Protein AF-A0A7S2L8K6-F1 (afdb_monomer_lite)

Foldseek 3Di:
DVLVVLLVNDDDDAPVLVLLSLVLLLLDDLLVLLLVLLQSLCVVVVPPPSFKDFLVSLCVVLVVQCPQPPPLLHCVVPDSVPDPDRMDGSVNSSVVCVVRVSSRVVSVVVSVVSQVVRPHPVVVVVVVVPDDDDDDDDSNNSHPDPPCPVVNVVCVVVCVDPPPPPPPPDDDDPDDDDDDDDDDDDDDPDDDDDPPDVDDPPPPDPDDPDPDDPVVVVVVVVPPPPDPDDDPPCVVVVPDDLPDDDDAPPQKDWDQDPVGNSQTWIARNVPRDIGSDGDDPPPCDVVNVVVVVDVVVDDPPPPDDPPPVPVVVVVVVVVVVVVVVVVVVVVVVVVVVVVVVVPPDDPPDPPDPVDVVVVVVVVVVVVSVVVVVVVVVVVVVD

Radius of gyration: 32.35 Å; chains: 1; bounding box: 80×82×93 Å

pLDDT: mean 75.64, std 18.85, range [38.47, 98.25]

InterPro domains:
  IPR001202 WW domain [PF00397] (248-279)
  IPR001202 WW domain [PS50020] (246-281)
  IPR001202 WW domain [cd00201] (249-281)
  IPR036020 WW domain superfamily [SSF51045] (243-281)

Organism: NCBI:txid1333877

Secondary structure (DSSP, 8-state):
-HHHHHTT-SS---HHHHHHHHHHHHT--HHHHHHHHHHHHHHHTT-S-TT-EEHHHHHHHHHHHHT-SSGGG--TT--GGG-S-SEE-HHHHHHHHHH-GGGTHHHHHHHHHHHHHSS-HHHHHHHHTS--------TTTT-------HHHHHHHHTTSS-----TTSSPPPP---PPP--------------S--SSPPP--PPP--PPPPHHHHHHHHH---TTTTS-TTTHHHHTS-TTS---PPTTEEEEE-SS-TT-EEEEETTT--EESSPPP-----HHHHHHHHHHHT-STTTTS-TTSSHHHHHHHHHHHHHHHHHHHHHHHHHHHHHHHHHHSPPPS-----S-HHHHHHHHHHHHHHHHHHHHHHHHT--

Sequence (382 aa):
AYLLDMAGARDTITWDAFIYCMLQFCALSKMELCQFMFFMIGMEIRTWNVHILTATQLEEFFEEYRTCPVQSFGTRSIDFARLPLSRYGMRDFIELAYRYCQLINPVLHLQRELQRSLPGMSYWLDCDVCKVRNRKLGRDFFRHKKMIMLHEAVQLATGAIAPKEDEAAREPPPVAQARPKDKDGLRPRGFVPLPLGPERPPTWRPAREAPMPEWMQAHFERNVDPLRGTALGTGAEIARAPDIPPALPRGWKAVPDPEQPKRLYYWNTETDEVTWTAPPIGPQTMNEAKDMVRETMGERLSRVKPGALSEGLVTKLQARGDKEITSAMERSLELNFVREARKRPQPKQWEEPESVWRTTKAIFRESARRLTAKTDRRMAWA

Structure (mmCIF, N/CA/C/O backbone):
data_AF-A0A7S2L8K6-F1
#
_entry.id   AF-A0A7S2L8K6-F1
#
loop_
_atom_site.group_PDB
_atom_site.id
_atom_site.type_symbol
_atom_site.label_atom_id
_atom_site.label_alt_id
_atom_site.label_comp_id
_atom_site.label_asym_id
_atom_site.label_entity_id
_atom_site.label_seq_id
_atom_site.pdbx_PDB_ins_code
_atom_site.Cartn_x
_atom_site.Cartn_y
_atom_site.Cartn_z
_atom_site.occupancy
_atom_site.B_iso_or_equiv
_atom_site.auth_seq_id
_atom_site.auth_comp_id
_atom_site.auth_asym_id
_atom_site.auth_atom_id
_atom_site.pdbx_PDB_model_num
ATOM 1 N N . ALA A 1 1 ? 2.177 6.945 -13.706 1.00 86.44 1 ALA A N 1
ATOM 2 C CA . ALA A 1 1 ? 3.146 8.004 -13.364 1.00 86.44 1 ALA A CA 1
ATOM 3 C C . ALA A 1 1 ? 3.976 7.592 -12.154 1.00 86.44 1 ALA A C 1
ATOM 5 O O . ALA A 1 1 ? 5.044 7.049 -12.386 1.00 86.44 1 ALA A O 1
ATOM 6 N N . TYR A 1 2 ? 3.457 7.653 -10.917 1.00 91.75 2 TYR A N 1
ATOM 7 C CA . TYR A 1 2 ? 4.258 7.397 -9.700 1.00 91.75 2 TYR A CA 1
ATOM 8 C C . TYR A 1 2 ? 5.058 6.092 -9.688 1.00 91.75 2 TYR A C 1
ATOM 10 O O . TYR A 1 2 ? 6.191 6.071 -9.227 1.00 91.75 2 TYR A O 1
ATOM 18 N N . LEU A 1 3 ? 4.493 5.004 -10.221 1.00 93.56 3 LEU A N 1
ATOM 19 C CA . LEU A 1 3 ? 5.202 3.729 -10.350 1.00 93.56 3 LEU A CA 1
ATOM 20 C C . LEU A 1 3 ? 6.502 3.869 -11.175 1.00 93.56 3 LEU A C 1
ATOM 22 O O . LEU A 1 3 ? 7.544 3.359 -10.771 1.00 93.56 3 LEU A O 1
ATOM 26 N N . LEU A 1 4 ? 6.454 4.611 -12.285 1.00 93.25 4 LEU A N 1
ATOM 27 C CA . LEU A 1 4 ? 7.609 4.886 -13.147 1.00 93.25 4 LEU A CA 1
ATOM 28 C C . LEU A 1 4 ? 8.568 5.901 -12.507 1.00 93.25 4 LEU A C 1
ATOM 30 O O . LEU A 1 4 ? 9.783 5.718 -12.574 1.00 93.25 4 LEU A O 1
ATOM 34 N N . ASP A 1 5 ? 8.039 6.899 -11.795 1.00 92.44 5 ASP A N 1
ATOM 35 C CA . ASP A 1 5 ? 8.864 7.849 -11.039 1.00 92.44 5 ASP A CA 1
ATOM 36 C C . ASP A 1 5 ? 9.674 7.141 -9.943 1.00 92.44 5 ASP A C 1
ATOM 38 O O . ASP A 1 5 ? 10.857 7.430 -9.749 1.00 92.44 5 ASP A O 1
ATOM 42 N N . MET A 1 6 ? 9.075 6.162 -9.254 1.00 90.81 6 MET A N 1
ATOM 43 C CA . MET A 1 6 ? 9.783 5.316 -8.286 1.00 90.81 6 MET A CA 1
ATOM 44 C C . MET A 1 6 ? 10.803 4.389 -8.945 1.00 90.81 6 MET A C 1
ATOM 46 O O . MET A 1 6 ? 11.826 4.075 -8.337 1.00 90.81 6 MET A O 1
ATOM 50 N N . ALA A 1 7 ? 10.571 3.988 -10.196 1.00 92.19 7 ALA A N 1
ATOM 51 C CA . ALA A 1 7 ? 11.578 3.295 -10.993 1.00 92.19 7 ALA A CA 1
ATOM 52 C C . ALA A 1 7 ? 12.751 4.207 -11.401 1.00 92.19 7 ALA A C 1
ATOM 54 O O . ALA A 1 7 ? 13.770 3.715 -11.884 1.00 92.19 7 ALA A O 1
ATOM 55 N N . GLY A 1 8 ? 12.647 5.519 -11.159 1.00 91.06 8 GLY A N 1
ATOM 56 C CA . GLY A 1 8 ? 13.647 6.517 -11.527 1.00 91.06 8 GLY A CA 1
ATOM 57 C C . GLY A 1 8 ? 13.531 6.998 -12.973 1.00 91.06 8 GLY A C 1
ATOM 58 O O . GLY A 1 8 ? 14.430 7.692 -13.441 1.00 91.06 8 GLY A O 1
ATOM 59 N N . ALA A 1 9 ? 12.448 6.655 -13.670 1.00 91.50 9 ALA A N 1
ATOM 60 C CA . ALA A 1 9 ? 12.201 7.083 -15.038 1.00 91.50 9 ALA A CA 1
ATOM 61 C C . ALA A 1 9 ? 11.348 8.357 -15.042 1.00 91.50 9 ALA A C 1
ATOM 63 O O . ALA A 1 9 ? 10.130 8.281 -14.904 1.00 91.50 9 ALA A O 1
ATOM 64 N N . ARG A 1 10 ? 11.999 9.520 -15.174 1.00 86.56 10 ARG A N 1
ATOM 65 C CA . ARG A 1 10 ? 11.315 10.825 -15.226 1.00 86.56 10 ARG A CA 1
ATOM 66 C C . ARG A 1 10 ? 10.804 11.155 -16.627 1.00 86.56 10 ARG A C 1
ATOM 68 O O . ARG A 1 10 ? 9.626 11.436 -16.791 1.00 86.56 10 ARG A O 1
ATOM 75 N N . ASP A 1 11 ? 11.680 11.049 -17.626 1.00 90.94 11 ASP A N 1
ATOM 76 C CA . ASP A 1 11 ? 11.375 11.524 -18.984 1.00 90.94 11 ASP A CA 1
ATOM 77 C C . ASP A 1 11 ? 11.288 10.383 -20.003 1.00 90.94 11 ASP A C 1
ATOM 79 O O . ASP A 1 11 ? 10.418 10.367 -20.870 1.00 90.94 11 ASP A O 1
ATOM 83 N N . THR A 1 12 ? 12.184 9.398 -19.898 1.00 92.31 12 THR A N 1
ATOM 84 C CA . THR A 1 12 ? 12.231 8.240 -20.797 1.00 92.31 12 THR A CA 1
ATOM 85 C C . THR A 1 12 ? 12.469 6.960 -20.004 1.00 92.31 12 THR A C 1
ATOM 87 O O . THR A 1 12 ? 13.174 6.955 -18.993 1.00 92.31 12 THR A O 1
ATOM 90 N N . ILE A 1 13 ? 11.854 5.864 -20.450 1.00 93.56 13 ILE A N 1
ATOM 91 C CA . ILE A 1 13 ? 12.043 4.531 -19.879 1.00 93.56 13 ILE A CA 1
ATOM 92 C C . ILE A 1 13 ? 12.345 3.546 -21.003 1.00 93.56 13 ILE A C 1
ATOM 94 O O . ILE A 1 13 ? 11.709 3.581 -22.057 1.00 93.56 13 ILE A O 1
ATOM 98 N N . THR A 1 14 ? 13.328 2.670 -20.796 1.00 92.00 14 THR A N 1
ATOM 99 C CA . THR A 1 14 ? 13.563 1.560 -21.721 1.00 92.00 14 THR A CA 1
ATOM 100 C C . THR A 1 14 ? 12.423 0.552 -21.610 1.00 92.00 14 THR A C 1
ATOM 102 O O . THR A 1 14 ? 11.824 0.386 -20.545 1.00 92.00 14 THR A O 1
ATOM 105 N N . TRP A 1 15 ? 12.126 -0.146 -22.704 1.00 90.81 15 TRP A N 1
ATOM 106 C CA . TRP A 1 15 ? 11.056 -1.144 -22.722 1.00 90.81 15 TRP A CA 1
ATOM 107 C C . TRP A 1 15 ? 11.254 -2.233 -21.656 1.00 90.81 15 TRP A C 1
ATOM 109 O O . TRP A 1 15 ? 10.318 -2.579 -20.939 1.00 90.81 15 TRP A O 1
ATOM 119 N N . ASP A 1 16 ? 12.495 -2.680 -21.462 1.00 89.44 16 ASP A N 1
ATOM 120 C CA . ASP A 1 16 ? 12.836 -3.683 -20.451 1.00 89.44 16 ASP A CA 1
ATOM 121 C C . ASP A 1 16 ? 12.591 -3.180 -19.024 1.00 89.44 16 ASP A C 1
ATOM 123 O O . ASP A 1 16 ? 12.027 -3.897 -18.198 1.00 89.44 16 ASP A O 1
ATOM 127 N N . ALA A 1 17 ? 12.957 -1.926 -18.728 1.00 90.44 17 ALA A N 1
ATOM 128 C CA . ALA A 1 17 ? 12.713 -1.329 -17.418 1.00 90.44 17 ALA A CA 1
ATOM 129 C C . ALA A 1 17 ? 11.212 -1.133 -17.163 1.00 90.44 17 ALA A C 1
ATOM 131 O O . ALA A 1 17 ? 10.747 -1.347 -16.043 1.00 90.44 17 ALA A O 1
ATOM 132 N N . PHE A 1 18 ? 10.448 -0.773 -18.200 1.00 92.75 18 PHE A N 1
ATOM 133 C CA . PHE A 1 18 ? 8.994 -0.668 -18.125 1.00 92.75 18 PHE A CA 1
ATOM 134 C C . PHE A 1 18 ? 8.351 -2.021 -17.806 1.00 92.75 18 PHE A C 1
ATOM 136 O O . PHE A 1 18 ? 7.607 -2.122 -16.829 1.00 92.75 18 PHE A O 1
ATOM 143 N N . ILE A 1 19 ? 8.683 -3.067 -18.571 1.00 91.12 19 ILE A N 1
ATOM 144 C CA . ILE A 1 19 ? 8.179 -4.426 -18.332 1.00 91.12 19 ILE A CA 1
ATOM 145 C C . ILE A 1 19 ? 8.575 -4.902 -16.937 1.00 91.12 19 ILE A C 1
ATOM 147 O O . ILE A 1 19 ? 7.719 -5.369 -16.189 1.00 91.12 19 ILE A O 1
ATOM 151 N N . TYR A 1 20 ? 9.844 -4.743 -16.558 1.00 90.81 20 TYR A N 1
ATOM 152 C CA . TYR A 1 20 ? 10.334 -5.123 -15.236 1.00 90.81 20 TYR A CA 1
ATOM 153 C C . TYR A 1 20 ? 9.534 -4.442 -14.119 1.00 90.81 20 TYR A C 1
ATOM 155 O O . TYR A 1 20 ? 9.100 -5.099 -13.176 1.00 90.81 20 TYR A O 1
ATOM 163 N N . CYS A 1 21 ? 9.295 -3.135 -14.239 1.00 93.50 21 CYS A N 1
ATOM 164 C CA . CYS A 1 21 ? 8.543 -2.366 -13.255 1.00 93.50 21 CYS A CA 1
ATOM 165 C C . CYS A 1 21 ? 7.085 -2.843 -13.140 1.00 93.50 21 CYS A C 1
ATOM 167 O O . CYS A 1 21 ? 6.581 -3.024 -12.029 1.00 93.50 21 CYS A O 1
ATOM 169 N N . MET A 1 22 ? 6.426 -3.103 -14.274 1.00 93.56 22 MET A N 1
ATOM 170 C CA . MET A 1 22 ? 5.046 -3.598 -14.305 1.00 93.56 22 MET A CA 1
ATOM 171 C C . MET A 1 22 ? 4.930 -5.014 -13.739 1.00 93.56 22 MET A C 1
ATOM 173 O O . MET A 1 22 ? 4.039 -5.266 -12.928 1.00 93.56 22 MET A O 1
ATOM 177 N N . LEU A 1 23 ? 5.848 -5.915 -14.099 1.00 91.88 23 LEU A N 1
ATOM 178 C CA . LEU A 1 23 ? 5.899 -7.272 -13.552 1.00 91.88 23 LEU A CA 1
ATOM 179 C C . LEU A 1 23 ? 6.129 -7.250 -12.039 1.00 91.88 23 LEU A C 1
ATOM 181 O O . LEU A 1 23 ? 5.410 -7.921 -11.304 1.00 91.88 23 LEU A O 1
ATOM 185 N N . GLN A 1 24 ? 7.071 -6.431 -11.561 1.00 92.62 24 GLN A N 1
ATOM 186 C CA . GLN A 1 24 ? 7.320 -6.269 -10.127 1.00 92.62 24 GLN A CA 1
ATOM 187 C C . GLN A 1 24 ? 6.090 -5.738 -9.391 1.00 92.62 24 GLN A C 1
ATOM 189 O O . GLN A 1 24 ? 5.745 -6.254 -8.332 1.00 92.62 24 GLN A O 1
ATOM 194 N N . PHE A 1 25 ? 5.400 -4.741 -9.953 1.00 95.31 25 PHE A N 1
ATOM 195 C CA . PHE A 1 25 ? 4.168 -4.212 -9.370 1.00 95.31 25 PHE A CA 1
ATOM 196 C C . PHE A 1 25 ? 3.064 -5.276 -9.300 1.00 95.31 25 PHE A C 1
ATOM 198 O O . PHE A 1 25 ? 2.399 -5.429 -8.274 1.00 95.31 25 PHE A O 1
ATOM 205 N N . CYS A 1 26 ? 2.891 -6.047 -10.371 1.00 94.06 26 CYS A N 1
ATOM 206 C CA . CYS A 1 26 ? 1.899 -7.115 -10.438 1.00 94.06 26 CYS A CA 1
ATOM 207 C C . CYS A 1 26 ? 2.230 -8.301 -9.520 1.00 94.06 26 CYS A C 1
ATOM 209 O O . CYS A 1 26 ? 1.317 -8.994 -9.090 1.00 94.06 26 CYS A O 1
ATOM 211 N N . ALA A 1 27 ? 3.497 -8.495 -9.153 1.00 92.75 27 ALA A N 1
ATOM 212 C CA . ALA A 1 27 ? 3.926 -9.527 -8.211 1.00 92.75 27 ALA A CA 1
ATOM 213 C C . ALA A 1 27 ? 3.845 -9.101 -6.729 1.00 92.75 27 ALA A C 1
ATOM 215 O O . ALA A 1 27 ? 4.208 -9.881 -5.846 1.00 92.75 27 ALA A O 1
ATOM 216 N N . LEU A 1 28 ? 3.418 -7.867 -6.428 1.00 94.38 28 LEU A N 1
ATOM 217 C CA . LEU A 1 28 ? 3.319 -7.400 -5.045 1.00 94.38 28 LEU A CA 1
ATOM 218 C C . LEU A 1 28 ? 2.161 -8.067 -4.294 1.00 94.38 28 LEU A C 1
ATOM 220 O O . LEU A 1 28 ? 1.014 -8.075 -4.736 1.00 94.38 28 LEU A O 1
ATOM 224 N N . SER A 1 29 ? 2.442 -8.536 -3.085 1.00 95.00 29 SER A N 1
ATOM 225 C CA . SER A 1 29 ? 1.427 -8.949 -2.118 1.00 95.00 29 SER A CA 1
ATOM 226 C C . SER A 1 29 ? 0.590 -7.760 -1.631 1.00 95.00 29 SER A C 1
ATOM 228 O O . SER A 1 29 ? 1.018 -6.608 -1.684 1.00 95.00 29 SER A O 1
ATOM 230 N N . LYS A 1 30 ? -0.587 -8.024 -1.043 1.00 95.75 30 LYS A N 1
ATOM 231 C CA . LYS A 1 30 ? -1.439 -6.971 -0.449 1.00 95.75 30 LYS A CA 1
ATOM 232 C C . LYS A 1 30 ? -0.679 -6.093 0.555 1.00 95.75 30 LYS A C 1
ATOM 234 O O . LYS A 1 30 ? -0.869 -4.882 0.579 1.00 95.75 30 LYS A O 1
ATOM 239 N N . MET A 1 31 ? 0.192 -6.692 1.367 1.00 96.50 31 MET A N 1
ATOM 240 C CA . MET A 1 31 ? 0.984 -5.958 2.352 1.00 96.50 31 MET A CA 1
ATOM 241 C C . MET A 1 31 ? 2.042 -5.066 1.684 1.00 96.50 31 MET A C 1
ATOM 243 O O . MET A 1 31 ? 2.239 -3.927 2.101 1.00 96.50 31 MET A O 1
ATOM 247 N N . GLU A 1 32 ? 2.699 -5.557 0.632 1.00 96.81 32 GLU A N 1
ATOM 248 C CA . GLU A 1 32 ? 3.633 -4.765 -0.175 1.00 96.81 32 GLU A CA 1
ATOM 249 C C . GLU A 1 32 ? 2.905 -3.643 -0.934 1.00 96.81 32 GLU A C 1
ATOM 251 O O . GLU A 1 32 ? 3.422 -2.534 -1.016 1.00 96.81 32 GLU A O 1
ATOM 256 N N . LEU A 1 33 ? 1.672 -3.864 -1.399 1.00 97.31 33 LEU A N 1
ATOM 257 C CA . LEU A 1 33 ? 0.852 -2.804 -1.990 1.00 97.31 33 LEU A CA 1
ATOM 258 C C . LEU A 1 33 ? 0.501 -1.707 -0.984 1.00 97.31 33 LEU A C 1
ATOM 260 O O . LEU A 1 33 ? 0.477 -0.537 -1.356 1.00 97.31 33 LEU A O 1
ATOM 264 N N . CYS A 1 34 ? 0.268 -2.039 0.289 1.00 97.88 34 CYS A N 1
ATOM 265 C CA . CYS A 1 34 ? 0.105 -1.018 1.327 1.00 97.88 34 CYS A CA 1
ATOM 266 C C . CYS A 1 34 ? 1.383 -0.177 1.488 1.00 97.88 34 CYS A C 1
ATOM 268 O O . CYS A 1 34 ? 1.302 1.044 1.608 1.00 97.88 34 CYS A O 1
ATOM 270 N N . GLN A 1 35 ? 2.566 -0.801 1.441 1.00 97.06 35 GLN A N 1
ATOM 271 C CA . GLN A 1 35 ? 3.845 -0.077 1.477 1.00 97.06 35 GLN A CA 1
ATOM 272 C C . GLN A 1 35 ? 4.032 0.799 0.229 1.00 97.06 35 GLN A C 1
ATOM 274 O O . GLN A 1 35 ? 4.436 1.954 0.339 1.00 97.06 35 GLN A O 1
ATOM 279 N N . PHE A 1 36 ? 3.687 0.276 -0.950 1.00 96.75 36 PHE A N 1
ATOM 280 C CA . PHE A 1 36 ? 3.673 1.026 -2.205 1.00 96.75 36 PHE A CA 1
ATOM 281 C C . PHE A 1 36 ? 2.753 2.249 -2.113 1.00 96.75 36 PHE A C 1
ATOM 283 O O . PHE A 1 36 ? 3.171 3.359 -2.433 1.00 96.75 36 PHE A O 1
ATOM 290 N N . MET A 1 37 ? 1.527 2.061 -1.617 1.00 97.25 37 MET A N 1
ATOM 291 C CA . MET A 1 37 ? 0.542 3.126 -1.445 1.00 97.25 37 MET A CA 1
ATOM 292 C C . MET A 1 37 ? 1.060 4.217 -0.504 1.00 97.25 37 MET A C 1
ATOM 294 O O . MET A 1 37 ? 0.936 5.398 -0.807 1.00 97.25 37 MET A O 1
ATOM 298 N N . PHE A 1 38 ? 1.711 3.834 0.596 1.00 97.12 38 PHE A N 1
ATOM 299 C CA . PHE A 1 38 ? 2.339 4.780 1.518 1.00 97.12 38 PHE A CA 1
ATOM 300 C C . PHE A 1 38 ? 3.384 5.664 0.821 1.00 97.12 38 PHE A C 1
ATOM 302 O O . PHE A 1 38 ? 3.366 6.885 0.980 1.00 97.12 38 PHE A O 1
ATOM 309 N N . PHE A 1 39 ? 4.278 5.071 0.022 1.00 95.56 39 PHE A N 1
ATOM 310 C CA . PHE A 1 39 ? 5.272 5.841 -0.731 1.00 95.56 39 PHE A CA 1
ATOM 311 C C . PHE A 1 39 ? 4.628 6.728 -1.795 1.00 95.56 39 PHE A C 1
ATOM 313 O O . PHE A 1 39 ? 5.039 7.874 -1.952 1.00 95.56 39 PHE A O 1
ATOM 320 N N . MET A 1 40 ? 3.599 6.228 -2.481 1.00 95.44 40 MET A N 1
ATOM 321 C CA . MET A 1 40 ? 2.862 6.990 -3.486 1.00 95.44 40 MET A CA 1
ATOM 322 C C . MET A 1 40 ? 2.218 8.246 -2.885 1.00 95.44 40 MET A C 1
ATOM 324 O O . MET A 1 40 ? 2.347 9.325 -3.457 1.00 95.44 40 MET A O 1
ATOM 328 N N . ILE A 1 41 ? 1.604 8.129 -1.703 1.00 96.12 41 ILE A N 1
ATOM 329 C CA . ILE A 1 41 ? 1.032 9.270 -0.973 1.00 96.12 41 ILE A CA 1
ATOM 330 C C . ILE A 1 41 ? 2.132 10.266 -0.584 1.00 96.12 41 ILE A C 1
ATOM 332 O O . ILE A 1 41 ? 1.997 11.464 -0.825 1.00 96.12 41 ILE A O 1
ATOM 336 N N . GLY A 1 42 ? 3.245 9.782 -0.021 1.00 94.62 42 GLY A N 1
ATOM 337 C CA . GLY A 1 42 ? 4.369 10.645 0.357 1.00 94.62 42 GLY A CA 1
ATOM 338 C C . GLY A 1 42 ? 4.975 11.399 -0.833 1.00 94.62 42 GLY A C 1
ATOM 339 O O . GLY A 1 42 ? 5.345 12.568 -0.708 1.00 94.62 42 GLY A O 1
ATOM 340 N N . MET A 1 43 ? 5.034 10.754 -2.002 1.00 92.56 43 MET A N 1
ATOM 341 C CA . MET A 1 43 ? 5.496 11.380 -3.242 1.00 92.56 43 MET A CA 1
ATOM 342 C C . MET A 1 43 ? 4.539 12.457 -3.746 1.00 92.56 43 MET A C 1
ATOM 344 O O . MET A 1 43 ? 5.004 13.536 -4.108 1.00 92.56 43 MET A O 1
ATOM 348 N N . GLU A 1 44 ? 3.232 12.189 -3.743 1.00 93.94 44 GLU A N 1
ATOM 349 C CA . GLU A 1 44 ? 2.233 13.136 -4.247 1.00 93.94 44 GLU A CA 1
ATOM 350 C C . GLU A 1 44 ? 2.164 14.405 -3.397 1.00 93.94 44 GLU A C 1
ATOM 352 O O . GLU A 1 44 ? 2.200 15.518 -3.916 1.00 93.94 44 GLU A O 1
ATOM 357 N N . ILE A 1 45 ? 2.169 14.254 -2.073 1.00 93.81 45 ILE A N 1
ATOM 358 C CA . ILE A 1 45 ? 2.097 15.386 -1.136 1.00 93.81 45 ILE A CA 1
ATOM 359 C C . ILE A 1 45 ? 3.442 16.138 -1.056 1.00 93.81 45 ILE A C 1
ATOM 361 O O . ILE A 1 45 ? 3.549 17.198 -0.436 1.00 93.81 45 ILE A O 1
ATOM 365 N N . ARG A 1 46 ? 4.495 15.619 -1.708 1.00 89.25 46 ARG A N 1
ATOM 366 C CA . ARG A 1 46 ? 5.863 16.163 -1.678 1.00 89.25 46 ARG A CA 1
ATOM 367 C C . ARG A 1 46 ? 6.371 16.344 -0.246 1.00 89.25 46 ARG A C 1
ATOM 369 O O . ARG A 1 46 ? 7.017 17.343 0.084 1.00 89.25 46 ARG A O 1
ATOM 376 N N . THR A 1 47 ? 6.071 15.387 0.631 1.00 80.50 47 THR A N 1
ATOM 377 C CA . THR A 1 47 ? 6.548 15.453 2.011 1.00 80.50 47 THR A CA 1
ATOM 378 C C . THR A 1 47 ? 8.055 15.217 2.041 1.00 80.50 47 THR A C 1
ATOM 380 O O . THR A 1 47 ? 8.577 14.249 1.494 1.00 80.50 47 THR A O 1
ATOM 383 N N . TRP A 1 48 ? 8.782 16.116 2.706 1.00 67.00 48 TRP A N 1
ATOM 384 C CA . TRP A 1 48 ? 10.232 15.989 2.887 1.00 67.00 48 TRP A CA 1
ATOM 385 C C . TRP A 1 48 ? 10.571 14.791 3.791 1.00 67.00 48 TRP A C 1
ATOM 387 O O . TRP A 1 48 ? 11.620 14.165 3.653 1.00 67.00 48 TRP A O 1
ATOM 397 N N . ASN A 1 49 ? 9.628 14.417 4.662 1.00 77.19 49 ASN A N 1
ATOM 398 C CA . ASN A 1 49 ? 9.723 13.277 5.561 1.00 77.19 49 ASN A CA 1
ATOM 399 C C . ASN A 1 49 ? 9.067 12.043 4.935 1.00 77.19 49 ASN A C 1
ATOM 401 O O . ASN A 1 49 ? 7.892 11.766 5.156 1.00 77.19 49 ASN A O 1
ATOM 405 N N . VAL A 1 50 ? 9.863 11.260 4.206 1.00 75.31 50 VAL A N 1
ATOM 406 C CA . VAL A 1 50 ? 9.425 10.050 3.478 1.00 75.31 50 VAL A CA 1
ATOM 407 C C . VAL A 1 50 ? 8.858 8.955 4.404 1.00 75.31 50 VAL A C 1
ATOM 409 O O . VAL A 1 50 ? 8.283 7.981 3.933 1.00 75.31 50 VAL A O 1
ATOM 412 N N . HIS A 1 51 ? 9.019 9.074 5.725 1.00 92.06 51 HIS A N 1
ATOM 413 C CA . HIS A 1 51 ? 8.749 7.994 6.680 1.00 92.06 51 HIS A CA 1
ATOM 414 C C . HIS A 1 51 ? 7.478 8.160 7.516 1.00 92.06 51 HIS A C 1
ATOM 416 O O . HIS A 1 51 ? 7.108 7.215 8.214 1.00 92.06 51 HIS A O 1
ATOM 422 N N . ILE A 1 52 ? 6.829 9.328 7.484 1.00 96.06 52 ILE A N 1
ATOM 423 C CA . ILE A 1 52 ? 5.668 9.627 8.331 1.00 96.06 52 ILE A CA 1
ATOM 424 C C . ILE A 1 52 ? 4.612 10.365 7.508 1.00 96.06 52 ILE A C 1
ATOM 426 O O . ILE A 1 52 ? 4.923 11.370 6.874 1.00 96.06 52 ILE A O 1
ATOM 430 N N . LEU A 1 53 ? 3.365 9.898 7.583 1.00 97.12 53 LEU A N 1
ATOM 431 C CA . LEU A 1 53 ? 2.190 10.571 7.026 1.00 97.12 53 LEU A CA 1
ATOM 432 C C . LEU A 1 53 ? 1.312 11.111 8.157 1.00 97.12 53 LEU A C 1
ATOM 434 O O . LEU A 1 53 ? 1.060 10.410 9.136 1.00 97.12 53 LEU A O 1
ATOM 438 N N . THR A 1 54 ? 0.836 12.349 8.058 1.00 97.12 54 THR A N 1
ATOM 439 C CA . THR A 1 54 ? -0.137 12.892 9.021 1.00 97.12 54 THR A CA 1
ATOM 440 C C . THR A 1 54 ? -1.569 12.555 8.608 1.00 97.12 54 THR A C 1
ATOM 442 O O . THR A 1 54 ? -1.849 12.332 7.432 1.00 97.12 54 THR A O 1
ATOM 445 N N . ALA A 1 55 ? -2.505 12.547 9.560 1.00 97.06 55 ALA A N 1
ATOM 446 C CA . ALA A 1 55 ? -3.923 12.320 9.253 1.00 97.06 55 ALA A CA 1
ATOM 447 C C . ALA A 1 55 ? -4.470 13.329 8.221 1.00 97.06 55 ALA A C 1
ATOM 449 O O . ALA A 1 55 ? -5.176 12.943 7.297 1.00 97.06 55 ALA A O 1
ATOM 450 N N . THR A 1 56 ? -4.052 14.595 8.318 1.00 96.81 56 THR A N 1
ATOM 451 C CA . THR A 1 56 ? -4.411 15.655 7.361 1.00 96.81 56 THR A CA 1
ATOM 452 C C . THR A 1 56 ? -3.870 15.404 5.953 1.00 96.81 56 THR A C 1
ATOM 454 O O . THR A 1 56 ? -4.537 15.714 4.978 1.00 96.81 56 THR A O 1
ATOM 457 N N . GLN A 1 57 ? -2.674 14.821 5.835 1.00 96.62 57 GLN A N 1
ATOM 458 C CA . GLN A 1 57 ? -2.076 14.450 4.550 1.00 96.62 57 GLN A CA 1
ATOM 459 C C . GLN A 1 57 ? -2.831 13.285 3.907 1.00 96.62 57 GLN A C 1
ATOM 461 O O . GLN A 1 57 ? -3.070 13.281 2.704 1.00 96.62 57 GLN A O 1
ATOM 466 N N . LEU A 1 58 ? -3.241 12.303 4.715 1.00 97.69 58 LEU A N 1
ATOM 467 C CA . LEU A 1 58 ? -4.098 11.221 4.239 1.00 97.69 58 LEU A CA 1
ATOM 468 C C . LEU A 1 58 ? -5.445 11.762 3.749 1.00 97.69 58 LEU A C 1
ATOM 470 O O . LEU A 1 58 ? -5.878 11.384 2.667 1.00 97.69 58 LEU A O 1
ATOM 474 N N . GLU A 1 59 ? -6.072 12.662 4.508 1.00 97.44 59 GLU A N 1
ATOM 475 C CA . GLU A 1 59 ? -7.323 13.314 4.110 1.00 97.44 59 GLU A CA 1
ATOM 476 C C . GLU A 1 59 ? -7.167 14.070 2.785 1.00 97.44 59 GLU A C 1
ATOM 478 O O . GLU A 1 59 ? -7.928 13.819 1.856 1.00 97.44 59 GLU A O 1
ATOM 483 N N . GLU A 1 60 ? -6.131 14.906 2.655 1.00 97.06 60 GLU A N 1
ATOM 484 C CA . GLU A 1 60 ? -5.833 15.662 1.431 1.00 97.06 60 GLU A CA 1
ATOM 485 C C . GLU A 1 60 ? -5.679 14.743 0.210 1.00 97.06 60 GLU A C 1
ATOM 487 O O . GLU A 1 60 ? -6.283 14.985 -0.835 1.00 97.06 60 GLU A O 1
ATOM 492 N N . PHE A 1 61 ? -4.930 13.645 0.347 1.00 97.12 61 PHE A N 1
ATOM 493 C CA . PHE A 1 61 ? -4.735 12.683 -0.737 1.00 97.12 61 PHE A CA 1
ATOM 494 C C . PHE A 1 61 ? -6.024 11.929 -1.103 1.00 97.12 61 PHE A C 1
ATOM 496 O O . PHE A 1 61 ? -6.297 11.669 -2.278 1.00 97.12 61 PHE A O 1
ATOM 503 N N . PHE A 1 62 ? -6.822 11.544 -0.104 1.00 97.75 62 PHE A N 1
ATOM 504 C CA . PHE A 1 62 ? -8.025 10.736 -0.303 1.00 97.75 62 PHE A CA 1
ATOM 505 C C . PHE A 1 62 ? -9.302 11.548 -0.548 1.00 97.75 62 PHE A C 1
ATOM 507 O O . PHE A 1 62 ? -10.345 10.947 -0.829 1.00 97.75 62 PHE A O 1
ATOM 514 N N . GLU A 1 63 ? -9.241 12.878 -0.514 1.00 97.00 63 GLU A N 1
ATOM 515 C CA . GLU A 1 63 ? -10.391 13.749 -0.774 1.00 97.00 63 GLU A CA 1
ATOM 516 C C . GLU A 1 63 ? -10.957 13.523 -2.187 1.00 97.00 63 GLU A C 1
ATOM 518 O O . GLU A 1 63 ? -12.171 13.472 -2.387 1.00 97.00 63 GLU A O 1
ATOM 523 N N . GLU A 1 64 ? -10.102 13.235 -3.173 1.00 94.62 64 GLU A N 1
ATOM 524 C CA . GLU A 1 64 ? -10.556 12.906 -4.531 1.00 94.62 64 GLU A CA 1
ATOM 525 C C . GLU A 1 64 ? -11.373 11.607 -4.600 1.00 94.62 64 GLU A C 1
ATOM 527 O O . GLU A 1 64 ? -12.263 11.461 -5.443 1.00 94.62 64 GLU A O 1
ATOM 532 N N . TYR A 1 65 ? -11.107 10.664 -3.694 1.00 96.88 65 TYR A N 1
ATOM 533 C CA . TYR A 1 65 ? -11.830 9.397 -3.603 1.00 96.88 65 TYR A CA 1
ATOM 534 C C . TYR A 1 65 ? -13.142 9.530 -2.825 1.00 96.88 65 TYR A C 1
ATOM 536 O O . TYR A 1 65 ? -14.001 8.649 -2.911 1.00 96.88 65 TYR A O 1
ATOM 544 N N . ARG A 1 66 ? -13.373 10.657 -2.140 1.00 96.88 66 ARG A N 1
ATOM 545 C CA . ARG A 1 66 ? -14.613 10.921 -1.400 1.00 96.88 66 ARG A CA 1
ATOM 546 C C . ARG A 1 66 ? -15.829 10.948 -2.314 1.00 96.88 66 ARG A C 1
ATOM 548 O O . ARG A 1 66 ? -16.918 10.560 -1.909 1.00 96.88 66 ARG A O 1
ATOM 555 N N . THR A 1 67 ? -15.674 11.377 -3.561 1.00 95.62 67 THR A N 1
ATOM 556 C CA . THR A 1 67 ? -16.770 11.425 -4.546 1.00 95.62 67 THR A CA 1
ATOM 557 C C . THR A 1 67 ? -16.758 10.256 -5.528 1.00 95.62 67 THR A C 1
ATOM 559 O O . THR A 1 67 ? -17.526 10.259 -6.489 1.00 95.62 67 THR A O 1
ATOM 562 N N . CYS A 1 68 ? -15.928 9.235 -5.286 1.00 95.75 68 CYS A N 1
ATOM 563 C CA . CYS A 1 68 ? -15.838 8.085 -6.175 1.00 95.75 68 CYS A CA 1
ATOM 564 C C . CYS A 1 68 ? -17.187 7.339 -6.237 1.00 95.75 68 CYS A C 1
ATOM 566 O O . CYS A 1 68 ? -17.732 6.991 -5.187 1.00 95.75 68 CYS A O 1
ATOM 568 N N . PRO A 1 69 ? -17.732 7.060 -7.439 1.00 95.81 69 PRO A N 1
ATOM 569 C CA . PRO A 1 69 ? -19.002 6.345 -7.566 1.00 95.81 69 PRO A CA 1
ATOM 570 C C . PRO A 1 69 ? -18.886 4.868 -7.166 1.00 95.81 69 PRO A C 1
ATOM 572 O O . PRO A 1 69 ? -19.876 4.232 -6.812 1.00 95.81 69 PRO A O 1
ATOM 575 N N . VAL A 1 70 ? -17.673 4.309 -7.206 1.00 95.75 70 VAL A N 1
ATOM 576 C CA . VAL A 1 70 ? -17.413 2.935 -6.784 1.00 95.75 70 VAL A CA 1
ATOM 577 C C . VAL A 1 70 ? -17.318 2.908 -5.260 1.00 95.75 70 VAL A C 1
ATOM 579 O O . VAL A 1 70 ? -16.324 3.352 -4.687 1.00 95.75 70 VAL A O 1
ATOM 582 N N . GLN A 1 71 ? -18.337 2.355 -4.598 1.00 95.00 71 GLN A N 1
ATOM 583 C CA . GLN A 1 71 ? -18.433 2.335 -3.131 1.00 95.00 71 GLN A CA 1
ATOM 584 C C . GLN A 1 71 ? -17.197 1.733 -2.450 1.00 95.00 71 GLN A C 1
ATOM 586 O O . GLN A 1 71 ? -16.751 2.245 -1.429 1.00 95.00 71 GLN A O 1
ATOM 591 N N . SER A 1 72 ? -16.588 0.697 -3.036 1.00 95.75 72 SER A N 1
ATOM 592 C CA . SER A 1 72 ? -15.382 0.070 -2.481 1.00 95.75 72 SER A CA 1
ATOM 593 C C . SER A 1 72 ? -14.145 0.972 -2.498 1.00 95.75 72 SER A C 1
ATOM 595 O O . SER A 1 72 ? -13.172 0.653 -1.820 1.00 95.75 72 SER A O 1
ATOM 597 N N . PHE A 1 73 ? -14.148 2.050 -3.284 1.00 97.25 73 PHE A N 1
ATOM 598 C CA . PHE A 1 73 ? -13.083 3.059 -3.326 1.00 97.25 73 PHE A CA 1
ATOM 599 C C . PHE A 1 73 ? -13.477 4.338 -2.579 1.00 97.25 73 PHE A C 1
ATOM 601 O O . PHE A 1 73 ? -12.621 5.174 -2.312 1.00 97.25 73 PHE A O 1
ATOM 608 N N . GLY A 1 74 ? -14.762 4.501 -2.257 1.00 97.19 74 GLY A N 1
ATOM 609 C CA . GLY A 1 74 ? -15.288 5.690 -1.606 1.00 97.19 74 GLY A CA 1
ATOM 610 C C . GLY A 1 74 ? -14.775 5.831 -0.176 1.00 97.19 74 GLY A C 1
ATOM 611 O O . GLY A 1 74 ? -14.991 4.958 0.660 1.00 97.19 74 GLY A O 1
ATOM 612 N N . THR A 1 75 ? -14.154 6.965 0.133 1.00 98.00 75 THR A N 1
ATOM 613 C CA . THR A 1 75 ? -13.608 7.264 1.470 1.00 98.00 75 THR A CA 1
ATOM 614 C C . THR A 1 75 ? -14.584 8.021 2.375 1.00 98.00 75 THR A C 1
ATOM 616 O O . THR A 1 75 ? -14.226 8.389 3.486 1.00 98.00 75 THR A O 1
ATOM 619 N N . ARG A 1 76 ? -15.849 8.201 1.957 1.00 97.62 76 ARG A N 1
ATOM 620 C CA . ARG A 1 76 ? -16.884 8.945 2.714 1.00 97.62 76 ARG A CA 1
ATOM 621 C C . ARG A 1 76 ? -17.141 8.414 4.122 1.00 97.62 76 ARG A C 1
ATOM 623 O O . ARG A 1 76 ? -17.548 9.178 4.985 1.00 97.62 76 ARG A O 1
ATOM 630 N N . SER A 1 77 ? -16.966 7.111 4.328 1.00 97.12 77 SER A N 1
ATOM 631 C CA . SER A 1 77 ? -17.190 6.460 5.621 1.00 97.12 77 SER A CA 1
ATOM 632 C C . SER A 1 77 ? -16.021 6.625 6.593 1.00 97.12 77 SER A C 1
ATOM 634 O O . SER A 1 77 ? -16.134 6.212 7.742 1.00 97.12 77 SER A O 1
ATOM 636 N N . ILE A 1 78 ? -14.884 7.149 6.130 1.00 97.81 78 ILE A N 1
ATOM 637 C CA . ILE A 1 78 ? -13.670 7.296 6.929 1.00 97.81 78 ILE A CA 1
ATOM 638 C C . ILE A 1 78 ? -13.596 8.744 7.401 1.00 97.81 78 ILE A C 1
ATOM 640 O O . ILE A 1 78 ? -13.399 9.657 6.604 1.00 97.81 78 ILE A O 1
ATOM 644 N N . ASP A 1 79 ? -13.742 8.947 8.707 1.00 98.06 79 ASP A N 1
ATOM 645 C CA . ASP A 1 79 ? -13.496 10.243 9.333 1.00 98.06 79 ASP A CA 1
ATOM 646 C C . ASP A 1 79 ? -12.011 10.346 9.708 1.00 98.06 79 ASP A C 1
ATOM 648 O O . ASP A 1 79 ? -11.566 9.786 10.716 1.00 98.06 79 ASP A O 1
ATOM 652 N N . PHE A 1 80 ? -11.234 11.038 8.868 1.00 97.19 80 PHE A N 1
ATOM 653 C CA . PHE A 1 80 ? -9.789 11.201 9.052 1.00 97.19 80 PHE A CA 1
ATOM 654 C C . PHE A 1 80 ? -9.432 11.969 10.336 1.00 97.19 80 PHE A C 1
ATOM 656 O O . PHE A 1 80 ? -8.369 11.725 10.912 1.00 97.19 80 PHE A O 1
ATOM 663 N N . ALA A 1 81 ? -10.328 12.826 10.839 1.00 96.50 81 ALA A N 1
ATOM 664 C CA . ALA A 1 81 ? -10.119 13.577 12.076 1.00 96.50 81 ALA A CA 1
ATOM 665 C C . ALA A 1 81 ? -10.266 12.703 13.333 1.00 96.50 81 ALA A C 1
ATOM 667 O O . ALA A 1 81 ? -9.699 13.022 14.378 1.00 96.50 81 ALA A O 1
ATOM 668 N N . ARG A 1 82 ? -10.998 11.585 13.236 1.00 97.44 82 ARG A N 1
ATOM 669 C CA . ARG A 1 82 ? -11.228 10.627 14.335 1.00 97.44 82 ARG A CA 1
ATOM 670 C C . ARG A 1 82 ? -10.290 9.425 14.317 1.00 97.44 82 ARG A C 1
ATOM 672 O O . ARG A 1 82 ? -10.495 8.466 15.064 1.00 97.44 82 ARG A O 1
ATOM 679 N N . LEU A 1 83 ? -9.281 9.434 13.454 1.00 97.56 83 LEU A N 1
ATOM 680 C CA . LEU A 1 83 ? -8.326 8.339 13.402 1.00 97.56 83 LEU A CA 1
ATOM 681 C C . LEU A 1 83 ? -7.490 8.261 14.699 1.00 97.56 83 LEU A C 1
ATOM 683 O O . LEU A 1 83 ? -7.200 9.287 15.313 1.00 97.56 83 LEU A O 1
ATOM 687 N N . PRO A 1 84 ? -7.075 7.053 15.129 1.00 97.31 84 PRO A N 1
ATOM 688 C CA . PRO A 1 84 ? -6.475 6.841 16.451 1.00 97.31 84 PRO A CA 1
ATOM 689 C C . PRO A 1 84 ? -5.108 7.512 16.632 1.00 97.31 84 PRO A C 1
ATOM 691 O O . PRO A 1 84 ? -4.697 7.778 17.758 1.00 97.31 84 PRO A O 1
ATOM 694 N N . LEU A 1 85 ? -4.389 7.759 15.536 1.00 97.88 85 LEU A N 1
ATOM 695 C CA . LEU A 1 85 ? -3.082 8.405 15.533 1.00 97.88 85 LEU A CA 1
ATOM 696 C C . LEU A 1 85 ? -3.127 9.671 14.674 1.00 97.88 85 LEU A C 1
ATOM 698 O O . LEU A 1 85 ? -3.801 9.726 13.646 1.00 97.88 85 LEU A O 1
ATOM 702 N N . SER A 1 86 ? -2.351 10.679 15.063 1.00 96.44 86 SER A N 1
ATOM 703 C CA . SER A 1 86 ? -2.146 11.894 14.264 1.00 96.44 86 SER A CA 1
ATOM 704 C C . SER A 1 86 ? -1.023 11.744 13.232 1.00 96.44 86 SER A C 1
ATOM 706 O O . SER A 1 86 ? -0.973 12.488 12.249 1.00 96.44 86 SER A O 1
ATOM 708 N N . ARG A 1 87 ? -0.119 10.782 13.455 1.00 97.12 87 ARG A N 1
ATOM 709 C CA . ARG A 1 87 ? 1.056 10.473 12.633 1.00 97.12 87 ARG A CA 1
ATOM 710 C C . ARG A 1 87 ? 1.130 8.966 12.413 1.00 97.12 87 ARG A C 1
ATOM 712 O O . ARG A 1 87 ? 1.064 8.210 13.375 1.00 97.12 87 ARG A O 1
ATOM 719 N N . TYR A 1 88 ? 1.310 8.562 11.165 1.00 98.00 88 TYR A N 1
ATOM 720 C CA . TYR A 1 88 ? 1.365 7.175 10.729 1.00 98.00 88 TYR A CA 1
ATOM 721 C C . TYR A 1 88 ? 2.744 6.875 10.168 1.00 98.00 88 TYR A C 1
ATOM 723 O O . TYR A 1 88 ? 3.147 7.450 9.153 1.00 98.00 88 TYR A O 1
ATOM 731 N N . GLY A 1 89 ? 3.463 5.956 10.809 1.00 97.25 89 GLY A N 1
ATOM 732 C CA . GLY A 1 89 ? 4.566 5.272 10.154 1.00 97.25 89 GLY A CA 1
ATOM 733 C C . GLY A 1 89 ? 4.045 4.247 9.146 1.00 97.25 89 GLY A C 1
ATOM 734 O O . GLY A 1 89 ? 2.848 3.974 9.052 1.00 97.25 89 GLY A O 1
ATOM 735 N N . MET A 1 90 ? 4.959 3.616 8.411 1.00 97.19 90 MET A N 1
ATOM 736 C CA . MET A 1 90 ? 4.594 2.592 7.427 1.00 97.19 90 MET A CA 1
ATOM 737 C C . MET A 1 90 ? 3.818 1.419 8.042 1.00 97.19 90 MET A C 1
ATOM 739 O O . MET A 1 90 ? 2.840 0.961 7.461 1.00 97.19 90 MET A O 1
ATOM 743 N N . ARG A 1 91 ? 4.229 0.943 9.225 1.00 97.38 91 ARG A N 1
ATOM 744 C CA . ARG A 1 91 ? 3.537 -0.146 9.932 1.00 97.38 91 ARG A CA 1
ATOM 745 C C . ARG A 1 91 ? 2.117 0.260 10.328 1.00 97.38 91 ARG A C 1
ATOM 747 O O . ARG A 1 91 ? 1.180 -0.471 10.028 1.00 97.38 91 ARG A O 1
ATOM 754 N N . ASP A 1 92 ? 1.967 1.438 10.927 1.00 98.25 92 ASP A N 1
ATOM 755 C CA . ASP A 1 92 ? 0.667 1.955 11.369 1.00 98.25 92 ASP A CA 1
ATOM 756 C C . ASP A 1 92 ? -0.271 2.177 10.179 1.00 98.25 92 ASP A C 1
ATOM 758 O O . ASP A 1 92 ? -1.460 1.880 10.249 1.00 98.25 92 ASP A O 1
ATOM 762 N N . PHE A 1 93 ? 0.269 2.658 9.055 1.00 98.12 93 PHE A N 1
ATOM 763 C CA . PHE A 1 93 ? -0.493 2.816 7.822 1.00 98.12 93 PHE A CA 1
ATOM 764 C C . PHE A 1 93 ? -0.943 1.475 7.235 1.00 98.12 93 PHE A C 1
ATOM 766 O O . PHE A 1 93 ? -2.072 1.370 6.764 1.00 98.12 93 PHE A O 1
ATOM 773 N N . ILE A 1 94 ? -0.101 0.436 7.277 1.00 98.00 94 ILE A N 1
ATOM 774 C CA . ILE A 1 94 ? -0.516 -0.911 6.863 1.00 98.00 94 ILE A CA 1
ATOM 775 C C . ILE A 1 94 ? -1.701 -1.360 7.723 1.00 98.00 94 ILE A C 1
ATOM 777 O O . ILE A 1 94 ? -2.728 -1.751 7.173 1.00 98.00 94 ILE A O 1
ATOM 781 N N . GLU A 1 95 ? -1.604 -1.252 9.049 1.00 98.12 95 GLU A N 1
ATOM 782 C CA . GLU A 1 95 ? -2.704 -1.607 9.956 1.00 98.12 95 GLU A CA 1
ATOM 783 C C . GLU A 1 95 ? -3.975 -0.793 9.660 1.00 98.12 95 GLU A C 1
ATOM 785 O O . GLU A 1 95 ? -5.072 -1.355 9.603 1.00 98.12 95 GLU A O 1
ATOM 790 N N . LEU A 1 96 ? -3.832 0.507 9.385 1.00 98.19 96 LEU A N 1
ATOM 791 C CA . LEU A 1 96 ? -4.928 1.380 8.971 1.00 98.19 96 LEU A CA 1
ATOM 792 C C . LEU A 1 96 ? -5.582 0.901 7.664 1.00 98.19 96 LEU A C 1
ATOM 794 O O . LEU A 1 96 ? -6.805 0.815 7.595 1.00 98.19 96 LEU A O 1
ATOM 798 N N . ALA A 1 97 ? -4.792 0.540 6.652 1.00 97.94 97 ALA A N 1
ATOM 799 C CA . ALA A 1 97 ? -5.280 0.059 5.359 1.00 97.94 97 ALA A CA 1
ATOM 800 C C . ALA A 1 97 ? -5.952 -1.324 5.445 1.00 97.94 97 ALA A C 1
ATOM 802 O O . ALA A 1 97 ? -6.837 -1.637 4.647 1.00 97.94 97 ALA A O 1
ATOM 803 N N . TYR A 1 98 ? -5.572 -2.155 6.421 1.00 97.19 98 TYR A N 1
ATOM 804 C CA . TYR A 1 98 ? -6.286 -3.402 6.712 1.00 97.19 98 TYR A CA 1
ATOM 805 C C . TYR A 1 98 ? -7.642 -3.150 7.381 1.00 97.19 98 TYR A C 1
ATOM 807 O O . TYR A 1 98 ? -8.604 -3.843 7.049 1.00 97.19 98 TYR A O 1
ATOM 815 N N . ARG A 1 99 ? -7.742 -2.151 8.271 1.00 97.81 99 ARG A N 1
ATOM 816 C CA . ARG A 1 99 ? -9.017 -1.741 8.891 1.00 97.81 99 ARG A CA 1
ATOM 817 C C . ARG A 1 99 ? -9.952 -1.078 7.880 1.00 97.81 99 ARG A C 1
ATOM 819 O O . ARG A 1 99 ? -11.139 -1.382 7.848 1.00 97.81 99 ARG A O 1
ATOM 826 N N . TYR A 1 100 ? -9.402 -0.219 7.027 1.00 97.81 100 TYR A N 1
ATOM 827 C CA . TYR A 1 100 ? -10.135 0.523 6.007 1.00 97.81 100 TYR A CA 1
ATOM 828 C C . TYR A 1 100 ? -9.662 0.114 4.615 1.00 97.81 100 TYR A C 1
ATOM 830 O O . TYR A 1 100 ? -8.834 0.778 3.987 1.00 97.81 100 TYR A O 1
ATOM 838 N N . CYS A 1 101 ? -10.206 -0.996 4.112 1.00 97.56 101 CYS A N 1
ATOM 839 C CA . CYS A 1 101 ? -9.813 -1.535 2.809 1.00 97.56 101 CYS A CA 1
ATOM 840 C C . CYS A 1 101 ? -10.039 -0.540 1.653 1.00 97.56 101 CYS A C 1
ATOM 842 O O . CYS A 1 101 ? -9.365 -0.648 0.629 1.00 97.56 101 CYS A O 1
ATOM 844 N N . GLN A 1 102 ? -10.919 0.460 1.814 1.00 97.62 102 GLN A N 1
ATOM 845 C CA . GLN A 1 102 ? -11.141 1.508 0.812 1.00 97.62 102 GLN A CA 1
ATOM 846 C C . GLN A 1 102 ? -9.852 2.259 0.449 1.00 97.62 102 GLN A C 1
ATOM 848 O O . GLN A 1 102 ? -9.698 2.668 -0.698 1.00 97.62 102 GLN A O 1
ATOM 853 N N . LEU A 1 103 ? -8.902 2.374 1.387 1.00 98.06 103 LEU A N 1
ATOM 854 C CA . LEU A 1 103 ? -7.629 3.066 1.169 1.00 98.06 103 LEU A CA 1
ATOM 855 C C . LEU A 1 103 ? -6.711 2.328 0.183 1.00 98.06 103 LEU A C 1
ATOM 857 O O . LEU A 1 103 ? -5.933 2.961 -0.524 1.00 98.06 103 LEU A O 1
ATOM 861 N N . ILE A 1 104 ? -6.792 0.994 0.123 1.00 97.94 104 ILE A N 1
ATOM 862 C CA . ILE A 1 104 ? -5.903 0.160 -0.705 1.00 97.94 104 ILE A CA 1
ATOM 863 C C . ILE A 1 104 ? -6.587 -0.398 -1.959 1.00 97.94 104 ILE A C 1
ATOM 865 O O . ILE A 1 104 ? -5.925 -0.748 -2.939 1.00 97.94 104 ILE A O 1
ATOM 869 N N . ASN A 1 105 ? -7.918 -0.457 -1.958 1.00 97.19 105 ASN A N 1
ATOM 870 C CA . ASN A 1 105 ? -8.712 -1.010 -3.051 1.00 97.19 105 ASN A CA 1
ATOM 871 C C . ASN A 1 105 ? -8.418 -0.396 -4.437 1.00 97.19 105 ASN A C 1
ATOM 873 O O . ASN A 1 105 ? -8.372 -1.175 -5.391 1.00 97.19 105 ASN A O 1
ATOM 877 N N . PRO A 1 106 ? -8.167 0.923 -4.599 1.00 96.88 106 PRO A N 1
ATOM 878 C CA . PRO A 1 106 ? -7.808 1.487 -5.902 1.00 96.88 106 PRO A CA 1
ATOM 879 C C . PRO A 1 106 ? -6.533 0.874 -6.497 1.00 96.88 106 PRO A C 1
ATOM 881 O O . PRO A 1 106 ? -6.507 0.513 -7.674 1.00 96.88 106 PRO A O 1
ATOM 884 N N . VAL A 1 107 ? -5.491 0.692 -5.678 1.00 96.94 107 VAL A N 1
ATOM 885 C CA . VAL A 1 107 ? -4.213 0.112 -6.120 1.00 96.94 107 VAL A CA 1
ATOM 886 C C . VAL A 1 107 ? -4.348 -1.387 -6.372 1.00 96.94 107 VAL A C 1
ATOM 888 O O . VAL A 1 107 ? -3.838 -1.884 -7.370 1.00 96.94 107 VAL A O 1
ATOM 891 N N . LEU A 1 108 ? -5.084 -2.104 -5.518 1.00 96.88 108 LEU A N 1
ATOM 892 C CA . LEU A 1 108 ? -5.405 -3.519 -5.744 1.00 96.88 108 LEU A CA 1
ATOM 893 C C . LEU A 1 108 ? -6.176 -3.729 -7.049 1.00 96.88 108 LEU A C 1
ATOM 895 O O . LEU A 1 108 ? -5.916 -4.680 -7.781 1.00 96.88 108 LEU A O 1
ATOM 899 N N . HIS A 1 109 ? -7.138 -2.856 -7.345 1.00 96.31 109 HIS A N 1
ATOM 900 C CA . HIS A 1 109 ? -7.884 -2.916 -8.595 1.00 96.31 109 HIS A CA 1
ATOM 901 C C . HIS A 1 109 ? -6.970 -2.658 -9.794 1.00 96.31 109 HIS A C 1
ATOM 903 O O . HIS A 1 109 ? -6.980 -3.454 -10.728 1.00 96.31 109 HIS A O 1
ATOM 909 N N . LEU A 1 110 ? -6.126 -1.622 -9.731 1.00 95.44 110 LEU A N 1
ATOM 910 C CA . LEU A 1 110 ? -5.130 -1.344 -10.767 1.00 95.44 110 LEU A CA 1
ATOM 911 C C . LEU A 1 110 ? -4.209 -2.547 -11.007 1.00 95.44 110 LEU A C 1
ATOM 913 O O . LEU A 1 110 ? -3.991 -2.924 -12.154 1.00 95.44 110 LEU A O 1
ATOM 917 N N . GLN A 1 111 ? -3.708 -3.175 -9.940 1.00 95.38 111 GLN A N 1
ATOM 918 C CA . GLN A 1 111 ? -2.873 -4.369 -10.043 1.00 95.38 111 GLN A CA 1
ATOM 919 C C . GLN A 1 111 ? -3.598 -5.504 -10.771 1.00 95.38 111 GLN A C 1
ATOM 921 O O . GLN A 1 111 ? -3.034 -6.091 -11.686 1.00 95.38 111 GLN A O 1
ATOM 926 N N . ARG A 1 112 ? -4.861 -5.773 -10.426 1.00 94.19 112 ARG A N 1
ATOM 927 C CA . ARG A 1 112 ? -5.661 -6.824 -11.074 1.00 94.19 112 ARG A CA 1
ATOM 928 C C . ARG A 1 112 ? -5.936 -6.534 -12.547 1.00 94.19 112 ARG A C 1
ATOM 930 O O . ARG A 1 112 ? -5.904 -7.453 -13.357 1.00 94.19 112 ARG A O 1
ATOM 937 N N . GLU A 1 113 ? -6.210 -5.284 -12.912 1.00 93.56 113 GLU A N 1
ATOM 938 C CA . GLU A 1 113 ? -6.391 -4.916 -14.324 1.00 93.56 113 GLU A CA 1
ATOM 939 C C . GLU A 1 113 ? -5.079 -5.040 -15.117 1.00 93.56 113 GLU A C 1
ATOM 941 O O . GLU A 1 113 ? -5.084 -5.491 -16.265 1.00 93.56 113 GLU A O 1
ATOM 946 N N . LEU A 1 114 ? -3.938 -4.713 -14.502 1.00 92.56 114 LEU A N 1
ATOM 947 C CA . LEU A 1 114 ? -2.629 -4.933 -15.116 1.00 92.56 114 LEU A CA 1
ATOM 948 C C . LEU A 1 114 ? -2.314 -6.427 -15.251 1.00 92.56 114 LEU A C 1
ATOM 950 O O . LEU A 1 114 ? -1.958 -6.856 -16.339 1.00 92.56 114 LEU A O 1
ATOM 954 N N . GLN A 1 115 ? -2.560 -7.240 -14.224 1.00 91.88 115 GLN A N 1
ATOM 955 C CA . GLN A 1 115 ? -2.391 -8.699 -14.286 1.00 91.88 115 GLN A CA 1
ATOM 956 C C . GLN A 1 115 ? -3.267 -9.353 -15.362 1.00 91.88 115 GLN A C 1
ATOM 958 O O . GLN A 1 115 ? -2.870 -10.344 -15.963 1.00 91.88 115 GLN A O 1
ATOM 963 N N . ARG A 1 116 ? -4.456 -8.803 -15.644 1.00 89.44 116 ARG A N 1
ATOM 964 C CA . ARG A 1 116 ? -5.307 -9.283 -16.747 1.00 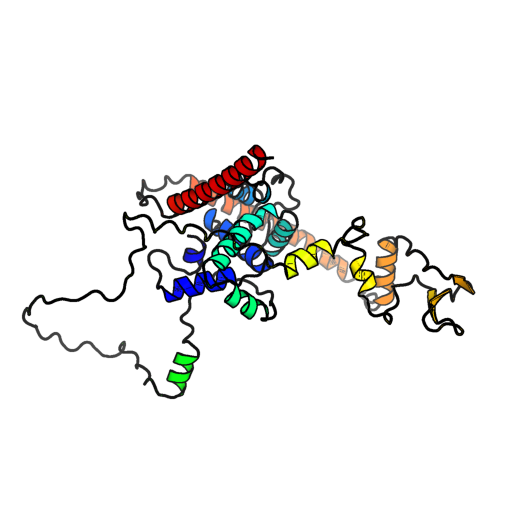89.44 116 ARG A CA 1
ATOM 965 C C . ARG A 1 116 ? -4.730 -8.987 -18.126 1.00 89.44 116 ARG A C 1
ATOM 967 O O . ARG A 1 116 ? -5.053 -9.701 -19.071 1.00 89.44 116 ARG A O 1
ATOM 974 N N . SER A 1 117 ? -3.950 -7.917 -18.256 1.00 88.06 117 SER A N 1
ATOM 975 C CA . SER A 1 117 ? -3.412 -7.462 -19.541 1.00 88.06 117 SER A CA 1
ATOM 976 C C . SER A 1 117 ? -1.960 -7.879 -19.773 1.00 88.06 117 SER A C 1
ATOM 978 O O . SER A 1 117 ? -1.559 -8.022 -20.925 1.00 88.06 117 SER A O 1
ATOM 980 N N . LEU A 1 118 ? -1.173 -8.079 -18.713 1.00 81.94 118 LEU A N 1
ATOM 981 C CA . LEU A 1 118 ? 0.274 -8.239 -18.776 1.00 81.94 118 LEU A CA 1
ATOM 982 C C . LEU A 1 118 ? 0.791 -9.131 -17.642 1.00 81.94 118 LEU A C 1
ATOM 984 O O . LEU A 1 118 ? 0.741 -8.725 -16.480 1.00 81.94 118 LEU A O 1
ATOM 988 N N . PRO A 1 119 ? 1.480 -10.234 -17.965 1.00 81.06 119 PRO A N 1
ATOM 989 C CA . PRO A 1 119 ? 1.177 -11.276 -18.960 1.00 81.06 119 PRO A CA 1
ATOM 990 C C . PRO A 1 119 ? -0.153 -12.006 -18.676 1.00 81.06 119 PRO A C 1
ATOM 992 O O . PRO A 1 119 ? -0.851 -11.687 -17.722 1.00 81.06 119 PRO A O 1
ATOM 995 N N . GLY A 1 120 ? -0.531 -12.966 -19.530 1.00 79.94 120 GLY A N 1
ATOM 996 C CA . GLY A 1 120 ? -1.799 -13.697 -19.402 1.00 79.94 120 GLY A CA 1
ATOM 997 C C . GLY A 1 120 ? -1.957 -14.433 -18.065 1.00 79.94 120 GLY A C 1
ATOM 998 O O . GLY A 1 120 ? -0.973 -14.786 -17.421 1.00 79.94 120 GLY A O 1
ATOM 999 N N . MET A 1 121 ? -3.205 -14.710 -17.667 1.00 77.75 121 MET A N 1
ATOM 1000 C CA . MET A 1 121 ? -3.545 -15.314 -16.364 1.00 77.75 121 MET A CA 1
ATOM 1001 C C . MET A 1 121 ? -2.768 -16.607 -16.058 1.00 77.75 121 MET A C 1
ATOM 1003 O O . MET A 1 121 ? -2.441 -16.862 -14.905 1.00 77.75 121 MET A O 1
ATOM 1007 N N . SER A 1 122 ? -2.428 -17.397 -17.082 1.00 83.81 122 SER A N 1
ATOM 1008 C CA . SER A 1 122 ? -1.625 -18.618 -16.939 1.00 83.81 122 SER A CA 1
ATOM 1009 C C . SER A 1 122 ? -0.237 -18.358 -16.349 1.00 83.81 122 SER A C 1
ATOM 1011 O O . SER A 1 122 ? 0.195 -19.105 -15.484 1.00 83.81 122 SER A O 1
ATOM 1013 N N . TYR A 1 123 ? 0.427 -17.267 -16.745 1.00 87.75 123 TYR A N 1
ATOM 1014 C CA . TYR A 1 123 ? 1.730 -16.895 -16.190 1.00 87.75 123 TYR A CA 1
ATOM 1015 C C . TYR A 1 123 ? 1.644 -16.643 -14.683 1.00 87.75 123 TYR A C 1
ATOM 1017 O O . TYR A 1 123 ? 2.511 -17.061 -13.920 1.00 87.75 123 TYR A O 1
ATOM 1025 N N . TRP A 1 124 ? 0.583 -15.962 -14.248 1.00 83.25 124 TRP A N 1
ATOM 1026 C CA . TRP A 1 124 ? 0.396 -15.625 -12.841 1.00 83.25 124 TRP A CA 1
ATOM 1027 C C . TRP A 1 124 ? 0.076 -16.849 -11.987 1.00 83.25 124 TRP A C 1
ATOM 1029 O O . TRP A 1 124 ? 0.578 -16.932 -10.873 1.00 83.25 124 TRP A O 1
ATOM 1039 N N . LEU A 1 125 ? -0.670 -17.823 -12.520 1.00 82.56 125 LEU A N 1
ATOM 1040 C CA . LEU A 1 125 ? -0.923 -19.095 -11.834 1.00 82.56 125 LEU A CA 1
ATOM 1041 C C . LEU A 1 125 ? 0.377 -19.866 -11.561 1.00 82.56 125 LEU A C 1
ATOM 1043 O O . LEU A 1 125 ? 0.542 -20.416 -10.474 1.00 82.56 125 LEU A O 1
ATOM 1047 N N . ASP A 1 126 ? 1.319 -19.844 -12.505 1.00 82.44 126 ASP A N 1
ATOM 1048 C CA . ASP A 1 126 ? 2.637 -20.457 -12.317 1.00 82.44 126 ASP A CA 1
ATOM 1049 C C . ASP A 1 126 ? 3.499 -19.650 -11.329 1.00 82.44 126 ASP A C 1
ATOM 1051 O O . ASP A 1 126 ? 4.216 -20.215 -10.500 1.00 82.44 126 ASP A O 1
ATOM 1055 N N . CYS A 1 127 ? 3.408 -18.315 -11.364 1.00 77.56 127 CYS A N 1
ATOM 1056 C CA . CYS A 1 127 ? 4.084 -17.448 -10.397 1.00 77.56 127 CYS A CA 1
ATOM 1057 C C . CYS A 1 127 ? 3.534 -17.582 -8.969 1.00 77.56 127 CYS A C 1
ATOM 1059 O O . CYS A 1 127 ? 4.322 -17.483 -8.029 1.00 77.56 127 CYS A O 1
ATOM 1061 N N . ASP A 1 128 ? 2.239 -17.842 -8.783 1.00 74.12 128 ASP A N 1
ATOM 1062 C CA . ASP A 1 128 ? 1.606 -18.002 -7.464 1.00 74.12 128 ASP A CA 1
ATOM 1063 C C . ASP A 1 128 ? 2.142 -19.217 -6.687 1.00 74.12 128 ASP A C 1
ATOM 1065 O O . ASP A 1 128 ? 2.071 -19.258 -5.456 1.00 74.12 128 ASP A O 1
ATOM 1069 N N . VAL A 1 129 ? 2.768 -20.179 -7.375 1.00 74.81 129 VAL A N 1
ATOM 1070 C CA . VAL A 1 129 ? 3.486 -21.296 -6.737 1.00 74.81 129 VAL A CA 1
ATOM 1071 C C . VAL A 1 129 ? 4.702 -20.797 -5.939 1.00 74.81 129 VAL A C 1
ATOM 1073 O O . VAL A 1 129 ? 5.160 -21.450 -4.994 1.00 74.81 129 VAL A O 1
ATOM 1076 N N . CYS A 1 130 ? 5.223 -19.608 -6.252 1.00 72.88 130 CYS A N 1
ATOM 1077 C CA . CYS A 1 130 ? 6.294 -18.997 -5.479 1.00 72.88 130 CYS A CA 1
ATOM 1078 C C . CYS A 1 130 ? 5.771 -18.577 -4.103 1.00 72.88 130 CYS A C 1
ATOM 1080 O O . CYS A 1 130 ? 4.953 -17.669 -3.973 1.00 72.88 130 CYS A O 1
ATOM 1082 N N . LYS A 1 131 ? 6.308 -19.200 -3.047 1.00 79.62 131 LYS A N 1
ATOM 1083 C CA . LYS A 1 131 ? 5.975 -18.873 -1.655 1.00 79.62 131 LYS A CA 1
ATOM 1084 C C . LYS A 1 131 ? 6.102 -17.365 -1.424 1.00 79.62 131 LYS A C 1
ATOM 1086 O O . LYS A 1 131 ? 7.216 -16.837 -1.382 1.00 79.62 131 LYS A O 1
ATOM 1091 N N . VAL A 1 132 ? 4.962 -16.695 -1.247 1.00 77.81 132 VAL A N 1
ATOM 1092 C CA . VAL A 1 132 ? 4.895 -15.249 -1.018 1.00 77.81 132 VAL A CA 1
ATOM 1093 C C . VAL A 1 132 ? 5.721 -14.919 0.220 1.00 77.81 132 VAL A C 1
ATOM 1095 O O . VAL A 1 132 ? 5.400 -15.317 1.341 1.00 77.81 132 VAL A O 1
ATOM 1098 N N . ARG A 1 133 ? 6.832 -14.211 0.014 1.00 83.25 133 ARG A N 1
ATOM 1099 C CA . ARG A 1 133 ? 7.641 -13.663 1.100 1.00 83.25 133 ARG A CA 1
ATOM 1100 C C . ARG A 1 133 ? 7.281 -12.201 1.253 1.00 83.25 133 ARG A C 1
ATOM 1102 O O . ARG A 1 133 ? 7.443 -11.416 0.328 1.00 83.25 133 ARG A O 1
ATOM 1109 N N . ASN A 1 134 ? 6.836 -11.853 2.448 1.00 86.62 134 ASN A N 1
ATOM 1110 C CA . ASN A 1 134 ? 6.596 -10.481 2.857 1.00 86.62 134 ASN A CA 1
ATOM 1111 C C . ASN A 1 134 ? 7.925 -9.714 2.873 1.00 86.62 134 ASN A C 1
ATOM 1113 O O . ASN A 1 134 ? 8.705 -9.841 3.819 1.00 86.62 134 ASN A O 1
ATOM 1117 N N . ARG A 1 135 ? 8.207 -8.947 1.814 1.00 92.94 135 ARG A N 1
ATOM 1118 C CA . ARG A 1 135 ? 9.414 -8.118 1.724 1.00 92.94 135 ARG A CA 1
ATOM 1119 C C . ARG A 1 135 ? 9.126 -6.706 2.227 1.00 92.94 135 ARG A C 1
ATOM 1121 O O . ARG A 1 135 ? 7.995 -6.217 2.208 1.00 92.94 135 ARG A O 1
ATOM 1128 N N . LYS A 1 136 ? 10.182 -6.044 2.694 1.00 94.38 136 LYS A N 1
ATOM 1129 C CA . LYS A 1 136 ? 10.165 -4.610 2.979 1.00 94.38 136 LYS A CA 1
ATOM 1130 C C . LYS A 1 136 ? 10.547 -3.875 1.697 1.00 94.38 136 LYS A C 1
ATOM 1132 O O . LYS A 1 136 ? 11.684 -3.994 1.244 1.00 94.38 136 LYS A O 1
ATOM 1137 N N . LEU A 1 137 ? 9.608 -3.138 1.118 1.00 94.38 137 LEU A N 1
ATOM 1138 C CA . LEU A 1 137 ? 9.850 -2.293 -0.041 1.00 94.38 137 LEU A CA 1
ATOM 1139 C C . LEU A 1 137 ? 10.686 -1.083 0.389 1.00 94.38 137 LEU A C 1
ATOM 1141 O O . LEU A 1 137 ? 10.308 -0.318 1.277 1.00 94.38 137 LEU A O 1
ATOM 1145 N N . GLY A 1 138 ? 11.852 -0.925 -0.232 1.00 91.50 138 GLY A N 1
ATOM 1146 C CA . GLY A 1 138 ? 12.630 0.308 -0.163 1.00 91.50 138 GLY A CA 1
ATOM 1147 C C . GLY A 1 138 ? 12.204 1.289 -1.255 1.00 91.50 138 GLY A C 1
ATOM 1148 O O . GLY A 1 138 ? 11.560 0.904 -2.229 1.00 91.50 138 GLY A O 1
ATOM 1149 N N . ARG A 1 139 ? 12.642 2.548 -1.143 1.00 87.12 139 ARG A N 1
ATOM 1150 C CA . ARG A 1 139 ? 12.416 3.578 -2.177 1.00 87.12 139 ARG A CA 1
ATOM 1151 C C . ARG A 1 139 ? 12.970 3.170 -3.547 1.00 87.12 139 ARG A C 1
ATOM 1153 O O . ARG A 1 139 ? 12.403 3.518 -4.572 1.00 87.12 139 ARG A O 1
ATOM 1160 N N . ASP A 1 140 ? 14.050 2.397 -3.544 1.00 90.31 140 ASP A N 1
ATOM 1161 C CA . ASP A 1 140 ? 14.717 1.916 -4.752 1.00 90.31 140 ASP A CA 1
ATOM 1162 C C . ASP A 1 140 ? 14.192 0.558 -5.241 1.00 90.31 140 ASP A C 1
ATOM 1164 O O . ASP A 1 140 ? 14.786 -0.024 -6.142 1.00 90.31 140 ASP A O 1
ATOM 1168 N N . PHE A 1 141 ? 13.109 0.022 -4.665 1.00 91.81 141 PHE A N 1
ATOM 1169 C CA . PHE A 1 141 ? 12.615 -1.315 -5.018 1.00 91.81 141 PHE A CA 1
ATOM 1170 C C . PHE A 1 141 ? 12.281 -1.447 -6.510 1.00 91.81 141 PHE A C 1
ATOM 1172 O O . PHE A 1 141 ? 12.600 -2.455 -7.136 1.00 91.81 141 PHE A O 1
ATOM 1179 N N . PHE A 1 142 ? 11.685 -0.404 -7.089 1.00 90.25 142 PHE A N 1
ATOM 1180 C CA . PHE A 1 142 ? 11.329 -0.375 -8.507 1.00 90.25 142 PHE A CA 1
ATOM 1181 C C . PHE A 1 142 ? 12.453 0.108 -9.408 1.00 90.25 142 PHE A C 1
ATOM 1183 O O . PHE A 1 142 ? 12.302 0.042 -10.628 1.00 90.25 142 PHE A O 1
ATOM 1190 N N . ARG A 1 143 ? 13.568 0.600 -8.850 1.00 89.00 143 ARG A N 1
ATOM 1191 C CA . ARG A 1 143 ? 14.693 1.009 -9.683 1.00 89.00 143 ARG A CA 1
ATOM 1192 C C . ARG A 1 143 ? 15.203 -0.221 -10.399 1.00 89.00 143 ARG A C 1
ATOM 1194 O O . ARG A 1 143 ? 15.729 -1.146 -9.779 1.00 89.00 143 ARG A O 1
ATOM 1201 N N . HIS A 1 144 ? 15.065 -0.197 -11.718 1.00 78.50 144 HIS A N 1
ATOM 1202 C CA . HIS A 1 144 ? 15.723 -1.148 -12.583 1.00 78.50 144 HIS A CA 1
ATOM 1203 C C . HIS A 1 144 ? 17.221 -0.851 -12.526 1.00 78.50 144 HIS A C 1
ATOM 1205 O O . HIS A 1 144 ? 17.787 -0.150 -13.363 1.00 78.50 144 HIS A O 1
ATOM 1211 N N . LYS A 1 145 ? 17.883 -1.354 -11.484 1.00 78.31 145 LYS A N 1
ATOM 1212 C CA . LYS A 1 145 ? 19.307 -1.615 -11.589 1.00 78.31 145 LYS A CA 1
ATOM 1213 C C . LYS A 1 145 ? 19.388 -2.655 -12.691 1.00 78.31 145 LYS A C 1
ATOM 1215 O O . LYS A 1 145 ? 18.708 -3.677 -12.583 1.00 78.31 145 LYS A O 1
ATOM 1220 N N . LYS A 1 146 ? 20.195 -2.404 -13.724 1.00 64.94 146 LYS A N 1
ATOM 1221 C CA . LYS A 1 146 ? 20.778 -3.502 -14.488 1.00 64.94 146 LYS A CA 1
ATOM 1222 C C . LYS A 1 146 ? 21.526 -4.340 -13.453 1.00 64.94 146 LYS A C 1
ATOM 1224 O O . LYS A 1 146 ? 22.706 -4.127 -13.205 1.00 64.94 146 LYS A O 1
ATOM 1229 N N . MET A 1 147 ? 20.814 -5.224 -12.748 1.00 55.41 147 MET A N 1
ATOM 1230 C CA . MET A 1 147 ? 21.433 -6.442 -12.296 1.00 55.41 147 MET A CA 1
ATOM 1231 C C . MET A 1 147 ? 21.953 -6.985 -13.597 1.00 55.41 147 MET A C 1
ATOM 1233 O O . MET A 1 147 ? 21.147 -7.278 -14.481 1.00 55.41 147 MET A O 1
ATOM 1237 N N . ILE A 1 148 ? 23.277 -6.952 -13.730 1.00 54.19 148 ILE A N 1
ATOM 1238 C CA . ILE A 1 148 ? 24.011 -7.751 -14.690 1.00 54.19 148 ILE A CA 1
ATOM 1239 C C . ILE A 1 148 ? 23.252 -9.066 -14.675 1.00 54.19 148 ILE A C 1
ATOM 1241 O O . ILE A 1 148 ? 23.222 -9.738 -13.636 1.00 54.19 148 ILE A O 1
ATOM 1245 N N . MET A 1 149 ? 22.452 -9.296 -15.723 1.00 58.25 149 MET A N 1
ATOM 1246 C CA . MET A 1 149 ? 21.521 -10.419 -15.743 1.00 58.25 149 MET A CA 1
ATOM 1247 C C . MET A 1 149 ? 22.361 -11.628 -15.366 1.00 58.25 149 MET A C 1
ATOM 1249 O O . MET A 1 149 ? 23.522 -11.669 -15.763 1.00 58.25 149 MET A O 1
ATOM 1253 N N . LEU A 1 150 ? 21.856 -12.590 -14.592 1.00 54.31 150 LEU A N 1
ATOM 1254 C CA . LEU A 1 150 ? 22.676 -13.753 -14.218 1.00 54.31 150 LEU A CA 1
ATOM 1255 C C . LEU A 1 150 ? 23.400 -14.325 -15.452 1.00 54.31 150 LEU A C 1
ATOM 1257 O O . LEU A 1 150 ? 24.551 -14.709 -15.361 1.00 54.31 150 LEU A O 1
ATOM 1261 N N . HIS A 1 151 ? 22.767 -14.233 -16.623 1.00 59.28 151 HIS A N 1
ATOM 1262 C CA . HIS A 1 151 ? 23.370 -14.454 -17.930 1.00 59.28 151 HIS A CA 1
ATOM 1263 C C . HIS A 1 151 ? 24.572 -13.552 -18.290 1.00 59.28 151 HIS A C 1
ATOM 1265 O O . HIS A 1 151 ? 25.606 -14.087 -18.652 1.00 59.28 151 HIS A O 1
ATOM 1271 N N . GLU A 1 152 ? 24.493 -12.221 -18.186 1.00 65.62 152 GLU A N 1
ATOM 1272 C CA . GLU A 1 152 ? 25.652 -11.325 -18.364 1.00 65.62 152 GLU A CA 1
ATOM 1273 C C . GLU A 1 152 ? 26.735 -11.572 -17.300 1.00 65.62 152 GLU A C 1
ATOM 1275 O O . GLU A 1 152 ? 27.917 -11.485 -17.609 1.00 65.62 152 GLU A O 1
ATOM 1280 N N . ALA A 1 153 ? 26.357 -11.921 -16.066 1.00 65.38 153 ALA A N 1
ATOM 1281 C CA . ALA A 1 153 ? 27.298 -12.196 -14.981 1.00 65.38 153 ALA A CA 1
ATOM 1282 C C . ALA A 1 153 ? 28.015 -13.528 -15.221 1.00 65.38 153 ALA A C 1
ATOM 1284 O O . ALA A 1 153 ? 29.220 -13.631 -15.016 1.00 65.38 153 ALA A O 1
ATOM 1285 N N . VAL A 1 154 ? 27.282 -14.524 -15.725 1.00 68.44 154 VAL A N 1
ATOM 1286 C CA . VAL A 1 154 ? 27.814 -15.799 -16.205 1.00 68.44 154 VAL A CA 1
ATOM 1287 C C . VAL A 1 154 ? 28.685 -15.572 -17.437 1.00 68.44 154 VAL A C 1
ATOM 1289 O O . VAL A 1 154 ? 29.778 -16.107 -17.470 1.00 68.44 154 VAL A O 1
ATOM 1292 N N . GLN A 1 155 ? 28.289 -14.734 -18.398 1.00 75.62 155 GLN A N 1
ATOM 1293 C CA . GLN A 1 155 ? 29.096 -14.420 -19.586 1.00 75.62 155 GLN A CA 1
ATOM 1294 C C . GLN A 1 155 ? 30.397 -13.672 -19.255 1.00 75.62 155 GLN A C 1
ATOM 1296 O O . GLN A 1 155 ? 31.427 -13.941 -19.878 1.00 75.62 155 GLN A O 1
ATOM 1301 N N . LEU A 1 156 ? 30.358 -12.768 -18.270 1.00 75.50 156 LEU A N 1
ATOM 1302 C CA . LEU A 1 156 ? 31.537 -12.123 -17.684 1.00 75.50 156 LEU A CA 1
ATOM 1303 C C . LEU A 1 156 ? 32.422 -13.146 -16.961 1.00 75.50 156 LEU A C 1
ATOM 1305 O O . LEU A 1 156 ? 33.634 -13.140 -17.145 1.00 75.50 156 LEU A O 1
ATOM 1309 N N . ALA A 1 157 ? 31.829 -14.060 -16.187 1.00 71.56 157 ALA A N 1
ATOM 1310 C CA . ALA A 1 157 ? 32.565 -15.097 -15.464 1.00 71.56 157 ALA A CA 1
ATOM 1311 C C . ALA A 1 157 ? 33.166 -16.173 -16.387 1.00 71.56 157 ALA A C 1
ATOM 1313 O O . ALA A 1 157 ? 34.237 -16.697 -16.095 1.00 71.56 157 ALA A O 1
ATOM 1314 N N . THR A 1 158 ? 32.519 -16.494 -17.512 1.00 85.69 158 THR A N 1
ATOM 1315 C CA . THR A 1 158 ? 33.024 -17.456 -18.505 1.00 85.69 158 THR A CA 1
ATOM 1316 C C . THR A 1 158 ? 34.033 -16.839 -19.474 1.00 85.69 158 THR A C 1
ATOM 1318 O O . THR A 1 158 ? 34.495 -17.532 -20.375 1.00 85.69 158 THR A O 1
ATOM 1321 N N . GLY A 1 159 ? 34.346 -15.542 -19.348 1.00 79.69 159 GLY A N 1
ATOM 1322 C CA . GLY A 1 159 ? 35.251 -14.835 -20.261 1.00 79.69 159 GLY A CA 1
ATOM 1323 C C . GLY A 1 159 ? 34.739 -14.748 -21.704 1.00 79.69 159 GLY A C 1
ATOM 1324 O O . GLY A 1 159 ? 35.504 -14.428 -22.609 1.00 79.69 159 GLY A O 1
ATOM 1325 N N . ALA A 1 160 ? 33.451 -15.029 -21.935 1.00 77.50 160 ALA A N 1
ATOM 1326 C CA . ALA A 1 160 ? 32.843 -14.986 -23.267 1.00 77.50 160 ALA A CA 1
ATOM 1327 C C . ALA A 1 160 ? 32.681 -13.543 -23.767 1.00 77.50 160 ALA A C 1
ATOM 1329 O O . ALA A 1 160 ? 32.621 -13.287 -24.968 1.00 77.50 160 ALA A O 1
ATOM 1330 N N . ILE A 1 161 ? 32.628 -12.597 -22.831 1.00 67.94 161 ILE A N 1
ATOM 1331 C CA . ILE A 1 161 ? 32.697 -11.169 -23.090 1.00 67.94 161 ILE A CA 1
ATOM 1332 C C . ILE A 1 161 ? 33.964 -10.694 -22.392 1.00 67.94 161 ILE A C 1
ATOM 1334 O O . ILE A 1 161 ? 34.014 -10.664 -21.162 1.00 67.94 161 ILE A O 1
ATOM 1338 N N . ALA A 1 162 ? 34.997 -10.362 -23.172 1.00 72.56 162 ALA A N 1
ATOM 1339 C CA . ALA A 1 162 ? 36.179 -9.712 -22.624 1.00 72.56 162 ALA A CA 1
ATOM 1340 C C . ALA A 1 162 ? 35.712 -8.462 -21.858 1.00 72.56 162 ALA A C 1
ATOM 1342 O O . ALA A 1 162 ? 34.895 -7.708 -22.408 1.00 72.56 162 ALA A O 1
ATOM 1343 N N . PRO A 1 163 ? 36.156 -8.252 -20.603 1.00 65.38 163 PRO A N 1
ATOM 1344 C CA . PRO A 1 163 ? 35.822 -7.040 -19.879 1.00 65.38 163 PRO A CA 1
ATOM 1345 C C . PRO A 1 163 ? 36.217 -5.878 -20.781 1.00 65.38 163 PRO A C 1
ATOM 1347 O O . PRO A 1 163 ? 37.361 -5.792 -21.227 1.00 65.38 163 PRO A O 1
ATOM 1350 N N . LYS A 1 164 ? 35.245 -5.031 -21.127 1.00 65.31 164 LYS A N 1
ATOM 1351 C CA . LYS A 1 164 ? 35.564 -3.742 -21.725 1.00 65.31 164 LYS A CA 1
ATOM 1352 C C . LYS A 1 164 ? 36.333 -2.997 -20.649 1.00 65.31 164 LYS A C 1
ATOM 1354 O O . LYS A 1 164 ? 35.716 -2.445 -19.746 1.00 65.31 164 LYS A O 1
ATOM 1359 N N . GLU A 1 165 ? 37.658 -3.092 -20.700 1.00 58.81 165 GLU A N 1
ATOM 1360 C CA . GLU A 1 165 ? 38.539 -2.227 -19.934 1.00 58.81 165 GLU A CA 1
ATOM 1361 C C . GLU A 1 165 ? 38.053 -0.805 -20.170 1.00 58.81 165 GLU A C 1
ATOM 1363 O O . GLU A 1 165 ? 37.847 -0.399 -21.318 1.00 58.81 165 GLU A O 1
ATOM 1368 N N . ASP A 1 166 ? 37.757 -0.113 -19.073 1.00 54.50 166 ASP A N 1
ATOM 1369 C CA . ASP A 1 166 ? 37.194 1.222 -19.089 1.00 54.50 166 ASP A CA 1
ATOM 1370 C C . ASP A 1 166 ? 38.013 2.116 -20.027 1.00 54.50 166 ASP A C 1
ATOM 1372 O O . ASP A 1 166 ? 39.124 2.555 -19.725 1.00 54.50 166 ASP A O 1
ATOM 1376 N N . GLU A 1 167 ? 37.414 2.438 -21.172 1.00 51.41 167 GLU A N 1
ATOM 1377 C CA . GLU A 1 167 ? 37.902 3.369 -22.195 1.00 51.41 167 GLU A CA 1
ATOM 1378 C C . GLU A 1 167 ? 37.950 4.826 -21.671 1.00 51.41 167 GLU A C 1
ATOM 1380 O O . GLU A 1 167 ? 38.022 5.781 -22.434 1.00 51.41 167 GLU A O 1
ATOM 1385 N N . ALA A 1 168 ? 37.912 5.011 -20.348 1.00 56.03 168 ALA A N 1
ATOM 1386 C CA . ALA A 1 168 ? 38.029 6.281 -19.645 1.00 56.03 168 ALA A CA 1
ATOM 1387 C C . ALA A 1 168 ? 39.491 6.686 -19.363 1.00 56.03 168 ALA A C 1
ATOM 1389 O O . ALA A 1 168 ? 39.721 7.807 -18.916 1.00 56.03 168 ALA A O 1
ATOM 1390 N N . ALA A 1 169 ? 40.475 5.814 -19.629 1.00 56.53 169 ALA A N 1
ATOM 1391 C CA . ALA A 1 169 ? 41.903 6.106 -19.432 1.00 56.53 169 ALA A CA 1
ATOM 1392 C C . ALA A 1 169 ? 42.717 6.257 -20.735 1.00 56.53 169 ALA A C 1
ATOM 1394 O O . ALA A 1 169 ? 43.926 6.480 -20.679 1.00 56.53 169 ALA A O 1
ATOM 1395 N N . ARG A 1 170 ? 42.093 6.158 -21.918 1.00 55.50 170 ARG A N 1
ATOM 1396 C CA . ARG A 1 170 ? 42.775 6.487 -23.179 1.00 55.50 170 ARG A CA 1
ATOM 1397 C C . ARG A 1 170 ? 42.781 8.002 -23.358 1.00 55.50 170 ARG A C 1
ATOM 1399 O O . ARG A 1 170 ? 41.736 8.601 -23.598 1.00 55.50 170 ARG A O 1
ATOM 1406 N N . GLU A 1 171 ? 43.963 8.605 -23.239 1.00 62.00 171 GLU A N 1
ATOM 1407 C CA . GLU A 1 171 ? 44.184 9.998 -23.628 1.00 62.00 171 GLU A CA 1
ATOM 1408 C C . GLU A 1 171 ? 43.633 10.241 -25.044 1.00 62.00 171 GLU A C 1
ATOM 1410 O O . GLU A 1 171 ? 43.823 9.397 -25.932 1.00 62.00 171 GLU A O 1
ATOM 1415 N N . PRO A 1 172 ? 42.930 11.364 -25.278 1.00 59.53 172 PRO A N 1
ATOM 1416 C CA . PRO A 1 172 ? 42.414 11.670 -26.600 1.00 59.53 172 PRO A CA 1
ATOM 1417 C C . PRO A 1 172 ? 43.594 11.801 -27.576 1.00 59.53 172 PRO A C 1
ATOM 1419 O O . PRO A 1 172 ? 44.548 12.525 -27.279 1.00 59.53 172 PRO A O 1
ATOM 1422 N N . PRO A 1 173 ? 43.561 11.134 -28.745 1.00 64.50 173 PRO A N 1
ATOM 1423 C CA . PRO A 1 173 ? 44.586 11.341 -29.755 1.00 64.50 173 PRO A CA 1
ATOM 1424 C C . PRO A 1 173 ? 44.618 12.825 -30.162 1.00 64.50 173 PRO A C 1
ATOM 1426 O O . PRO A 1 173 ? 43.568 13.480 -30.180 1.00 64.50 173 PRO A O 1
ATOM 1429 N N . PRO A 1 174 ? 45.801 13.372 -30.496 1.00 58.78 174 PRO A N 1
ATOM 1430 C CA . PRO A 1 174 ? 45.934 14.765 -30.892 1.00 58.78 174 PRO A CA 1
ATOM 1431 C C . PRO A 1 174 ? 45.002 15.067 -32.066 1.00 58.78 174 PRO A C 1
ATOM 1433 O O . PRO A 1 174 ? 44.926 14.312 -33.036 1.00 58.78 174 PRO A O 1
ATOM 1436 N N . VAL A 1 175 ? 44.277 16.179 -31.938 1.00 52.75 175 VAL A N 1
ATOM 1437 C CA . VAL A 1 175 ? 43.272 16.669 -32.884 1.00 52.75 175 VAL A CA 1
ATOM 1438 C C . VAL A 1 175 ? 43.914 16.881 -34.257 1.00 52.75 175 VAL A C 1
ATOM 1440 O O . VAL A 1 175 ? 44.453 17.943 -34.564 1.00 52.75 175 VAL A O 1
ATOM 1443 N N . ALA A 1 176 ? 43.847 15.857 -35.105 1.00 50.75 176 ALA A N 1
ATOM 1444 C CA . ALA A 1 176 ? 44.085 15.988 -36.529 1.00 50.75 176 ALA A CA 1
ATOM 1445 C C . ALA A 1 176 ? 42.845 16.640 -37.150 1.00 50.75 176 ALA A C 1
ATOM 1447 O O . ALA A 1 176 ? 41.738 16.107 -37.077 1.00 50.75 176 ALA A O 1
ATOM 1448 N N . GLN A 1 177 ? 43.038 17.821 -37.736 1.00 55.56 177 GLN A N 1
ATOM 1449 C CA . GLN A 1 177 ? 42.011 18.584 -38.438 1.00 55.56 177 GLN A CA 1
ATOM 1450 C C . GLN A 1 177 ? 41.411 17.740 -39.575 1.00 55.56 177 GLN A C 1
ATOM 1452 O O . GLN A 1 177 ? 42.009 17.580 -40.640 1.00 55.56 177 GLN A O 1
ATOM 1457 N N . ALA A 1 178 ? 40.224 17.178 -39.340 1.00 42.50 178 ALA A N 1
ATOM 1458 C CA . ALA A 1 178 ? 39.491 16.401 -40.325 1.00 42.50 178 ALA A CA 1
ATOM 1459 C C . AL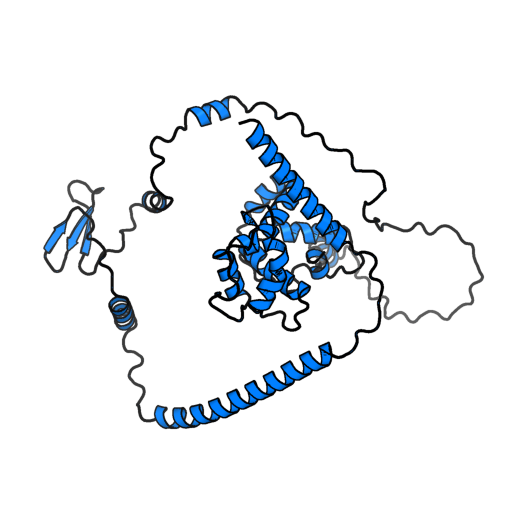A A 1 178 ? 38.549 17.301 -41.136 1.00 42.50 178 ALA A C 1
ATOM 1461 O O . ALA A 1 178 ? 37.738 18.056 -40.602 1.00 42.50 178 ALA A O 1
ATOM 1462 N N . ARG A 1 179 ? 38.694 17.184 -42.458 1.00 46.62 179 ARG A N 1
ATOM 1463 C CA . ARG A 1 179 ? 37.868 17.781 -43.512 1.00 46.62 179 ARG A CA 1
ATOM 1464 C C . ARG A 1 179 ? 36.378 17.420 -43.360 1.00 46.62 179 ARG A C 1
ATOM 1466 O O . ARG A 1 179 ? 36.075 16.324 -42.887 1.00 46.62 179 ARG A O 1
ATOM 1473 N N . PRO A 1 180 ? 35.455 18.271 -43.845 1.00 48.41 180 PRO A N 1
ATOM 1474 C CA . PRO A 1 180 ? 34.029 17.966 -43.856 1.00 48.41 180 PRO A CA 1
ATOM 1475 C C . PRO A 1 180 ? 33.751 16.816 -44.834 1.00 48.41 180 PRO A C 1
ATOM 1477 O O . PRO A 1 180 ? 34.001 16.945 -46.031 1.00 48.41 180 PRO A O 1
ATOM 1480 N N . LYS A 1 181 ? 33.246 15.691 -44.320 1.00 47.12 181 LYS A N 1
ATOM 1481 C CA . LYS A 1 181 ? 32.660 14.613 -45.122 1.00 47.12 181 LYS A CA 1
ATOM 1482 C C . LYS A 1 181 ? 31.190 14.448 -44.753 1.00 47.12 181 LYS A C 1
ATOM 1484 O O . LYS A 1 181 ? 30.860 14.168 -43.607 1.00 47.12 181 LYS A O 1
ATOM 1489 N N . ASP A 1 182 ? 30.373 14.719 -45.761 1.00 44.09 182 ASP A N 1
ATOM 1490 C CA . ASP A 1 182 ? 29.114 14.100 -46.162 1.00 44.09 182 ASP A CA 1
ATOM 1491 C C . ASP A 1 182 ? 28.126 13.613 -45.094 1.00 44.09 182 ASP A C 1
ATOM 1493 O O . ASP A 1 182 ? 28.343 12.695 -44.305 1.00 44.09 182 ASP A O 1
ATOM 1497 N N . LYS A 1 183 ? 26.960 14.259 -45.167 1.00 50.47 183 LYS A N 1
ATOM 1498 C CA . LYS A 1 183 ? 25.717 13.954 -44.476 1.00 50.47 183 LYS A CA 1
ATOM 1499 C C . LYS A 1 183 ? 25.087 12.702 -45.085 1.00 50.47 183 LYS A C 1
ATOM 1501 O O . LYS A 1 183 ? 24.260 12.830 -45.977 1.00 50.47 183 LYS A O 1
ATOM 1506 N N . ASP A 1 184 ? 25.392 11.530 -44.544 1.00 47.97 184 ASP A N 1
ATOM 1507 C CA . ASP A 1 184 ? 24.580 10.337 -44.789 1.00 47.97 184 ASP A CA 1
ATOM 1508 C C . ASP A 1 184 ? 24.135 9.674 -43.477 1.00 47.97 184 ASP A C 1
ATOM 1510 O O . ASP A 1 184 ? 24.893 9.025 -42.762 1.00 47.97 184 ASP A O 1
ATOM 1514 N N . GLY A 1 185 ? 22.846 9.858 -43.176 1.00 53.56 185 GLY A N 1
ATOM 1515 C CA . GLY A 1 185 ? 21.968 8.772 -42.738 1.00 53.56 185 GLY A CA 1
ATOM 1516 C C . GLY A 1 185 ? 22.282 8.033 -41.434 1.00 53.56 185 GLY A C 1
ATOM 1517 O O . GLY A 1 185 ? 22.294 6.803 -41.426 1.00 53.56 185 GLY A O 1
ATOM 1518 N N . LEU A 1 186 ? 22.391 8.731 -40.301 1.00 46.06 186 LEU A N 1
ATOM 1519 C CA . LEU A 1 186 ? 22.211 8.084 -38.994 1.00 46.06 186 LEU A CA 1
ATOM 1520 C C . LEU A 1 186 ? 20.728 7.732 -38.791 1.00 46.06 186 LEU A C 1
ATOM 1522 O O . LEU A 1 186 ? 19.915 8.576 -38.420 1.00 46.06 186 LEU A O 1
ATOM 1526 N N . ARG A 1 187 ? 20.370 6.464 -39.028 1.00 51.88 187 ARG A N 1
ATOM 1527 C CA . ARG A 1 187 ? 19.081 5.900 -38.596 1.00 51.88 187 ARG A CA 1
ATOM 1528 C C . ARG A 1 187 ? 19.044 5.848 -37.059 1.00 51.88 187 ARG A C 1
ATOM 1530 O O . ARG A 1 187 ? 19.879 5.149 -36.478 1.00 51.88 187 ARG A O 1
ATOM 1537 N N . PRO A 1 188 ? 18.094 6.514 -36.380 1.00 51.31 188 PRO A N 1
ATOM 1538 C CA . PRO A 1 188 ? 17.973 6.413 -34.933 1.00 51.31 188 PRO A CA 1
ATOM 1539 C C . PRO A 1 188 ? 17.531 4.996 -34.549 1.00 51.31 188 PRO A C 1
ATOM 1541 O O . PRO A 1 188 ? 16.450 4.534 -34.915 1.00 51.31 188 PRO A O 1
ATOM 1544 N N . ARG A 1 189 ? 18.383 4.281 -33.808 1.00 47.59 189 ARG A N 1
ATOM 1545 C CA . ARG A 1 189 ? 18.012 3.018 -33.166 1.00 47.59 189 ARG A CA 1
ATOM 1546 C C . ARG A 1 189 ? 17.061 3.303 -31.997 1.00 47.59 189 ARG A C 1
ATOM 1548 O O . ARG A 1 189 ? 17.475 3.856 -30.988 1.00 47.59 189 ARG A O 1
ATOM 1555 N N . GLY A 1 190 ? 15.816 2.848 -32.130 1.00 49.81 190 GLY A N 1
ATOM 1556 C CA . GLY A 1 190 ? 15.107 2.149 -31.051 1.00 49.81 190 GLY A CA 1
ATOM 1557 C C . GLY A 1 190 ? 14.480 2.954 -29.911 1.00 49.81 190 GLY A C 1
ATOM 1558 O O . GLY A 1 190 ? 14.216 2.362 -28.869 1.00 49.81 190 GLY A O 1
ATOM 1559 N N . PHE A 1 191 ? 14.193 4.245 -30.072 1.00 48.47 191 PHE A N 1
ATOM 1560 C CA . PHE A 1 191 ? 13.261 4.921 -29.164 1.00 48.47 191 PHE A CA 1
ATOM 1561 C C . PHE A 1 191 ? 11.837 4.705 -29.675 1.00 48.47 191 PHE A C 1
ATOM 1563 O O . PHE A 1 191 ? 11.499 5.135 -30.775 1.00 48.47 191 PHE A O 1
ATOM 1570 N N . VAL A 1 192 ? 11.016 4.000 -28.896 1.00 53.19 192 VAL A N 1
ATOM 1571 C CA . VAL A 1 192 ? 9.588 3.842 -29.184 1.00 53.19 192 VAL A CA 1
ATOM 1572 C C . VAL A 1 192 ? 8.884 5.107 -28.686 1.00 53.19 192 VAL A C 1
ATOM 1574 O O . VAL A 1 192 ? 8.874 5.338 -27.474 1.00 53.19 192 VAL A O 1
ATOM 1577 N N . PRO A 1 193 ? 8.313 5.953 -29.561 1.00 54.59 193 PRO A N 1
ATOM 1578 C CA . PRO A 1 193 ? 7.385 6.978 -29.105 1.00 54.59 193 PRO A CA 1
ATOM 1579 C C . PRO A 1 193 ? 6.186 6.285 -28.446 1.00 54.59 193 PRO A C 1
ATOM 1581 O O . PRO A 1 193 ? 5.698 5.274 -28.954 1.00 54.59 193 PRO A O 1
ATOM 1584 N N . LEU A 1 194 ? 5.725 6.805 -27.302 1.00 51.84 194 LEU A N 1
ATOM 1585 C CA . LEU A 1 194 ? 4.491 6.355 -26.646 1.00 51.84 194 LEU A CA 1
ATOM 1586 C C . LEU A 1 194 ? 3.382 6.182 -27.705 1.00 51.84 194 LEU A C 1
ATOM 1588 O O . LEU A 1 194 ? 3.213 7.083 -28.531 1.00 51.84 194 LEU A O 1
ATOM 1592 N N . PRO A 1 195 ? 2.634 5.061 -27.716 1.00 51.28 195 PRO A N 1
ATOM 1593 C CA . PRO A 1 195 ? 1.652 4.768 -28.750 1.00 51.28 195 PRO A CA 1
ATOM 1594 C C . PRO A 1 195 ? 0.399 5.610 -28.501 1.00 51.28 195 PRO A C 1
ATOM 1596 O O . PRO A 1 195 ? -0.617 5.135 -28.005 1.00 51.28 195 PRO A O 1
ATOM 1599 N N . LEU A 1 196 ? 0.490 6.894 -28.816 1.00 49.28 196 LEU A N 1
ATOM 1600 C CA . LEU A 1 196 ? -0.639 7.801 -28.949 1.00 49.28 196 LEU A CA 1
ATOM 1601 C C . LEU A 1 196 ? -0.606 8.355 -30.373 1.00 49.28 196 LEU A C 1
ATOM 1603 O O . LEU A 1 196 ? -0.495 9.555 -30.599 1.00 49.28 196 LEU A O 1
ATOM 1607 N N . GLY A 1 197 ? -0.649 7.447 -31.350 1.00 55.56 197 GLY A N 1
ATOM 1608 C CA . GLY A 1 197 ? -1.061 7.821 -32.697 1.00 55.56 197 GLY A CA 1
ATOM 1609 C C . GLY A 1 197 ? -2.524 8.298 -32.680 1.00 55.56 197 GLY A C 1
ATOM 1610 O O . GLY A 1 197 ? -3.278 7.927 -31.778 1.00 55.56 197 GLY A O 1
ATOM 1611 N N . PRO A 1 198 ? -2.955 9.105 -33.664 1.00 57.78 198 PRO A N 1
ATOM 1612 C CA . PRO A 1 198 ? -4.338 9.588 -33.764 1.00 57.78 198 PRO A CA 1
ATOM 1613 C C . PRO A 1 198 ? -5.362 8.468 -34.025 1.00 57.78 198 PRO A C 1
ATOM 1615 O O . PRO A 1 198 ? -6.569 8.685 -33.902 1.00 57.78 198 PRO A O 1
ATOM 1618 N N . GLU A 1 199 ? -4.906 7.264 -34.372 1.00 47.00 199 GLU A N 1
ATOM 1619 C CA . GLU A 1 199 ? -5.770 6.121 -34.634 1.00 47.00 199 GLU A CA 1
ATOM 1620 C C . GLU A 1 199 ? -6.105 5.375 -33.342 1.00 47.00 199 GLU A C 1
ATOM 1622 O O . GLU A 1 199 ? -5.239 4.883 -32.616 1.00 47.00 199 GLU A O 1
ATOM 1627 N N . ARG A 1 200 ? -7.406 5.291 -33.047 1.00 46.44 200 ARG A N 1
ATOM 1628 C CA . ARG A 1 200 ? -7.913 4.518 -31.911 1.00 46.44 200 ARG A CA 1
ATOM 1629 C C . ARG A 1 200 ? -7.548 3.042 -32.116 1.00 46.44 200 ARG A C 1
ATOM 1631 O O . ARG A 1 200 ? -7.810 2.523 -33.202 1.00 46.44 200 ARG A O 1
ATOM 1638 N N . PRO A 1 201 ? -7.023 2.341 -31.093 1.00 53.59 201 PRO A N 1
ATOM 1639 C CA . PRO A 1 201 ? -6.774 0.912 -31.201 1.00 53.59 201 PRO A CA 1
ATOM 1640 C C . PRO A 1 201 ? -8.074 0.183 -31.575 1.00 53.59 201 PRO A C 1
ATOM 1642 O O . PRO A 1 201 ? -9.152 0.579 -31.105 1.00 53.59 201 PRO A O 1
ATOM 1645 N N . PRO A 1 202 ? -8.002 -0.863 -32.419 1.00 52.50 202 PRO A N 1
ATOM 1646 C CA . PRO A 1 202 ? -9.169 -1.631 -32.821 1.00 52.50 202 PRO A CA 1
ATOM 1647 C C . PRO A 1 202 ? -9.906 -2.104 -31.570 1.00 52.50 202 PRO A C 1
ATOM 1649 O O . PRO A 1 202 ? -9.334 -2.721 -30.670 1.00 52.50 202 PRO A O 1
ATOM 1652 N N . THR A 1 203 ? -11.186 -1.751 -31.488 1.00 47.69 203 THR A N 1
ATOM 1653 C CA . THR A 1 203 ? -12.042 -2.140 -30.372 1.00 47.69 203 THR A CA 1
ATOM 1654 C C . THR A 1 203 ? -12.158 -3.654 -30.375 1.00 47.69 203 THR A C 1
ATOM 1656 O O . THR A 1 203 ? -12.792 -4.243 -31.250 1.00 47.69 203 THR A O 1
ATOM 1659 N N . TRP A 1 204 ? -11.521 -4.291 -29.394 1.00 50.25 204 TRP A N 1
ATOM 1660 C CA . TRP A 1 204 ? -11.663 -5.718 -29.164 1.00 50.25 204 TRP A CA 1
ATOM 1661 C C . TRP A 1 204 ? -13.134 -5.979 -28.832 1.00 50.25 204 TRP A C 1
ATOM 1663 O O . TRP A 1 204 ? -13.618 -5.616 -27.757 1.00 50.25 204 TRP A O 1
ATOM 1673 N N . ARG A 1 205 ? -13.886 -6.526 -29.792 1.00 50.28 205 ARG A N 1
ATOM 1674 C CA . ARG A 1 205 ? -15.226 -7.039 -29.513 1.00 50.28 205 ARG A CA 1
ATOM 1675 C C . ARG A 1 205 ? -15.009 -8.306 -28.691 1.00 50.28 205 ARG A C 1
ATOM 1677 O O . ARG A 1 205 ? -14.377 -9.220 -29.217 1.00 50.28 205 ARG A O 1
ATOM 1684 N N . PRO A 1 206 ? -15.466 -8.370 -27.428 1.00 44.66 206 PRO A N 1
ATOM 1685 C CA . PRO A 1 206 ? -15.357 -9.599 -26.663 1.00 44.66 206 PRO A CA 1
ATOM 1686 C C . PRO A 1 206 ? -16.018 -10.709 -27.476 1.00 44.66 206 PRO A C 1
ATOM 1688 O O . PRO A 1 206 ? -17.148 -10.545 -27.950 1.00 44.66 206 PRO A O 1
ATOM 1691 N N . ALA A 1 207 ? -15.277 -11.797 -27.694 1.00 57.47 207 ALA A N 1
ATOM 1692 C CA . ALA A 1 207 ? -15.831 -13.016 -28.255 1.00 57.47 207 ALA A CA 1
ATOM 1693 C C . ALA A 1 207 ? -17.115 -13.334 -27.479 1.00 57.47 207 ALA A C 1
ATOM 1695 O O . ALA A 1 207 ? -17.114 -13.268 -26.247 1.00 57.47 207 ALA A O 1
ATOM 1696 N N . ARG A 1 208 ? -18.219 -13.582 -28.199 1.00 61.44 208 ARG A N 1
ATOM 1697 C CA . ARG A 1 208 ? -19.484 -14.018 -27.593 1.00 61.44 208 ARG A CA 1
ATOM 1698 C C . ARG A 1 208 ? -19.154 -15.115 -26.585 1.00 61.44 208 ARG A C 1
ATOM 1700 O O . ARG A 1 208 ? -18.464 -16.062 -26.953 1.00 61.44 208 ARG A O 1
ATOM 1707 N N . GLU A 1 209 ? -19.584 -14.923 -25.339 1.00 62.38 209 GLU A N 1
ATOM 1708 C CA . GLU A 1 209 ? -19.376 -15.870 -24.245 1.00 62.38 209 GLU A CA 1
ATOM 1709 C C . GLU A 1 209 ? -19.766 -17.260 -24.752 1.00 62.38 209 GLU A C 1
ATOM 1711 O O . GLU A 1 209 ? -20.920 -17.494 -25.115 1.00 62.38 209 GLU A O 1
ATOM 1716 N N . ALA A 1 210 ? -18.778 -18.147 -24.886 1.00 75.00 210 ALA A N 1
ATOM 1717 C CA . ALA A 1 210 ? -19.064 -19.531 -25.209 1.00 75.00 210 ALA A CA 1
ATOM 1718 C C . ALA A 1 210 ? -19.948 -20.074 -24.074 1.00 75.00 210 ALA A C 1
ATOM 1720 O O . ALA A 1 210 ? -19.658 -19.780 -22.908 1.00 75.00 210 ALA A O 1
ATOM 1721 N N . PRO A 1 211 ? -21.036 -20.798 -24.383 1.00 86.50 211 PRO A N 1
ATOM 1722 C CA . PRO A 1 211 ? -21.903 -21.343 -23.350 1.00 86.50 211 PRO A CA 1
ATOM 1723 C C . PRO A 1 211 ? -21.076 -22.184 -22.373 1.00 86.50 211 PRO A C 1
ATOM 1725 O O . PRO A 1 211 ? -20.144 -22.889 -22.769 1.00 86.50 211 PRO A O 1
ATOM 1728 N N . MET A 1 212 ? -21.394 -22.047 -21.085 1.00 82.62 212 MET A N 1
ATOM 1729 C CA . MET A 1 212 ? -20.727 -22.769 -20.005 1.00 82.62 212 MET A CA 1
ATOM 1730 C C . MET A 1 212 ? -20.759 -24.280 -20.302 1.00 82.62 212 MET A C 1
ATOM 1732 O O . MET A 1 212 ? -21.827 -24.788 -20.637 1.00 82.62 212 MET A O 1
ATOM 1736 N N . PRO A 1 213 ? -19.629 -25.007 -20.204 1.00 88.50 213 PRO A N 1
ATOM 1737 C CA . PRO A 1 213 ? -19.609 -26.445 -20.457 1.00 88.50 213 PRO A CA 1
ATOM 1738 C C . PRO A 1 213 ? -20.590 -27.201 -19.549 1.00 88.50 213 PRO A C 1
ATOM 1740 O O . PRO A 1 213 ? -20.639 -26.930 -18.348 1.00 88.50 213 PRO A O 1
ATOM 1743 N N . GLU A 1 214 ? -21.312 -28.185 -20.098 1.00 87.00 214 GLU A N 1
ATOM 1744 C CA . GLU A 1 214 ? -22.377 -28.923 -19.390 1.00 87.00 214 GLU A CA 1
ATOM 1745 C C . GLU A 1 214 ? -21.927 -29.514 -18.047 1.00 87.00 214 GLU A C 1
ATOM 1747 O O . GLU A 1 214 ? -22.669 -29.479 -17.070 1.00 87.00 214 GLU A O 1
ATOM 1752 N N . TRP A 1 215 ? -20.688 -30.003 -17.951 1.00 88.38 215 TRP A N 1
ATOM 1753 C CA . TRP A 1 215 ? -20.166 -30.574 -16.705 1.00 88.38 215 TRP A CA 1
ATOM 1754 C C . TRP A 1 215 ? -20.084 -29.542 -15.568 1.00 88.38 215 TRP A C 1
ATOM 1756 O O . TRP A 1 215 ? -20.274 -29.884 -14.401 1.00 88.38 215 TRP A O 1
ATOM 1766 N N . MET A 1 216 ? -19.815 -28.276 -15.900 1.00 74.62 216 MET A N 1
ATOM 1767 C CA . MET A 1 216 ? -19.707 -27.184 -14.933 1.00 74.62 216 MET A CA 1
ATOM 1768 C C . MET A 1 216 ? -21.100 -26.736 -14.482 1.00 74.62 216 MET A C 1
ATOM 1770 O O . MET A 1 216 ? -21.308 -26.486 -13.297 1.00 74.62 216 MET A O 1
ATOM 1774 N N . GLN A 1 217 ? -22.067 -26.735 -15.403 1.00 89.12 217 GLN A N 1
ATOM 1775 C CA . GLN A 1 217 ? -23.483 -26.526 -15.100 1.00 89.12 217 GLN A CA 1
ATOM 1776 C C . GLN A 1 217 ? -24.020 -27.621 -14.164 1.00 89.12 217 GLN A C 1
ATOM 1778 O O . GLN A 1 217 ? -24.550 -27.312 -13.098 1.00 89.12 217 GLN A O 1
ATOM 1783 N N . ALA A 1 218 ? -23.751 -28.891 -14.479 1.00 82.50 218 ALA A N 1
ATOM 1784 C CA . ALA A 1 218 ? -24.136 -30.034 -13.651 1.00 82.50 218 ALA A CA 1
ATOM 1785 C C . ALA A 1 218 ? -23.484 -30.010 -12.256 1.00 82.50 218 ALA A C 1
ATOM 1787 O O . ALA A 1 218 ? -24.085 -30.448 -11.273 1.00 82.50 218 ALA A O 1
ATOM 1788 N N . HIS A 1 219 ? -22.258 -29.489 -12.142 1.00 73.62 219 HIS A N 1
ATOM 1789 C CA . HIS A 1 219 ? -21.602 -29.308 -10.851 1.00 73.62 219 HIS A CA 1
ATOM 1790 C C . HIS A 1 219 ? -22.297 -28.226 -10.014 1.00 73.62 219 HIS A C 1
ATOM 1792 O O . HIS A 1 219 ? -22.526 -28.447 -8.831 1.00 73.62 219 HIS A O 1
ATOM 1798 N N . PHE A 1 220 ? -22.675 -27.083 -10.597 1.00 77.25 220 PHE A N 1
ATOM 1799 C CA . PHE A 1 220 ? -23.420 -26.047 -9.868 1.00 77.25 220 PHE A CA 1
ATOM 1800 C C . PHE A 1 220 ? -24.815 -26.509 -9.437 1.00 77.25 220 PHE A C 1
ATOM 1802 O O . PHE A 1 220 ? -25.246 -26.175 -8.337 1.00 77.25 220 PHE A O 1
ATOM 1809 N N . GLU A 1 221 ? -25.488 -27.316 -10.256 1.00 78.31 221 GLU A N 1
ATOM 1810 C CA . GLU A 1 221 ? -26.800 -27.881 -9.925 1.00 78.31 221 GLU A CA 1
ATOM 1811 C C . GLU A 1 221 ? -26.731 -28.966 -8.842 1.00 78.31 221 GLU A C 1
ATOM 1813 O O . GLU A 1 221 ? -27.650 -29.088 -8.035 1.00 78.31 221 GLU A O 1
ATOM 1818 N N . ARG A 1 222 ? -25.639 -29.741 -8.773 1.00 79.19 222 ARG A N 1
ATOM 1819 C CA . ARG A 1 222 ? -25.440 -30.746 -7.711 1.00 79.19 222 ARG A CA 1
ATOM 1820 C C . ARG A 1 222 ? -24.916 -30.169 -6.403 1.00 79.19 222 ARG A C 1
ATOM 1822 O O . ARG A 1 222 ? -25.148 -30.765 -5.357 1.00 79.19 222 ARG A O 1
ATOM 1829 N N . ASN A 1 223 ? -24.213 -29.041 -6.443 1.00 56.19 223 ASN A N 1
ATOM 1830 C CA . ASN A 1 223 ? -23.572 -28.440 -5.272 1.00 56.19 223 ASN A CA 1
ATOM 1831 C C . ASN A 1 223 ? -24.472 -27.376 -4.615 1.00 56.19 223 ASN A C 1
ATOM 1833 O O . ASN A 1 223 ? -24.036 -26.271 -4.282 1.00 56.19 223 ASN A O 1
ATOM 1837 N N . VAL A 1 224 ? -25.757 -27.710 -4.453 1.00 49.91 224 VAL A N 1
ATOM 1838 C CA . VAL A 1 224 ? -26.685 -26.941 -3.617 1.00 49.91 224 VAL A CA 1
ATOM 1839 C C . VAL A 1 224 ? -26.402 -27.320 -2.170 1.00 49.91 224 VAL A C 1
ATOM 1841 O O . VAL A 1 224 ? -26.895 -28.314 -1.648 1.00 49.91 224 VAL A O 1
ATOM 1844 N N . ASP A 1 225 ? -25.533 -26.531 -1.559 1.00 42.31 225 ASP A N 1
ATOM 1845 C CA . ASP A 1 225 ? -25.104 -26.631 -0.170 1.00 42.31 225 ASP A CA 1
ATOM 1846 C C . ASP A 1 225 ? -26.332 -26.549 0.774 1.00 42.31 225 ASP A C 1
ATOM 1848 O O . ASP A 1 225 ? -26.962 -25.486 0.848 1.00 42.31 225 ASP A O 1
ATOM 1852 N N . PRO A 1 226 ? -26.728 -27.620 1.496 1.00 45.53 226 PRO A N 1
ATOM 1853 C CA . PRO A 1 226 ? -27.942 -27.616 2.323 1.00 45.53 226 PRO A CA 1
ATOM 1854 C C . PRO A 1 226 ? -27.818 -26.771 3.607 1.00 45.53 226 PRO A C 1
ATOM 1856 O O . PRO A 1 226 ? -28.750 -26.725 4.406 1.00 45.53 226 PRO A O 1
ATOM 1859 N N . LEU A 1 227 ? -26.678 -26.106 3.838 1.00 45.81 227 LEU A N 1
ATOM 1860 C CA . LEU A 1 227 ? -26.319 -25.495 5.123 1.00 45.81 227 LEU A CA 1
ATOM 1861 C C . LEU A 1 227 ? -25.693 -24.093 4.992 1.00 45.81 227 LEU A C 1
ATOM 1863 O O . LEU A 1 227 ? -24.777 -23.728 5.729 1.00 45.81 227 LEU A O 1
ATOM 1867 N N . ARG A 1 228 ? -26.207 -23.238 4.099 1.00 43.47 228 ARG A N 1
ATOM 1868 C CA . ARG A 1 228 ? -25.861 -21.803 4.122 1.00 43.47 228 ARG A CA 1
ATOM 1869 C C . ARG A 1 228 ? -26.613 -21.066 5.234 1.00 43.47 228 ARG A C 1
ATOM 1871 O O . ARG A 1 228 ? -27.629 -20.423 4.993 1.00 43.47 228 ARG A O 1
ATOM 1878 N N . GLY A 1 229 ? -26.072 -21.146 6.450 1.00 42.44 229 GLY A N 1
ATOM 1879 C CA . GLY A 1 229 ? -26.575 -20.420 7.620 1.00 42.44 229 GLY A CA 1
ATOM 1880 C C . GLY A 1 229 ? -25.548 -20.081 8.708 1.00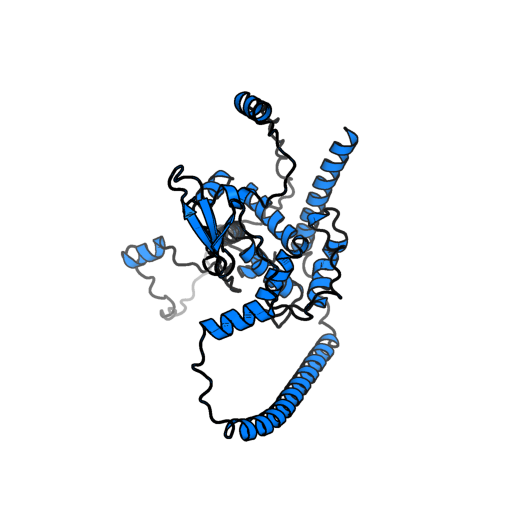 42.44 229 GLY A C 1
ATOM 1881 O O . GLY A 1 229 ? -25.938 -19.500 9.715 1.00 42.44 229 GLY A O 1
ATOM 1882 N N . THR A 1 230 ? -24.256 -20.381 8.546 1.00 40.41 230 THR A N 1
ATOM 1883 C CA . THR A 1 230 ? -23.263 -20.129 9.609 1.00 40.41 230 THR A CA 1
ATOM 1884 C C . THR A 1 230 ? -22.008 -19.447 9.077 1.00 40.41 230 THR A C 1
ATOM 1886 O O . THR A 1 230 ? -21.432 -19.835 8.064 1.00 40.41 230 THR A O 1
ATOM 1889 N N . ALA A 1 231 ? -21.620 -18.370 9.762 1.00 42.31 231 ALA A N 1
ATOM 1890 C CA . ALA A 1 231 ? -20.490 -17.520 9.428 1.00 42.31 231 ALA A CA 1
ATOM 1891 C C . ALA A 1 231 ? -19.162 -18.299 9.366 1.00 42.31 231 ALA A C 1
ATOM 1893 O O . ALA A 1 231 ? -18.972 -19.301 10.050 1.00 42.31 231 ALA A O 1
ATOM 1894 N N . LEU A 1 232 ? -18.238 -17.760 8.568 1.00 42.16 232 LEU A N 1
ATOM 1895 C CA . LEU A 1 232 ? -16.849 -18.152 8.271 1.00 42.16 232 LEU A CA 1
ATOM 1896 C C . LEU A 1 232 ? -15.902 -18.295 9.499 1.00 42.16 232 LEU A C 1
ATOM 1898 O O . LEU A 1 232 ? -14.766 -17.831 9.471 1.00 42.16 232 LEU A O 1
ATOM 1902 N N . GLY A 1 233 ? -16.348 -18.935 10.581 1.00 38.47 233 GLY A N 1
ATOM 1903 C CA . GLY A 1 233 ? -15.570 -19.221 11.793 1.00 38.47 233 GLY A CA 1
ATOM 1904 C C . GLY A 1 233 ? -15.544 -20.702 12.189 1.00 38.47 233 GLY A C 1
ATOM 1905 O O . GLY A 1 233 ? -14.581 -21.139 12.807 1.00 38.47 233 GLY A O 1
ATOM 1906 N N . THR A 1 234 ? -16.533 -21.505 11.785 1.00 46.25 234 THR A N 1
ATOM 1907 C CA . THR A 1 234 ? -16.658 -22.908 12.237 1.00 46.25 234 THR A CA 1
ATOM 1908 C C . THR A 1 234 ? -15.824 -23.897 11.413 1.00 46.25 234 THR A C 1
ATOM 1910 O O . THR A 1 234 ? -15.451 -24.962 11.896 1.00 46.25 234 THR A O 1
ATOM 1913 N N . GLY A 1 235 ? -15.450 -23.541 10.177 1.00 43.12 235 GLY A N 1
ATOM 1914 C CA . GLY A 1 235 ? -14.637 -24.408 9.309 1.00 43.12 235 GLY A CA 1
ATOM 1915 C C . GLY A 1 235 ? -13.207 -24.645 9.815 1.00 43.12 235 GLY A C 1
ATOM 1916 O O . GLY A 1 235 ? -12.582 -25.638 9.451 1.00 43.12 235 GLY A O 1
ATOM 1917 N N . ALA A 1 236 ? -12.694 -23.773 10.689 1.00 47.72 236 ALA A N 1
ATOM 1918 C CA . ALA A 1 236 ? -11.374 -23.942 11.295 1.00 47.72 236 ALA A CA 1
ATOM 1919 C C . ALA A 1 236 ? -11.348 -25.028 12.389 1.00 47.72 236 ALA A C 1
ATOM 1921 O O . ALA A 1 236 ? -10.285 -25.586 12.656 1.00 47.72 236 ALA A O 1
ATOM 1922 N N . GLU A 1 237 ? -12.490 -25.357 13.000 1.00 49.44 237 GLU A N 1
ATOM 1923 C CA . GLU A 1 237 ? -12.571 -26.430 14.001 1.00 49.44 237 GLU A CA 1
ATOM 1924 C C . GLU A 1 237 ? -12.639 -27.815 13.353 1.00 49.44 237 GLU A C 1
ATOM 1926 O O . GLU A 1 237 ? -12.044 -28.755 13.869 1.00 49.44 237 GLU A O 1
ATOM 1931 N N . ILE A 1 238 ? -13.264 -27.928 12.177 1.00 54.41 238 ILE A N 1
ATOM 1932 C CA . ILE A 1 238 ? -13.377 -29.195 11.432 1.00 54.41 238 ILE A CA 1
ATOM 1933 C C . ILE A 1 238 ? -12.028 -29.612 10.812 1.00 54.41 238 ILE A C 1
ATOM 1935 O O . ILE A 1 238 ? -11.773 -30.797 10.620 1.00 54.41 238 ILE A O 1
ATOM 1939 N N . ALA A 1 239 ? -11.140 -28.653 10.524 1.00 49.84 239 ALA A N 1
ATOM 1940 C CA . ALA A 1 239 ? -9.836 -28.907 9.904 1.00 49.84 239 ALA A CA 1
ATOM 1941 C C . ALA A 1 239 ? -8.674 -29.108 10.901 1.00 49.84 239 ALA A C 1
ATOM 1943 O O . ALA A 1 239 ? -7.530 -29.283 10.473 1.00 49.84 239 ALA A O 1
ATOM 1944 N N . ARG A 1 240 ? -8.916 -29.072 12.222 1.00 53.84 240 ARG A N 1
ATOM 1945 C CA . ARG A 1 240 ? -7.878 -29.424 13.206 1.00 53.84 240 ARG A CA 1
ATOM 1946 C C . ARG A 1 240 ? -7.659 -30.934 13.202 1.00 53.84 240 ARG A C 1
ATOM 1948 O O . ARG A 1 240 ? -8.614 -31.700 13.278 1.00 53.84 240 ARG A O 1
ATOM 1955 N N . ALA A 1 241 ? -6.394 -31.354 13.147 1.00 55.16 241 ALA A N 1
ATOM 1956 C CA . ALA A 1 241 ? -6.035 -32.747 13.382 1.00 55.16 241 ALA A CA 1
ATOM 1957 C C . ALA A 1 241 ? -6.624 -33.197 14.739 1.00 55.16 241 ALA A C 1
ATOM 1959 O O . ALA A 1 241 ? -6.495 -32.442 15.710 1.00 55.16 241 ALA A O 1
ATOM 1960 N N . PRO A 1 242 ? -7.257 -34.383 14.820 1.00 60.47 242 PRO A N 1
ATOM 1961 C CA . PRO A 1 242 ? -7.967 -34.852 16.018 1.00 60.47 242 PRO A CA 1
ATOM 1962 C C . PRO A 1 242 ? -7.073 -35.002 17.263 1.00 60.47 242 PRO A C 1
ATOM 1964 O O . PRO A 1 242 ? -7.585 -35.170 18.365 1.00 60.47 242 PRO A O 1
ATOM 1967 N N . ASP A 1 243 ? -5.754 -34.885 17.102 1.00 64.88 243 ASP A N 1
ATOM 1968 C CA . ASP A 1 243 ? -4.760 -35.159 18.140 1.00 64.88 243 ASP A CA 1
ATOM 1969 C C . ASP A 1 243 ? -4.341 -33.923 18.957 1.00 64.88 243 ASP A C 1
ATOM 1971 O O . ASP A 1 243 ? -3.538 -34.041 19.881 1.00 64.88 243 ASP A O 1
ATOM 1975 N N . ILE A 1 244 ? -4.848 -32.724 18.637 1.00 65.06 244 ILE A N 1
ATOM 1976 C CA . ILE A 1 244 ? -4.530 -31.500 19.391 1.00 65.06 244 ILE A CA 1
ATOM 1977 C C . ILE A 1 244 ? -5.738 -31.129 20.262 1.00 65.06 244 ILE A C 1
ATOM 1979 O O . ILE A 1 244 ? -6.681 -30.515 19.751 1.00 65.06 244 ILE A O 1
ATOM 1983 N N . PRO A 1 245 ? -5.740 -31.475 21.564 1.00 68.19 245 PRO A N 1
ATOM 1984 C CA . PRO A 1 245 ? -6.850 -31.142 22.442 1.00 68.19 245 PRO A CA 1
ATOM 1985 C C . PRO A 1 245 ? -7.004 -29.614 22.561 1.00 68.19 245 PRO A C 1
ATOM 1987 O O . PRO A 1 245 ? -6.003 -28.889 22.598 1.00 68.19 245 PRO A O 1
ATOM 1990 N N . PRO A 1 246 ? -8.246 -29.095 22.609 1.00 75.25 246 PRO A N 1
ATOM 1991 C CA . PRO A 1 246 ? -8.498 -27.675 22.841 1.00 75.25 246 PRO A CA 1
ATOM 1992 C C . PRO A 1 246 ? -7.893 -27.234 24.181 1.00 75.25 246 PRO A C 1
ATOM 1994 O O . PRO A 1 246 ? -7.747 -28.039 25.099 1.00 75.25 246 PRO A O 1
ATOM 1997 N N . ALA A 1 247 ? -7.531 -25.954 24.302 1.00 86.50 247 ALA A N 1
ATOM 1998 C CA . ALA A 1 247 ? -6.991 -25.407 25.545 1.00 86.50 247 ALA A CA 1
ATOM 1999 C C . ALA A 1 247 ? -8.049 -25.503 26.659 1.00 86.50 247 ALA A C 1
ATOM 2001 O O . ALA A 1 247 ? -9.033 -24.766 26.647 1.00 86.50 247 ALA A O 1
ATOM 2002 N N . LEU A 1 248 ? -7.863 -26.442 27.587 1.00 92.56 248 LEU A N 1
ATOM 2003 C CA . LEU A 1 248 ? -8.766 -26.672 28.711 1.00 92.56 248 LEU A CA 1
ATOM 2004 C C . LEU A 1 248 ? -8.415 -25.756 29.898 1.00 92.56 248 LEU A C 1
ATOM 2006 O O . LEU A 1 248 ? -7.248 -25.381 30.052 1.00 92.56 248 LEU A O 1
ATOM 2010 N N . PRO A 1 249 ? -9.393 -25.391 30.749 1.00 91.50 249 PRO A N 1
ATOM 2011 C CA . PRO A 1 249 ? -9.129 -24.688 32.002 1.00 91.50 249 PRO A CA 1
ATOM 2012 C C . PRO A 1 249 ? -8.183 -25.480 32.920 1.00 91.50 249 PRO A C 1
ATOM 2014 O O . PRO A 1 249 ? -8.081 -26.705 32.827 1.00 91.50 249 PRO A O 1
ATOM 2017 N N . ARG A 1 250 ? -7.502 -24.781 33.840 1.00 90.00 250 ARG A N 1
ATOM 2018 C CA . ARG A 1 250 ? -6.625 -25.412 34.842 1.00 90.00 250 ARG A CA 1
ATOM 2019 C C . ARG A 1 250 ? -7.407 -26.485 35.618 1.00 90.00 250 ARG A C 1
ATOM 2021 O O . ARG A 1 250 ? -8.573 -26.278 35.936 1.00 90.00 250 ARG A O 1
ATOM 2028 N N . GLY A 1 251 ? -6.774 -27.633 35.853 1.00 94.38 251 GLY A N 1
ATOM 2029 C CA . GLY A 1 251 ? -7.388 -28.791 36.514 1.00 94.38 251 GLY A CA 1
ATOM 2030 C C . GLY A 1 251 ? -8.085 -29.776 35.568 1.00 94.38 251 GLY A C 1
ATOM 2031 O O . GLY A 1 251 ? -8.218 -30.943 35.915 1.00 94.38 251 GLY A O 1
ATOM 2032 N N . TRP A 1 252 ? -8.450 -29.385 34.343 1.00 95.62 252 TRP A N 1
ATOM 2033 C CA . TRP A 1 252 ? -9.144 -30.277 33.406 1.00 95.62 252 TRP A CA 1
ATOM 2034 C C . TRP A 1 252 ? -8.187 -31.028 32.475 1.00 95.62 252 TRP A C 1
ATOM 2036 O O . TRP A 1 252 ? -7.278 -30.447 31.880 1.00 95.62 252 TRP A O 1
ATOM 2046 N N . LYS A 1 253 ? -8.428 -32.330 32.296 1.00 95.81 253 LYS A N 1
ATOM 2047 C CA . LYS A 1 253 ? -7.721 -33.201 31.347 1.00 95.81 253 LYS A CA 1
ATOM 2048 C C . LYS A 1 253 ? -8.710 -33.886 30.408 1.00 95.81 253 LYS A C 1
ATOM 2050 O O . LYS A 1 253 ? -9.735 -34.391 30.854 1.00 95.81 253 LYS A O 1
ATOM 2055 N N . ALA A 1 254 ? -8.389 -33.927 29.115 1.00 95.44 254 ALA A N 1
ATOM 2056 C CA . ALA A 1 254 ? -9.098 -34.768 28.152 1.00 95.44 254 ALA A CA 1
ATOM 2057 C C . ALA A 1 254 ? -8.548 -36.197 28.236 1.00 95.44 254 ALA A C 1
ATOM 2059 O O . ALA A 1 254 ? -7.346 -36.403 28.059 1.00 95.44 254 ALA A O 1
ATOM 2060 N N . VAL A 1 255 ? -9.417 -37.166 28.508 1.00 95.69 255 VAL A N 1
ATOM 2061 C CA . VAL A 1 255 ? -9.071 -38.585 28.626 1.00 95.69 255 VAL A CA 1
ATOM 2062 C C . VAL A 1 255 ? -9.881 -39.371 27.586 1.00 95.69 255 VAL A C 1
ATOM 2064 O O . VAL A 1 255 ? -11.083 -39.127 27.449 1.00 95.69 255 VAL A O 1
ATOM 2067 N N . PRO A 1 256 ? -9.255 -40.272 26.807 1.00 94.94 256 PRO A N 1
ATOM 2068 C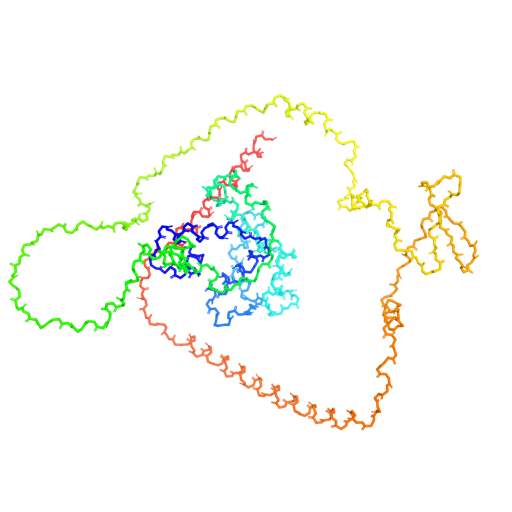 CA . PRO A 1 256 ? -9.984 -41.152 25.900 1.00 94.94 256 PRO A CA 1
ATOM 2069 C C . PRO A 1 256 ? -10.817 -42.165 26.687 1.00 94.94 256 PRO A C 1
ATOM 2071 O O . PRO A 1 256 ? -10.333 -42.771 27.643 1.00 94.94 256 PRO A O 1
ATOM 2074 N N . ASP A 1 257 ? -12.066 -42.348 26.270 1.00 95.81 257 ASP A N 1
ATOM 2075 C CA . ASP A 1 257 ? -12.966 -43.356 26.824 1.00 95.81 257 ASP A CA 1
ATOM 2076 C C . ASP A 1 257 ? -12.410 -44.772 26.545 1.00 95.81 257 ASP A C 1
ATOM 2078 O O . ASP A 1 257 ? -12.120 -45.084 25.382 1.00 95.81 257 ASP A O 1
ATOM 2082 N N . PRO A 1 258 ? -12.237 -45.637 27.569 1.00 93.81 258 PRO A N 1
ATOM 2083 C CA . PRO A 1 258 ? -11.750 -47.004 27.381 1.00 93.81 258 PRO A CA 1
ATOM 2084 C C . PRO A 1 258 ? -12.650 -47.855 26.475 1.00 93.81 258 PRO A C 1
ATOM 2086 O O . PRO A 1 258 ? -12.144 -48.762 25.814 1.00 93.81 258 PRO A O 1
ATOM 2089 N N . GLU A 1 259 ? -13.956 -47.573 26.406 1.00 93.75 259 GLU A N 1
ATOM 2090 C CA . GLU A 1 259 ? -14.880 -48.313 25.537 1.00 93.75 259 GLU A CA 1
ATOM 2091 C C . GLU A 1 259 ? -14.891 -47.773 24.099 1.00 93.75 259 GLU A C 1
ATOM 2093 O O . GLU A 1 259 ? -15.148 -48.511 23.144 1.00 93.75 259 GLU A O 1
ATOM 2098 N N . GLN A 1 260 ? -14.596 -46.482 23.920 1.00 92.00 260 GLN A N 1
ATOM 2099 C CA . GLN A 1 260 ? -14.637 -45.795 22.630 1.00 92.00 260 GLN A CA 1
ATOM 2100 C C . GLN A 1 260 ? -13.441 -44.842 22.490 1.00 92.00 260 GLN A C 1
ATOM 2102 O O . GLN A 1 260 ? -13.586 -43.646 22.728 1.00 92.00 260 GLN A O 1
ATOM 2107 N N . PRO A 1 261 ? -12.275 -45.294 21.986 1.00 88.44 261 PRO A N 1
ATOM 2108 C CA . PRO A 1 261 ? -11.051 -44.478 21.950 1.00 88.44 261 PRO A CA 1
ATOM 2109 C C . PRO A 1 261 ? -11.155 -43.209 21.084 1.00 88.44 261 PRO A C 1
ATOM 2111 O O . PRO A 1 261 ? -10.295 -42.338 21.151 1.00 88.44 261 PRO A O 1
ATOM 2114 N N . LYS A 1 262 ? -12.208 -43.088 20.262 1.00 89.06 262 LYS A N 1
ATOM 2115 C CA . LYS A 1 262 ? -12.520 -41.880 19.479 1.00 89.06 262 LYS A CA 1
ATOM 2116 C C . LYS A 1 262 ? -13.312 -40.825 20.258 1.00 89.06 262 LYS A C 1
ATOM 2118 O O . LYS A 1 262 ? -13.483 -39.718 19.756 1.00 89.06 262 LYS A O 1
ATOM 2123 N N . ARG A 1 263 ? -13.836 -41.160 21.437 1.00 92.06 263 ARG A N 1
ATOM 2124 C CA . ARG A 1 263 ? -14.627 -40.269 22.281 1.00 92.06 263 ARG A CA 1
ATOM 2125 C C . ARG A 1 263 ? -13.765 -39.822 23.456 1.00 92.06 263 ARG A C 1
ATOM 2127 O O . ARG A 1 263 ? -13.174 -40.640 24.153 1.00 92.06 263 ARG A O 1
ATOM 2134 N N . LEU A 1 264 ? -13.672 -38.512 23.649 1.00 94.69 264 LEU A N 1
ATOM 2135 C CA . LEU A 1 264 ? -12.963 -37.911 24.774 1.00 94.69 264 LEU A CA 1
ATOM 2136 C C . LEU A 1 264 ? -13.989 -37.507 25.833 1.00 94.69 264 LEU A C 1
ATOM 2138 O O . LEU A 1 264 ? -15.030 -36.940 25.493 1.00 94.69 264 LEU A O 1
ATOM 2142 N N . TYR A 1 265 ? -13.683 -37.772 27.099 1.00 96.00 265 TYR A N 1
ATOM 2143 C CA . TYR A 1 265 ? -14.348 -37.139 28.234 1.00 96.00 265 TYR A CA 1
ATOM 2144 C C . TYR A 1 265 ? -13.365 -36.210 28.946 1.00 96.00 265 TYR A C 1
ATOM 2146 O O . TYR A 1 265 ? -12.144 -36.364 28.851 1.00 96.00 265 TYR A O 1
ATOM 2154 N N . TYR A 1 266 ? -13.896 -35.209 29.633 1.00 96.56 266 TYR A N 1
ATOM 2155 C CA . TYR A 1 266 ? -13.115 -34.228 30.368 1.00 96.56 266 TYR A CA 1
ATOM 2156 C C . TYR A 1 266 ? -13.218 -34.549 31.855 1.00 96.56 266 TYR A C 1
ATOM 2158 O O . TYR A 1 266 ? -14.317 -34.639 32.397 1.00 96.56 266 TYR A O 1
ATOM 2166 N N . TRP A 1 267 ? -12.075 -34.752 32.502 1.00 97.38 267 TRP A N 1
ATOM 2167 C CA . TRP A 1 267 ? -11.977 -35.043 33.931 1.00 97.38 267 TRP A CA 1
ATOM 2168 C C . TRP A 1 267 ? -11.231 -33.914 34.633 1.00 97.38 267 TRP A C 1
ATOM 2170 O O . TRP A 1 267 ? -10.135 -33.533 34.208 1.00 97.38 267 TRP A O 1
ATOM 2180 N N . ASN A 1 268 ? -11.831 -33.366 35.685 1.00 97.00 268 ASN A N 1
ATOM 2181 C CA . ASN A 1 268 ? -11.194 -32.383 36.545 1.00 97.00 268 ASN A CA 1
ATOM 2182 C C . ASN A 1 268 ? -10.403 -33.098 37.647 1.00 97.00 268 ASN A C 1
ATOM 2184 O O . ASN A 1 268 ? -10.985 -33.703 38.539 1.00 97.00 268 ASN A O 1
ATOM 2188 N N . THR A 1 269 ? -9.075 -32.998 37.611 1.00 97.06 269 THR A N 1
ATOM 2189 C CA . THR A 1 269 ? -8.187 -33.642 38.590 1.00 97.06 269 THR A CA 1
ATOM 2190 C C . THR A 1 269 ? -8.269 -33.037 39.989 1.00 97.06 269 THR A C 1
ATOM 2192 O O . THR A 1 269 ? -7.739 -33.625 40.923 1.00 97.06 269 THR A O 1
ATOM 2195 N N . GLU A 1 270 ? -8.845 -31.839 40.133 1.00 96.50 270 GLU A N 1
ATOM 2196 C CA . GLU A 1 270 ? -8.971 -31.162 41.430 1.00 96.50 270 GLU A CA 1
ATOM 2197 C C . GLU A 1 270 ? -10.296 -31.494 42.132 1.00 96.50 270 GLU A C 1
ATOM 2199 O O . GLU A 1 270 ? -10.315 -31.615 43.354 1.00 96.50 270 GLU A O 1
ATOM 2204 N N . THR A 1 271 ? -11.393 -31.646 41.379 1.00 96.75 271 THR A N 1
ATOM 2205 C CA . THR A 1 271 ? -12.741 -31.894 41.934 1.00 96.75 271 THR A CA 1
ATOM 2206 C C . THR A 1 271 ? -13.252 -33.318 41.727 1.00 96.75 271 THR A C 1
ATOM 2208 O O . THR A 1 271 ? -14.308 -33.657 42.254 1.00 96.75 271 THR A O 1
ATOM 2211 N N . ASP A 1 272 ? -12.539 -34.138 40.953 1.00 97.12 272 ASP A N 1
ATOM 2212 C CA . ASP A 1 272 ? -12.977 -35.456 40.476 1.00 97.12 272 ASP A CA 1
ATOM 2213 C C . ASP A 1 272 ? -14.294 -35.448 39.673 1.00 97.12 272 ASP A C 1
ATOM 2215 O O . ASP A 1 272 ? -14.932 -36.481 39.467 1.00 97.12 272 ASP A O 1
ATOM 2219 N N . GLU A 1 273 ? -14.691 -34.291 39.140 1.00 96.81 273 GLU A N 1
ATOM 2220 C CA . GLU A 1 273 ? -15.855 -34.175 38.262 1.00 96.81 273 GLU A CA 1
ATOM 2221 C C . GLU A 1 273 ? -15.535 -34.645 36.837 1.00 96.81 273 GLU A C 1
ATOM 2223 O O . GLU A 1 273 ? -14.462 -34.376 36.289 1.00 96.81 273 GLU A O 1
ATOM 2228 N N . VAL A 1 274 ? -16.497 -35.329 36.213 1.00 97.25 274 VAL A N 1
ATOM 2229 C CA . VAL A 1 274 ? -16.384 -35.860 34.849 1.00 97.25 274 VAL A CA 1
ATOM 2230 C C . VAL A 1 274 ? -17.512 -35.307 33.984 1.00 97.25 274 VAL A C 1
ATOM 2232 O O . VAL A 1 274 ? -18.688 -35.442 34.323 1.00 97.25 274 VAL A O 1
ATOM 2235 N N . THR A 1 275 ? -17.170 -34.716 32.838 1.00 96.88 275 THR A N 1
ATOM 2236 C CA . THR A 1 275 ? -18.140 -34.194 31.866 1.00 96.88 275 THR A CA 1
ATOM 2237 C C . THR A 1 275 ? -17.816 -34.652 30.447 1.00 96.88 275 THR A C 1
ATOM 2239 O O . THR A 1 275 ? -16.662 -34.746 30.034 1.00 96.88 275 THR A O 1
ATOM 2242 N N . TRP A 1 276 ? -18.854 -34.921 29.655 1.00 95.69 276 TRP A N 1
ATOM 2243 C CA . TRP A 1 276 ? -18.710 -35.258 28.230 1.00 95.69 276 TRP A CA 1
ATOM 2244 C C . TRP A 1 276 ? -18.652 -34.023 27.326 1.00 95.69 276 TRP A C 1
ATOM 2246 O O . TRP A 1 276 ? -18.222 -34.100 26.179 1.00 95.69 276 TRP A O 1
ATOM 2256 N N . THR A 1 277 ? -19.094 -32.878 27.837 1.00 93.44 277 THR A N 1
ATOM 2257 C CA . THR A 1 277 ? -18.991 -31.569 27.195 1.00 93.44 277 THR A CA 1
ATOM 2258 C C . THR A 1 277 ? -17.763 -30.835 27.713 1.00 93.44 277 THR A C 1
ATOM 2260 O O . THR A 1 277 ? -17.485 -30.855 28.916 1.00 93.44 277 THR A O 1
ATOM 2263 N N . ALA A 1 278 ? -17.035 -30.182 26.803 1.00 92.50 278 ALA A N 1
ATOM 2264 C CA . ALA A 1 278 ? -15.884 -29.366 27.165 1.00 92.50 278 ALA A CA 1
ATOM 2265 C C . ALA A 1 278 ? -16.338 -28.245 28.115 1.00 92.50 278 ALA A C 1
ATOM 2267 O O . ALA A 1 278 ? -17.294 -27.532 27.782 1.00 92.50 278 ALA A O 1
ATOM 2268 N N . PRO A 1 279 ? -15.696 -28.081 29.285 1.00 91.25 279 PRO A N 1
ATOM 2269 C CA . PRO A 1 279 ? -16.042 -27.007 30.203 1.00 91.25 279 PRO A CA 1
ATOM 2270 C C . PRO A 1 279 ? -15.850 -25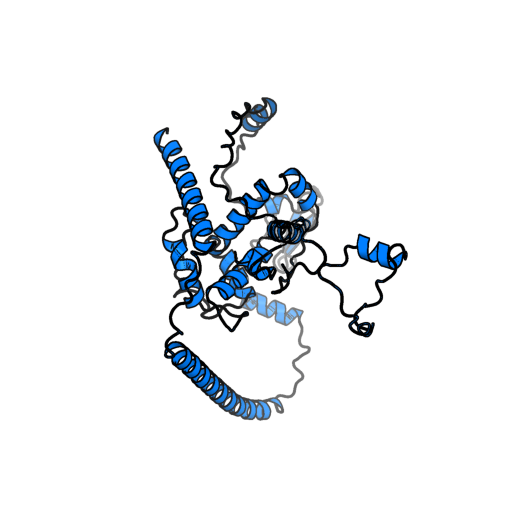.658 29.493 1.00 91.25 279 PRO A C 1
ATOM 2272 O O . PRO A 1 279 ? -14.850 -25.472 28.789 1.00 91.25 279 PRO A O 1
ATOM 2275 N N . PRO A 1 280 ? -16.794 -24.712 29.636 1.00 86.50 280 PRO A N 1
ATOM 2276 C CA . PRO A 1 280 ? -16.658 -23.406 29.017 1.00 86.50 280 PRO A CA 1
ATOM 2277 C C . PRO A 1 280 ? -15.395 -22.734 29.554 1.00 86.50 280 PRO A C 1
ATOM 2279 O O . PRO A 1 280 ? -15.173 -22.666 30.764 1.00 86.50 280 PRO A O 1
ATOM 2282 N N . ILE A 1 281 ? -14.565 -22.220 28.648 1.00 85.81 281 ILE A N 1
ATOM 2283 C CA . ILE A 1 281 ? -13.450 -21.356 29.022 1.00 85.81 281 ILE A CA 1
ATOM 2284 C C . ILE A 1 281 ? -14.094 -20.076 29.552 1.00 85.81 281 ILE A C 1
ATOM 2286 O O . ILE A 1 281 ? -14.553 -19.235 28.777 1.00 85.81 281 ILE A O 1
ATOM 2290 N N . GLY A 1 282 ? -14.208 -19.969 30.878 1.00 76.50 282 GLY A N 1
ATOM 2291 C CA . GLY A 1 282 ? -14.660 -18.742 31.520 1.00 76.50 282 GLY A CA 1
ATOM 2292 C C . GLY A 1 282 ? -13.819 -17.563 31.019 1.00 76.50 282 GLY A C 1
ATOM 2293 O O . GLY A 1 282 ? -12.654 -17.763 30.654 1.00 76.50 282 GLY A O 1
ATOM 2294 N N . PRO A 1 283 ? -14.381 -16.345 30.949 1.00 5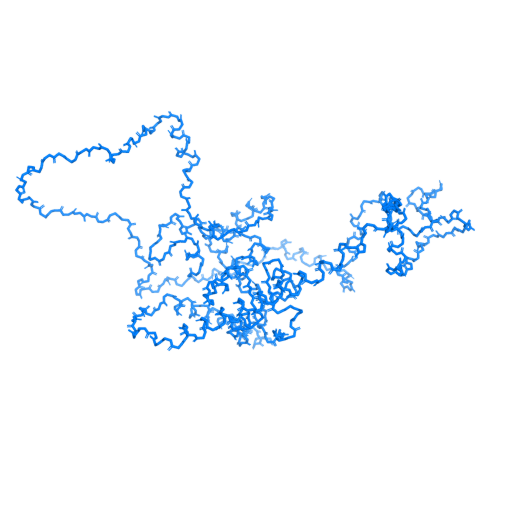9.28 283 PRO A N 1
ATOM 2295 C CA . PRO A 1 283 ? -13.632 -15.171 30.534 1.00 59.28 283 PRO A CA 1
ATOM 2296 C C . PRO A 1 283 ? -12.503 -14.950 31.539 1.00 59.28 283 PRO A C 1
ATOM 2298 O O . PRO A 1 283 ? -12.717 -14.362 32.594 1.00 59.28 283 PRO A O 1
ATOM 2301 N N . GLN A 1 284 ? -11.308 -15.451 31.218 1.00 63.53 284 GLN A N 1
ATOM 2302 C CA . GLN A 1 284 ? -10.116 -15.175 32.002 1.00 63.53 284 GLN A CA 1
ATOM 2303 C C . GLN A 1 284 ? -9.971 -13.666 32.022 1.00 63.53 284 GLN A C 1
ATOM 2305 O O . GLN A 1 284 ? -9.817 -13.017 30.979 1.00 63.53 284 GLN A O 1
ATOM 2310 N N . THR A 1 285 ? -10.099 -13.086 33.207 1.00 68.38 285 THR A N 1
ATOM 2311 C CA . THR A 1 285 ? -9.905 -11.654 33.339 1.00 68.38 285 THR A CA 1
ATOM 2312 C C . THR A 1 285 ? -8.471 -11.345 32.914 1.00 68.38 285 THR A C 1
ATOM 2314 O O . THR A 1 285 ? -7.544 -12.119 33.156 1.00 68.38 285 THR A O 1
ATOM 2317 N N . MET A 1 286 ? -8.252 -10.210 32.245 1.00 63.47 286 MET A N 1
ATOM 2318 C CA . MET A 1 286 ? -6.915 -9.825 31.764 1.00 63.47 286 MET A CA 1
ATOM 2319 C C . MET A 1 286 ? -5.862 -9.848 32.892 1.00 63.47 286 MET A C 1
ATOM 2321 O O . MET A 1 286 ? -4.673 -10.013 32.627 1.00 63.47 286 MET A O 1
ATOM 2325 N N . ASN A 1 287 ? -6.297 -9.678 34.143 1.00 72.44 287 ASN A N 1
ATOM 2326 C CA . ASN A 1 287 ? -5.446 -9.745 35.324 1.00 72.44 287 ASN A CA 1
ATOM 2327 C C . ASN A 1 287 ? -5.017 -11.181 35.655 1.00 72.44 287 ASN A C 1
ATOM 2329 O O . ASN A 1 287 ? -3.826 -11.388 35.843 1.00 72.44 287 ASN A O 1
ATOM 2333 N N . GLU A 1 288 ? -5.906 -12.175 35.589 1.00 73.44 288 GLU A N 1
ATOM 2334 C CA . GLU A 1 288 ? -5.525 -13.589 35.750 1.00 73.44 288 GLU A CA 1
ATOM 2335 C C . GLU A 1 288 ? -4.553 -14.045 34.660 1.00 73.44 288 GLU A C 1
ATOM 2337 O O . GLU A 1 288 ? -3.576 -14.726 34.952 1.00 73.44 288 GLU A O 1
ATOM 2342 N N . ALA A 1 289 ? -4.751 -13.609 33.409 1.00 68.44 289 ALA A N 1
ATOM 2343 C CA . ALA A 1 289 ? -3.807 -13.901 32.329 1.00 68.44 289 ALA A CA 1
ATOM 2344 C C . ALA A 1 289 ? -2.427 -13.259 32.577 1.00 68.44 289 ALA A C 1
ATOM 2346 O O . ALA A 1 289 ? -1.393 -13.869 32.301 1.00 68.44 289 ALA A O 1
ATOM 2347 N N . LYS A 1 290 ? -2.392 -12.035 33.125 1.00 71.50 290 LYS A N 1
ATOM 2348 C CA . LYS A 1 290 ? -1.143 -11.363 33.520 1.00 71.50 290 LYS A CA 1
ATOM 2349 C C . LYS A 1 290 ? -0.460 -12.070 34.684 1.00 71.50 290 LYS A C 1
ATOM 2351 O O . LYS A 1 290 ? 0.758 -12.214 34.637 1.00 71.50 290 LYS A O 1
ATOM 2356 N N . ASP A 1 291 ? -1.213 -12.512 35.685 1.00 73.56 291 ASP A N 1
ATOM 2357 C CA . ASP A 1 291 ? -0.671 -13.227 36.839 1.00 73.56 291 ASP A CA 1
ATOM 2358 C C . ASP A 1 291 ? -0.137 -14.604 36.432 1.00 73.56 291 ASP A C 1
ATOM 2360 O O . ASP A 1 291 ? 0.964 -14.964 36.837 1.00 73.56 291 ASP A O 1
ATOM 2364 N N . MET A 1 292 ? -0.799 -15.293 35.499 1.00 69.19 292 MET A N 1
ATOM 2365 C CA . MET A 1 292 ? -0.316 -16.552 34.921 1.00 69.19 292 MET A CA 1
ATOM 2366 C C . MET A 1 292 ? 1.019 -16.376 34.187 1.00 69.19 292 MET A C 1
ATOM 2368 O O . MET A 1 292 ? 1.926 -17.192 34.351 1.00 69.19 292 MET A O 1
ATOM 2372 N N . VAL A 1 293 ? 1.178 -15.290 33.415 1.00 67.44 293 VAL A N 1
ATOM 2373 C CA . VAL A 1 293 ? 2.452 -14.932 32.758 1.00 67.44 293 VAL A CA 1
ATOM 2374 C C . VAL A 1 293 ? 3.518 -14.559 33.791 1.00 67.44 293 VAL A C 1
ATOM 2376 O O . VAL A 1 293 ? 4.687 -14.896 33.618 1.00 67.44 293 VAL A O 1
ATOM 2379 N N . ARG A 1 294 ? 3.132 -13.882 34.876 1.00 68.69 294 ARG A N 1
ATOM 2380 C CA . ARG A 1 294 ? 4.030 -13.490 35.972 1.00 68.69 294 ARG A CA 1
ATOM 2381 C C . ARG A 1 294 ? 4.546 -14.701 36.751 1.00 68.69 294 ARG A C 1
ATOM 2383 O O . ARG A 1 294 ? 5.713 -14.715 37.131 1.00 68.69 294 ARG A O 1
ATOM 2390 N N . GLU A 1 295 ? 3.695 -15.704 36.936 1.00 73.69 295 GLU A N 1
ATOM 2391 C CA . GLU A 1 295 ? 3.993 -16.965 37.616 1.00 73.69 295 GLU A CA 1
ATOM 2392 C C . GLU A 1 295 ? 4.846 -17.890 36.728 1.00 73.69 295 GLU A C 1
ATOM 2394 O O . GLU A 1 295 ? 5.868 -18.404 37.179 1.00 73.69 295 GLU A O 1
ATOM 2399 N N . THR A 1 296 ? 4.526 -18.021 35.431 1.00 66.12 296 THR A N 1
ATOM 2400 C CA . THR A 1 296 ? 5.320 -18.847 34.490 1.00 66.12 296 THR A CA 1
ATOM 2401 C C . THR A 1 296 ? 6.672 -18.244 34.113 1.00 66.12 296 THR A C 1
ATOM 2403 O O . THR A 1 296 ? 7.611 -18.988 33.837 1.00 66.12 296 THR A O 1
ATOM 2406 N N . MET A 1 297 ? 6.813 -16.915 34.122 1.00 64.38 297 MET A N 1
ATOM 2407 C CA . MET A 1 297 ? 8.095 -16.237 33.870 1.00 64.38 297 MET A CA 1
ATOM 2408 C C . MET A 1 297 ? 8.931 -16.006 35.142 1.00 64.38 297 MET A C 1
ATOM 2410 O O . MET A 1 297 ? 9.983 -15.380 35.041 1.00 64.38 297 MET A O 1
ATOM 2414 N N . GLY A 1 298 ? 8.468 -16.497 36.301 1.00 49.97 298 GLY A N 1
ATOM 2415 C CA . GLY A 1 298 ? 9.176 -16.650 37.578 1.00 49.97 298 GLY A CA 1
ATOM 2416 C C . GLY A 1 298 ? 10.280 -15.640 37.918 1.00 49.97 298 GLY A C 1
ATOM 2417 O O . GLY A 1 298 ? 11.382 -15.730 37.390 1.00 49.97 298 GLY A O 1
ATOM 2418 N N . GLU A 1 299 ? 10.004 -14.750 38.882 1.00 52.66 299 GLU A N 1
ATOM 2419 C CA . GLU A 1 299 ? 10.850 -14.349 40.036 1.00 52.66 299 GLU A CA 1
ATOM 2420 C C . GLU A 1 299 ? 12.380 -14.123 39.904 1.00 52.66 299 GLU A C 1
ATOM 2422 O O . GLU A 1 299 ? 13.059 -13.891 40.902 1.00 52.66 299 GLU A O 1
ATOM 2427 N N . ARG A 1 300 ? 12.971 -14.088 38.707 1.00 48.91 300 ARG A N 1
ATOM 2428 C CA . ARG A 1 300 ? 14.419 -13.892 38.512 1.00 48.91 300 ARG A CA 1
ATOM 2429 C C . ARG A 1 300 ? 14.865 -12.430 38.492 1.00 48.91 300 ARG A C 1
ATOM 2431 O O . ARG A 1 300 ? 16.053 -12.167 38.331 1.00 48.91 300 ARG A O 1
ATOM 2438 N N . LEU A 1 301 ? 13.954 -11.475 38.688 1.00 51.09 301 LEU A N 1
ATOM 2439 C CA . LEU A 1 301 ? 14.267 -10.038 38.641 1.00 51.09 301 LEU A CA 1
ATOM 2440 C C . LEU A 1 301 ? 14.094 -9.294 39.977 1.00 51.09 301 LEU A C 1
ATOM 2442 O O . LEU A 1 301 ? 14.404 -8.108 40.046 1.00 51.09 301 LEU A O 1
ATOM 2446 N N . SER A 1 302 ? 13.673 -9.953 41.062 1.00 49.19 302 SER A N 1
ATOM 2447 C CA . SER A 1 302 ? 13.387 -9.284 42.347 1.00 49.19 302 SER A CA 1
ATOM 2448 C C . SER A 1 302 ? 14.616 -9.015 43.237 1.00 49.19 302 SER A C 1
ATOM 2450 O O . SER A 1 302 ? 14.474 -8.479 44.332 1.00 49.19 302 SER A O 1
ATOM 2452 N N . ARG A 1 303 ? 15.846 -9.303 42.778 1.00 50.69 303 ARG A N 1
ATOM 2453 C CA . ARG A 1 303 ? 17.093 -9.077 43.547 1.00 50.69 303 ARG A CA 1
ATOM 2454 C C . ARG A 1 303 ? 17.854 -7.788 43.211 1.00 50.69 303 ARG A C 1
ATOM 2456 O O . ARG A 1 303 ? 19.055 -7.704 43.465 1.00 50.69 303 ARG A O 1
ATOM 2463 N N . VAL A 1 304 ? 17.190 -6.762 42.677 1.00 50.56 304 VAL A N 1
ATOM 2464 C CA . VAL A 1 304 ? 17.812 -5.436 42.513 1.00 50.56 304 VAL A CA 1
ATOM 2465 C C . VAL A 1 304 ? 17.452 -4.558 43.710 1.00 50.56 304 VAL A C 1
ATOM 2467 O O . VAL A 1 304 ? 16.292 -4.224 43.930 1.00 50.56 304 VAL A O 1
ATOM 2470 N N . LYS A 1 305 ? 18.470 -4.213 44.509 1.00 52.16 305 LYS A N 1
ATOM 2471 C CA . LYS A 1 305 ? 18.357 -3.373 45.711 1.00 52.16 305 LYS A CA 1
ATOM 2472 C C . LYS A 1 305 ? 17.663 -2.033 45.383 1.00 52.16 305 LYS A C 1
ATOM 2474 O O . LYS A 1 305 ? 18.140 -1.323 44.497 1.00 52.16 305 LYS A O 1
ATOM 2479 N N . PRO A 1 306 ? 16.620 -1.625 46.131 1.00 51.22 306 PRO A N 1
ATOM 2480 C CA . PRO A 1 306 ? 15.830 -0.423 45.837 1.00 51.22 306 PRO A CA 1
ATOM 2481 C C . PRO A 1 306 ? 16.558 0.917 46.079 1.00 51.22 306 PRO A C 1
ATOM 2483 O O . PRO A 1 306 ? 16.006 1.967 45.769 1.00 51.22 306 PRO A O 1
ATOM 2486 N N . GLY A 1 307 ? 17.800 0.912 46.580 1.00 48.56 307 GLY A N 1
ATOM 2487 C CA . GLY A 1 307 ? 18.559 2.135 46.882 1.00 48.56 307 GLY A CA 1
ATOM 2488 C C . GLY A 1 307 ? 19.271 2.800 45.695 1.00 48.56 307 GLY A C 1
ATOM 2489 O O . GLY A 1 307 ? 19.639 3.959 45.803 1.00 48.56 307 GLY A O 1
ATOM 2490 N N . ALA A 1 308 ? 19.458 2.110 44.563 1.00 49.31 308 ALA A N 1
ATOM 2491 C CA . ALA A 1 308 ? 20.214 2.645 43.415 1.00 49.31 308 ALA A CA 1
ATOM 2492 C C . ALA A 1 308 ? 19.331 3.228 42.288 1.00 49.31 308 ALA A C 1
ATOM 2494 O O . ALA A 1 308 ? 19.843 3.707 41.279 1.00 49.31 308 ALA A O 1
ATOM 2495 N N . LEU A 1 309 ? 18.001 3.167 42.427 1.00 50.19 309 LEU A N 1
ATOM 2496 C CA . LEU A 1 309 ? 17.048 3.587 41.389 1.00 50.19 309 LEU A CA 1
ATOM 2497 C C . LEU A 1 309 ? 16.454 4.983 41.619 1.00 50.19 309 LEU A C 1
ATOM 2499 O O . LEU A 1 309 ? 16.011 5.608 40.656 1.00 50.19 309 LEU A O 1
ATOM 2503 N N . SER A 1 310 ? 16.462 5.501 42.850 1.00 47.38 310 SER A N 1
ATOM 2504 C CA . SER A 1 310 ? 15.873 6.809 43.168 1.00 47.38 310 SER A CA 1
ATOM 2505 C C . SER A 1 310 ? 16.738 7.984 42.696 1.00 47.38 310 SER A C 1
ATOM 2507 O O . SER A 1 310 ? 16.201 8.932 42.124 1.00 47.38 310 SER A O 1
ATOM 2509 N N . GLU A 1 311 ? 18.068 7.906 42.814 1.00 50.19 311 GLU A N 1
ATOM 2510 C CA . GLU A 1 311 ? 18.971 8.979 42.353 1.00 50.19 311 GLU A CA 1
ATOM 2511 C C . GLU A 1 311 ? 19.027 9.105 40.818 1.00 50.19 311 GLU A C 1
ATOM 2513 O O . GLU A 1 311 ? 19.164 10.206 40.280 1.00 50.19 311 GLU A O 1
ATOM 2518 N N . GLY A 1 312 ? 18.824 8.001 40.091 1.00 49.00 312 GLY A N 1
ATOM 2519 C CA . GLY A 1 312 ? 18.780 7.995 38.624 1.00 49.00 312 GLY A CA 1
ATOM 2520 C C . GLY A 1 312 ? 17.449 8.456 38.015 1.00 49.00 312 GLY A C 1
ATOM 2521 O O . GLY A 1 312 ? 17.393 8.726 36.814 1.00 49.00 312 GLY A O 1
ATOM 2522 N N . LEU A 1 313 ? 16.369 8.534 38.801 1.00 49.66 313 LEU A N 1
ATOM 2523 C CA . LEU A 1 313 ? 15.042 8.953 38.325 1.00 49.66 313 LEU A CA 1
ATOM 2524 C C . LEU A 1 313 ? 14.847 10.472 38.400 1.00 49.66 313 LEU A C 1
ATOM 2526 O O . LEU A 1 313 ? 14.241 11.047 37.495 1.00 49.66 313 LEU A O 1
ATOM 2530 N N . VAL A 1 314 ? 15.412 11.132 39.415 1.00 51.34 314 VAL A N 1
ATOM 2531 C CA . VAL A 1 314 ? 15.304 12.592 39.584 1.00 51.34 314 VAL A CA 1
ATOM 2532 C C . VAL A 1 314 ? 16.155 13.336 38.545 1.00 51.34 314 VAL A C 1
ATOM 2534 O O . VAL A 1 314 ? 15.670 14.264 37.901 1.00 51.34 314 VAL A O 1
ATOM 2537 N N . THR A 1 315 ? 17.370 12.856 38.263 1.00 52.69 315 THR A N 1
ATOM 2538 C CA . THR A 1 315 ? 18.229 13.398 37.190 1.00 52.69 315 THR A CA 1
ATOM 2539 C C . THR A 1 315 ? 17.675 13.120 35.788 1.00 52.69 315 THR A C 1
ATOM 2541 O O . THR A 1 315 ? 17.774 13.969 34.900 1.00 52.69 315 THR A O 1
ATOM 2544 N N . LYS A 1 316 ? 17.008 11.975 35.571 1.00 51.50 316 LYS A N 1
ATOM 2545 C CA . LYS A 1 316 ? 16.335 11.679 34.292 1.00 51.50 316 LYS A CA 1
ATOM 2546 C C . LYS A 1 316 ? 15.088 12.524 34.042 1.00 51.50 316 LYS A C 1
ATOM 2548 O O . LYS A 1 316 ? 14.767 12.738 32.877 1.00 51.50 316 LYS A O 1
ATOM 2553 N N . LEU A 1 317 ? 14.392 12.996 35.078 1.00 49.12 317 LEU A N 1
ATOM 2554 C CA . LEU A 1 317 ? 13.218 13.863 34.923 1.00 49.12 317 LEU A CA 1
ATOM 2555 C C . LEU A 1 317 ? 13.605 15.284 34.489 1.00 49.12 317 LEU A C 1
ATOM 2557 O O . LEU A 1 317 ? 12.967 15.822 33.587 1.00 49.12 317 LEU A O 1
ATOM 2561 N N . GLN A 1 318 ? 14.691 15.847 35.031 1.00 54.78 318 GLN A N 1
ATOM 2562 C CA . GLN A 1 318 ? 15.206 17.154 34.595 1.00 54.78 318 GLN A CA 1
ATOM 2563 C C . GLN A 1 318 ? 15.789 17.102 33.173 1.00 54.78 318 GLN A C 1
ATOM 2565 O O . GLN A 1 318 ? 15.423 17.920 32.334 1.00 54.78 318 GLN A O 1
ATOM 2570 N N . ALA A 1 319 ? 16.564 16.063 32.835 1.00 54.75 319 ALA A N 1
ATOM 2571 C CA . ALA A 1 319 ? 17.073 15.875 31.471 1.00 54.75 319 ALA A CA 1
ATOM 2572 C C . ALA A 1 319 ? 15.964 15.599 30.428 1.00 54.75 319 ALA A C 1
ATOM 2574 O O . ALA A 1 319 ? 16.159 15.829 29.232 1.00 54.75 319 ALA A O 1
ATOM 2575 N N . ARG A 1 320 ? 14.791 15.104 30.857 1.00 53.28 320 ARG A N 1
ATOM 2576 C CA . ARG A 1 320 ? 13.613 14.949 29.986 1.00 53.28 320 ARG A CA 1
ATOM 2577 C C . ARG A 1 320 ? 12.986 16.297 29.640 1.00 53.28 320 ARG A C 1
ATOM 2579 O O . ARG A 1 320 ? 12.626 16.489 28.483 1.00 53.28 320 ARG A O 1
ATOM 2586 N N . GLY A 1 321 ? 12.918 17.217 30.605 1.00 74.06 321 GLY A N 1
ATOM 2587 C CA . GLY A 1 321 ? 12.402 18.572 30.403 1.00 74.06 321 GLY A CA 1
ATOM 2588 C C . GLY A 1 321 ? 13.216 19.345 29.368 1.00 74.06 321 GLY A C 1
ATOM 2589 O O . GLY A 1 321 ? 12.661 19.822 28.382 1.00 74.06 321 GLY A O 1
ATOM 2590 N N . ASP A 1 322 ? 14.540 19.363 29.505 1.00 65.75 322 ASP A N 1
ATOM 2591 C CA . ASP A 1 322 ? 15.410 20.114 28.588 1.00 65.75 322 ASP A CA 1
ATOM 2592 C C . ASP A 1 322 ? 15.417 19.529 27.169 1.00 65.75 322 ASP A C 1
ATOM 2594 O O . ASP A 1 322 ? 15.463 20.257 26.173 1.00 65.75 322 ASP A O 1
ATOM 2598 N N . LYS A 1 323 ? 15.300 18.202 27.043 1.00 75.44 323 LYS A N 1
ATOM 2599 C CA . LYS A 1 323 ? 15.217 17.534 25.738 1.00 75.44 323 LYS A CA 1
ATOM 2600 C C . LYS A 1 323 ? 13.866 17.754 25.051 1.00 75.44 323 LYS A C 1
ATOM 2602 O O . LYS A 1 323 ? 13.804 17.860 23.825 1.00 75.44 323 LYS A O 1
ATOM 2607 N N . GLU A 1 324 ? 12.783 17.833 25.819 1.00 72.19 324 GLU A N 1
ATOM 2608 C CA . GLU A 1 324 ? 11.454 18.160 25.296 1.00 72.19 324 GLU A CA 1
ATOM 2609 C C . GLU A 1 324 ? 11.345 19.640 24.915 1.00 72.19 324 GLU A C 1
ATOM 2611 O O . GLU A 1 324 ? 10.779 19.944 23.864 1.00 72.19 324 GLU A O 1
ATOM 2616 N N . ILE A 1 325 ? 11.958 20.542 25.688 1.00 69.81 325 ILE A N 1
ATOM 2617 C CA . ILE A 1 325 ? 12.030 21.979 25.387 1.00 69.81 325 ILE A CA 1
ATOM 2618 C C . ILE A 1 325 ? 12.859 22.227 24.120 1.00 69.81 325 ILE A C 1
ATOM 2620 O O . ILE A 1 325 ? 12.397 22.932 23.222 1.00 69.81 325 ILE A O 1
ATOM 2624 N N . THR A 1 326 ? 14.030 21.597 23.984 1.00 73.19 326 THR A N 1
ATOM 2625 C CA . THR A 1 326 ? 14.847 21.706 22.759 1.00 73.19 326 THR A CA 1
ATOM 2626 C C . THR A 1 326 ? 14.138 21.096 21.549 1.00 73.19 326 THR A C 1
ATOM 2628 O O . THR A 1 326 ? 14.048 21.747 20.512 1.00 73.19 326 THR A O 1
ATOM 2631 N N . SER A 1 327 ? 13.493 19.931 21.694 1.00 73.94 327 SER A N 1
ATOM 2632 C CA . SER A 1 327 ? 12.679 19.333 20.620 1.00 73.94 327 SER A CA 1
ATOM 2633 C C . SER A 1 327 ? 11.467 20.193 20.229 1.00 73.94 327 SER A C 1
ATOM 2635 O O . SER A 1 327 ? 11.041 20.189 19.073 1.00 73.94 327 SER A O 1
ATOM 2637 N N . ALA A 1 328 ? 10.854 20.906 21.178 1.00 71.62 328 ALA A N 1
ATOM 2638 C CA . ALA A 1 328 ? 9.751 21.824 20.902 1.00 71.62 328 ALA A CA 1
ATOM 2639 C C . ALA A 1 328 ? 10.238 23.090 20.180 1.00 71.62 328 ALA A C 1
ATOM 2641 O O . ALA A 1 328 ? 9.564 23.574 19.267 1.00 71.62 328 ALA A O 1
ATOM 2642 N N . MET A 1 329 ? 11.421 23.586 20.545 1.00 77.75 329 MET A N 1
ATOM 2643 C CA . MET A 1 329 ? 12.082 24.711 19.888 1.00 77.75 329 MET A CA 1
ATOM 2644 C C . MET A 1 329 ? 12.536 24.358 18.462 1.00 77.75 329 MET A C 1
ATOM 2646 O O . MET A 1 329 ? 12.317 25.139 17.543 1.00 77.75 329 MET A O 1
ATOM 2650 N N . GLU A 1 330 ? 13.058 23.154 18.226 1.00 75.12 330 GLU A N 1
ATOM 2651 C CA . GLU A 1 330 ? 13.382 22.669 16.876 1.00 75.12 330 GLU A CA 1
ATOM 2652 C C . GLU A 1 330 ? 12.131 22.571 15.992 1.00 75.12 330 GLU A C 1
ATOM 2654 O O . GLU A 1 330 ? 12.118 23.078 14.871 1.00 75.12 330 GLU A O 1
ATOM 2659 N N . ARG A 1 331 ? 11.023 22.028 16.517 1.00 71.94 331 ARG A N 1
ATOM 2660 C CA . ARG A 1 331 ? 9.743 21.988 15.784 1.00 71.94 331 ARG A CA 1
ATOM 2661 C C . ARG A 1 331 ? 9.201 23.377 15.463 1.00 71.94 331 ARG A C 1
ATOM 2663 O O . ARG A 1 331 ? 8.577 23.555 14.418 1.00 71.94 331 ARG A O 1
ATOM 2670 N N . SER A 1 332 ? 9.381 24.356 16.351 1.00 73.12 332 SER A N 1
ATOM 2671 C CA . SER A 1 332 ? 8.914 25.721 16.091 1.00 73.12 332 SER A CA 1
ATOM 2672 C C . SER A 1 332 ? 9.747 26.398 14.996 1.00 73.12 332 SER A C 1
ATOM 2674 O O . SER A 1 332 ? 9.179 27.079 14.138 1.00 73.12 332 SER A O 1
ATOM 2676 N N . LEU A 1 333 ? 11.057 26.130 14.949 1.00 79.69 333 LEU A N 1
ATOM 2677 C CA . LEU A 1 333 ? 11.950 26.567 13.874 1.00 79.69 333 LEU A CA 1
ATOM 2678 C C . LEU A 1 333 ? 11.614 25.894 12.533 1.00 79.69 333 LEU A C 1
ATOM 2680 O O . LEU A 1 333 ? 11.503 26.590 11.523 1.00 79.69 333 LEU A O 1
ATOM 2684 N N . GLU A 1 334 ? 11.353 24.583 12.513 1.00 70.62 334 GLU A N 1
ATOM 2685 C CA . GLU A 1 334 ? 10.907 23.862 11.310 1.00 70.62 334 GLU A CA 1
ATOM 2686 C C . GLU A 1 334 ? 9.577 24.409 10.767 1.00 70.62 334 GLU A C 1
ATOM 2688 O O . GLU A 1 334 ? 9.434 24.658 9.568 1.00 70.62 334 GLU A O 1
ATOM 2693 N N . LEU A 1 335 ? 8.595 24.648 11.642 1.00 69.69 335 LEU A N 1
ATOM 2694 C CA . LEU A 1 335 ? 7.299 25.199 11.238 1.00 69.69 335 LEU A CA 1
ATOM 2695 C C . LEU A 1 335 ? 7.420 26.630 10.703 1.00 69.69 335 LEU A C 1
ATOM 2697 O O . LEU A 1 335 ? 6.730 26.981 9.742 1.00 69.69 335 LEU A O 1
ATOM 2701 N N . ASN A 1 336 ? 8.299 27.449 11.285 1.00 74.69 336 ASN A N 1
ATOM 2702 C CA . ASN A 1 336 ? 8.590 28.783 10.766 1.00 74.69 336 ASN A CA 1
ATOM 2703 C C . ASN A 1 336 ? 9.286 28.722 9.403 1.00 74.69 336 ASN A C 1
ATOM 2705 O O . ASN A 1 336 ? 8.897 29.469 8.506 1.00 74.69 336 ASN A O 1
ATOM 2709 N N . PHE A 1 337 ? 10.219 27.789 9.200 1.00 76.31 337 PHE A N 1
ATOM 2710 C CA . PHE A 1 337 ? 10.846 27.563 7.898 1.00 76.31 337 PHE A CA 1
ATOM 2711 C C . PHE A 1 337 ? 9.821 27.159 6.829 1.00 76.31 337 PHE A C 1
ATOM 2713 O O . PHE A 1 337 ? 9.821 27.718 5.735 1.00 76.31 337 PHE A O 1
ATOM 2720 N N . VAL A 1 338 ? 8.884 26.258 7.147 1.00 64.38 338 VAL A N 1
ATOM 2721 C CA . VAL A 1 338 ? 7.807 25.858 6.221 1.00 64.38 338 VAL A CA 1
ATOM 2722 C C . VAL A 1 338 ? 6.865 27.025 5.907 1.00 64.38 338 VAL A C 1
ATOM 2724 O O . VAL A 1 338 ? 6.449 27.186 4.757 1.00 64.38 338 VAL A O 1
ATOM 2727 N N . ARG A 1 339 ? 6.529 27.865 6.896 1.00 76.69 339 ARG A N 1
ATOM 2728 C CA . ARG A 1 339 ? 5.719 29.076 6.668 1.00 76.69 339 ARG A CA 1
ATOM 2729 C C . ARG A 1 339 ? 6.439 30.079 5.769 1.00 76.69 339 ARG A C 1
ATOM 2731 O O . ARG A 1 339 ? 5.809 30.610 4.861 1.00 76.69 339 ARG A O 1
ATOM 2738 N N . GLU A 1 340 ? 7.732 30.306 5.983 1.00 75.38 340 GLU A N 1
ATOM 2739 C CA . GLU A 1 340 ? 8.557 31.177 5.134 1.00 75.38 340 GLU A CA 1
ATOM 2740 C C . GLU A 1 340 ? 8.719 30.619 3.714 1.00 75.38 340 GLU A C 1
ATOM 2742 O O . GLU A 1 340 ? 8.526 31.336 2.733 1.00 75.38 340 GLU A O 1
ATOM 2747 N N . ALA A 1 341 ? 8.956 29.314 3.571 1.00 64.88 341 ALA A N 1
ATOM 2748 C CA . ALA A 1 341 ? 9.044 28.654 2.270 1.00 64.88 341 ALA A CA 1
ATOM 2749 C C . ALA A 1 341 ? 7.736 28.755 1.463 1.00 64.88 341 ALA A C 1
ATOM 2751 O O . ALA A 1 341 ? 7.782 28.834 0.238 1.00 64.88 341 ALA A O 1
ATOM 2752 N N . ARG A 1 342 ? 6.577 28.802 2.136 1.00 70.25 342 ARG A N 1
ATOM 2753 C CA . ARG A 1 342 ? 5.263 29.031 1.505 1.00 70.25 342 ARG A CA 1
ATOM 2754 C C . ARG A 1 342 ? 4.992 30.494 1.153 1.00 70.25 342 ARG A C 1
ATOM 2756 O O . ARG A 1 342 ? 4.195 30.746 0.256 1.00 70.25 342 ARG A O 1
ATOM 2763 N N . LYS A 1 343 ? 5.615 31.449 1.852 1.00 73.00 343 LYS A N 1
ATOM 2764 C CA . LYS A 1 343 ? 5.484 32.887 1.564 1.00 73.00 343 LYS A CA 1
ATOM 2765 C C . LYS A 1 343 ? 6.333 33.337 0.384 1.00 73.00 343 LYS A C 1
ATOM 2767 O O . LYS A 1 343 ? 6.030 34.372 -0.204 1.00 73.00 343 LYS A O 1
ATOM 2772 N N . ARG A 1 344 ? 7.380 32.586 0.027 1.00 60.47 344 ARG A N 1
ATOM 2773 C CA . ARG A 1 344 ? 8.159 32.887 -1.174 1.00 60.47 344 ARG A CA 1
ATOM 2774 C C . ARG A 1 344 ? 7.247 32.767 -2.398 1.00 60.47 344 ARG A C 1
ATOM 2776 O O . ARG A 1 344 ? 6.710 31.682 -2.629 1.00 60.47 344 ARG A O 1
ATOM 2783 N N . PRO A 1 345 ? 7.059 33.844 -3.182 1.00 47.56 345 PRO A N 1
ATOM 2784 C CA . PRO A 1 345 ? 6.343 33.744 -4.440 1.00 47.56 345 PRO A CA 1
ATOM 2785 C C . PRO A 1 345 ? 7.089 32.732 -5.308 1.00 47.56 345 PRO A C 1
ATOM 2787 O O . PRO A 1 345 ? 8.266 32.917 -5.622 1.00 47.56 345 PRO A O 1
ATOM 2790 N N . GLN A 1 346 ? 6.419 31.621 -5.621 1.00 50.09 346 GLN A N 1
ATOM 2791 C CA . GLN A 1 346 ? 6.922 30.633 -6.570 1.00 50.09 346 GLN A CA 1
ATOM 2792 C C . GLN A 1 346 ? 7.337 31.373 -7.851 1.00 50.09 346 GLN A C 1
ATOM 2794 O O . GLN A 1 346 ? 6.582 32.243 -8.306 1.00 50.09 346 GLN A O 1
ATOM 2799 N N . PRO A 1 347 ? 8.518 31.082 -8.427 1.00 45.03 347 PRO A N 1
ATOM 2800 C CA . PRO A 1 347 ? 8.885 31.648 -9.714 1.00 45.03 347 PRO A CA 1
ATOM 2801 C C . PRO A 1 347 ? 7.763 31.336 -10.706 1.00 45.03 347 PRO A C 1
ATOM 2803 O O . PRO A 1 347 ? 7.312 30.194 -10.809 1.00 45.03 347 PRO A O 1
ATOM 2806 N N . LYS A 1 348 ? 7.261 32.384 -11.368 1.00 46.28 348 LYS A N 1
ATOM 2807 C CA . LYS A 1 348 ? 6.171 32.297 -12.339 1.00 46.28 348 LYS A CA 1
ATOM 2808 C C . LYS A 1 348 ? 6.460 31.177 -13.345 1.00 46.28 348 LYS A C 1
ATOM 2810 O O . LYS A 1 348 ? 7.391 31.285 -14.132 1.00 46.28 348 LYS A O 1
ATOM 2815 N N . GLN A 1 349 ? 5.614 30.150 -13.291 1.00 44.03 349 GLN A N 1
ATOM 2816 C CA . GLN A 1 349 ? 5.086 29.428 -14.445 1.00 44.03 349 GLN A CA 1
ATOM 2817 C C . GLN A 1 349 ? 6.149 28.838 -15.387 1.00 44.03 349 GLN A C 1
ATOM 2819 O O . GLN A 1 349 ? 6.428 29.365 -16.458 1.00 44.03 349 GLN A O 1
ATOM 2824 N N . TRP A 1 350 ? 6.683 27.674 -15.012 1.00 44.28 350 TRP A N 1
ATOM 2825 C CA . TRP A 1 350 ? 6.985 26.666 -16.025 1.00 44.28 350 TRP A CA 1
ATOM 2826 C C . TRP A 1 350 ? 5.632 26.105 -16.452 1.00 44.28 350 TRP A C 1
ATOM 2828 O O . TRP A 1 350 ? 4.937 25.494 -15.640 1.00 44.28 350 TRP A O 1
ATOM 2838 N N . GLU A 1 351 ? 5.209 26.391 -17.680 1.00 41.88 351 GLU A N 1
ATOM 2839 C CA . GLU A 1 351 ? 4.085 25.690 -18.292 1.00 41.88 351 GLU A CA 1
ATOM 2840 C C . GLU A 1 351 ? 4.483 24.216 -18.412 1.00 41.88 351 GLU A C 1
ATOM 2842 O O . GLU A 1 351 ? 5.171 23.810 -19.346 1.00 41.88 351 GLU A O 1
ATOM 2847 N N . GLU A 1 352 ? 4.123 23.417 -17.403 1.00 45.72 352 GLU A N 1
ATOM 2848 C CA . GLU A 1 352 ? 4.157 21.967 -17.522 1.00 45.72 352 GLU A CA 1
ATOM 2849 C C . GLU A 1 352 ? 3.278 21.603 -18.727 1.00 45.72 352 GLU A C 1
ATOM 2851 O O . GLU A 1 352 ? 2.090 21.951 -18.724 1.00 45.72 352 GLU A O 1
ATOM 2856 N N . PRO A 1 353 ? 3.816 20.922 -19.756 1.00 45.88 353 PRO A N 1
ATOM 2857 C CA . PRO A 1 353 ? 2.981 20.399 -20.825 1.00 45.88 353 PRO A CA 1
ATOM 2858 C C . PRO A 1 353 ? 1.930 19.514 -20.164 1.00 45.88 353 PRO A C 1
ATOM 2860 O O . PRO A 1 353 ? 2.296 18.683 -19.333 1.00 45.88 353 PRO A O 1
ATOM 2863 N N . GLU A 1 354 ? 0.649 19.752 -20.474 1.00 47.81 354 GLU A N 1
ATOM 2864 C CA . GLU A 1 354 ? -0.513 19.095 -19.867 1.00 47.81 354 GLU A CA 1
ATOM 2865 C C . GLU A 1 354 ? -0.222 17.625 -19.567 1.00 47.81 354 GLU A C 1
ATOM 2867 O O . GLU A 1 354 ? -0.208 16.768 -20.452 1.00 47.81 354 GLU A O 1
ATOM 2872 N N . SER A 1 355 ? 0.134 17.359 -18.310 1.00 51.28 355 SER A N 1
ATOM 2873 C CA . SER A 1 355 ? 0.967 16.199 -18.042 1.00 51.28 355 SER A CA 1
ATOM 2874 C C . SER A 1 355 ? 0.166 14.920 -18.217 1.00 51.28 355 SER A C 1
ATOM 2876 O O . SER A 1 355 ? -1.034 14.864 -17.940 1.00 51.28 355 SER A O 1
ATOM 2878 N N . VAL A 1 356 ? 0.858 13.862 -18.642 1.00 47.38 356 VAL A N 1
ATOM 2879 C CA . VAL A 1 356 ? 0.394 12.465 -18.746 1.00 47.38 356 VAL A CA 1
ATOM 2880 C C . VAL A 1 356 ? -0.484 12.040 -17.554 1.00 47.38 356 VAL A C 1
ATOM 2882 O O . VAL A 1 356 ? -1.346 11.166 -17.674 1.00 47.38 356 VAL A O 1
ATOM 2885 N N . TRP A 1 357 ? -0.317 12.696 -16.404 1.00 46.12 357 TRP A N 1
ATOM 2886 C CA . TRP A 1 357 ? -1.202 12.634 -15.251 1.00 46.12 357 TRP A CA 1
ATOM 2887 C C . TRP A 1 357 ? -2.671 12.942 -15.558 1.00 46.12 357 TRP A C 1
ATOM 2889 O O . TRP A 1 357 ? -3.514 12.097 -15.265 1.00 46.12 357 TRP A O 1
ATOM 2899 N N . ARG A 1 358 ? -3.006 14.086 -16.176 1.00 56.81 358 ARG A N 1
ATOM 2900 C CA . ARG A 1 358 ? -4.396 14.438 -16.530 1.00 56.81 358 ARG A CA 1
ATOM 2901 C C . ARG A 1 358 ? -5.010 13.373 -17.431 1.00 56.81 358 ARG A C 1
ATOM 2903 O O . ARG A 1 358 ? -6.144 12.961 -17.194 1.00 56.81 358 ARG A O 1
ATOM 2910 N N . THR A 1 359 ? -4.236 12.862 -18.386 1.00 54.75 359 THR A N 1
ATOM 2911 C CA . THR A 1 359 ? -4.654 11.802 -19.312 1.00 54.75 359 THR A CA 1
ATOM 2912 C C . THR A 1 359 ? -4.900 10.480 -18.585 1.00 54.75 359 THR A C 1
ATOM 2914 O O . THR A 1 359 ? -5.942 9.857 -18.766 1.00 54.75 359 THR A O 1
ATOM 2917 N N . THR A 1 360 ? -4.007 10.076 -17.679 1.00 47.94 360 THR A N 1
ATOM 2918 C CA . THR A 1 360 ? -4.177 8.844 -16.886 1.00 47.94 360 THR A CA 1
ATOM 2919 C C . THR A 1 360 ? -5.377 8.955 -15.936 1.00 47.94 360 THR A C 1
ATOM 2921 O O . THR A 1 360 ? -6.166 8.019 -15.798 1.00 47.94 360 THR A O 1
ATOM 2924 N N . LYS A 1 361 ? -5.571 10.131 -15.329 1.00 61.16 361 LYS A N 1
ATOM 2925 C CA . LYS A 1 361 ? -6.712 10.450 -14.460 1.00 61.16 361 LYS A CA 1
ATOM 2926 C C . LYS A 1 361 ? -8.029 10.441 -15.241 1.00 61.16 361 LYS A C 1
ATOM 2928 O O . LYS A 1 361 ? -9.039 9.949 -14.737 1.00 61.16 361 LYS A O 1
ATOM 2933 N N . ALA A 1 362 ? -8.018 10.932 -16.480 1.00 64.62 362 ALA A N 1
ATOM 2934 C CA . ALA A 1 362 ? -9.158 10.878 -17.390 1.00 64.62 362 ALA A CA 1
ATOM 2935 C C . ALA A 1 362 ? -9.508 9.434 -17.775 1.00 64.62 362 ALA A C 1
ATOM 2937 O O . ALA A 1 362 ? -10.673 9.059 -17.662 1.00 64.62 362 ALA A O 1
ATOM 2938 N N . ILE A 1 363 ? -8.514 8.602 -18.113 1.00 64.56 363 ILE A N 1
ATOM 2939 C CA . ILE A 1 363 ? -8.716 7.178 -18.431 1.00 64.56 363 ILE A CA 1
ATOM 2940 C C . ILE A 1 363 ? -9.326 6.434 -17.239 1.00 64.56 363 ILE A C 1
ATOM 2942 O O . ILE A 1 363 ? -10.281 5.678 -17.404 1.00 64.56 363 ILE A O 1
ATOM 2946 N N . PHE A 1 364 ? -8.836 6.675 -16.019 1.00 61.59 364 PHE A N 1
ATOM 2947 C CA . PHE A 1 364 ? -9.398 6.036 -14.828 1.00 61.59 364 PHE A CA 1
ATOM 2948 C C . PHE A 1 364 ? -10.849 6.470 -14.572 1.00 61.59 364 PHE A C 1
ATOM 2950 O O . PHE A 1 364 ? -11.714 5.632 -14.312 1.00 61.59 364 PHE A O 1
ATOM 2957 N N . ARG A 1 365 ? -11.149 7.771 -14.708 1.00 66.75 365 ARG A N 1
ATOM 2958 C CA . ARG A 1 365 ? -12.521 8.296 -14.600 1.00 66.75 365 ARG A CA 1
ATOM 2959 C C . ARG A 1 365 ? -13.438 7.712 -15.671 1.00 66.75 365 ARG A C 1
ATOM 2961 O O . ARG A 1 365 ? -14.591 7.406 -15.378 1.00 66.75 365 ARG A O 1
ATOM 2968 N N . GLU A 1 366 ? -12.948 7.540 -16.891 1.00 72.44 366 GLU A N 1
ATOM 2969 C CA . GLU A 1 366 ? -13.718 6.949 -17.981 1.00 72.44 366 GLU A CA 1
ATOM 2970 C C . GLU A 1 366 ? -13.998 5.460 -17.735 1.00 72.44 366 GLU A C 1
ATOM 2972 O O . GLU A 1 366 ? -15.140 5.023 -17.871 1.00 72.44 366 GLU A O 1
ATOM 2977 N N . SER A 1 367 ? -13.006 4.693 -17.277 1.00 61.44 367 SER A N 1
ATOM 2978 C CA . SER A 1 367 ? -13.177 3.287 -16.888 1.00 61.44 367 SER A CA 1
ATOM 2979 C C . SER A 1 367 ? -14.165 3.122 -15.729 1.00 61.44 367 SER A C 1
ATOM 2981 O O . SER A 1 367 ? -15.049 2.267 -15.793 1.00 61.44 367 SER A O 1
ATOM 2983 N N . ALA A 1 368 ? -14.092 3.987 -14.712 1.00 61.88 368 ALA A N 1
ATOM 2984 C CA . ALA A 1 368 ? -15.054 4.005 -13.611 1.00 61.88 368 ALA A CA 1
ATOM 2985 C C . ALA A 1 368 ? -16.484 4.306 -14.099 1.00 61.88 368 ALA A C 1
ATOM 2987 O O . ALA A 1 368 ? -17.420 3.616 -13.703 1.00 61.88 368 ALA A O 1
ATOM 2988 N N . ARG A 1 369 ? -16.656 5.269 -15.019 1.00 74.38 369 ARG A N 1
ATOM 2989 C CA . ARG A 1 369 ? -17.959 5.568 -15.647 1.00 74.38 369 ARG A CA 1
ATOM 2990 C C . ARG A 1 369 ? -18.494 4.404 -16.484 1.00 74.38 369 ARG A C 1
ATOM 2992 O O . ARG A 1 369 ? -19.699 4.170 -16.520 1.00 74.38 369 ARG A O 1
ATOM 2999 N N . ARG A 1 370 ? -17.620 3.659 -17.168 1.00 74.44 370 ARG A N 1
ATOM 3000 C CA . ARG A 1 370 ? -18.018 2.465 -17.935 1.00 74.44 370 ARG A CA 1
ATOM 3001 C C . ARG A 1 370 ? -18.508 1.347 -17.017 1.00 74.44 370 ARG A C 1
ATOM 3003 O O . ARG A 1 370 ? -19.476 0.672 -17.362 1.00 74.44 370 ARG A O 1
ATOM 3010 N N . LEU A 1 371 ? -17.875 1.169 -15.857 1.00 66.75 371 LEU A N 1
ATOM 3011 C CA . LEU A 1 371 ? -18.315 0.213 -14.840 1.00 66.75 371 LEU A CA 1
ATOM 3012 C C . LEU A 1 371 ? -19.699 0.579 -14.297 1.00 66.75 371 LEU A C 1
ATOM 3014 O O . LEU A 1 371 ? -20.580 -0.277 -14.323 1.00 66.75 371 LEU A O 1
ATOM 3018 N N . THR A 1 372 ? -19.921 1.841 -13.912 1.00 73.25 372 THR A N 1
ATOM 3019 C CA . THR A 1 372 ? -21.227 2.296 -13.401 1.00 73.25 372 THR A CA 1
ATOM 3020 C C . THR A 1 372 ? -22.332 2.145 -14.445 1.00 73.25 372 THR A C 1
ATOM 3022 O O . THR A 1 372 ? -23.373 1.564 -14.153 1.00 73.25 372 THR A O 1
ATOM 3025 N N . ALA A 1 373 ? -22.070 2.536 -15.698 1.00 79.81 373 ALA A N 1
ATOM 3026 C CA . ALA A 1 373 ? -23.029 2.380 -16.792 1.00 79.81 373 ALA A CA 1
ATOM 3027 C C . ALA A 1 373 ? -23.379 0.907 -17.081 1.00 79.81 373 ALA A C 1
ATOM 3029 O O . ALA A 1 373 ? -24.491 0.600 -17.516 1.00 79.81 373 ALA A O 1
ATOM 3030 N N . LYS A 1 374 ? -22.443 -0.025 -16.850 1.00 77.50 374 LYS A N 1
ATOM 3031 C CA . LYS A 1 374 ? -22.681 -1.465 -17.023 1.00 77.50 374 LYS A CA 1
ATOM 3032 C C . LYS A 1 374 ? -23.556 -2.031 -15.898 1.00 77.50 374 LYS A C 1
ATOM 3034 O O . LYS A 1 374 ? -24.392 -2.889 -16.176 1.00 77.50 374 LYS A O 1
ATOM 3039 N N . THR A 1 375 ? -23.399 -1.548 -14.664 1.00 75.50 375 THR A N 1
ATOM 3040 C CA . THR A 1 375 ? -24.291 -1.883 -13.538 1.00 75.50 375 THR A CA 1
ATOM 3041 C C . THR A 1 375 ? -25.690 -1.302 -13.709 1.00 75.50 375 THR A C 1
ATOM 3043 O O . THR A 1 375 ? -26.652 -2.045 -13.544 1.00 75.50 375 THR A O 1
ATOM 3046 N N . ASP A 1 376 ? -25.821 -0.044 -14.136 1.00 79.00 376 ASP A N 1
ATOM 3047 C CA . ASP A 1 376 ? -27.132 0.589 -14.344 1.00 79.00 376 ASP A CA 1
ATOM 3048 C C . ASP A 1 376 ? -27.930 -0.125 -15.444 1.00 79.00 376 ASP A C 1
ATOM 3050 O O . ASP A 1 376 ? -29.118 -0.388 -15.288 1.00 79.00 376 ASP A O 1
ATOM 3054 N N . ARG A 1 377 ? -27.266 -0.547 -16.532 1.00 77.81 377 ARG A N 1
ATOM 3055 C CA . ARG A 1 377 ? -27.906 -1.375 -17.568 1.00 77.81 377 ARG A CA 1
ATOM 3056 C C . ARG A 1 377 ? -28.343 -2.745 -17.059 1.00 77.81 377 ARG A C 1
ATOM 3058 O O . ARG A 1 377 ? -29.354 -3.241 -17.529 1.00 77.81 377 ARG A O 1
ATOM 3065 N N . ARG A 1 378 ? -27.607 -3.367 -16.132 1.00 71.62 378 ARG A N 1
ATOM 3066 C CA . ARG A 1 378 ? -28.034 -4.640 -15.524 1.00 71.62 378 ARG A CA 1
ATOM 3067 C C . ARG A 1 378 ? -29.235 -4.454 -14.596 1.00 71.62 378 ARG A C 1
ATOM 3069 O O . ARG A 1 378 ? -30.092 -5.322 -14.580 1.00 71.62 378 ARG A O 1
ATOM 3076 N N . MET A 1 379 ? -29.305 -3.332 -13.880 1.00 67.94 379 MET A N 1
ATOM 3077 C CA . MET A 1 379 ? -30.435 -2.987 -13.007 1.00 67.94 379 MET A CA 1
ATOM 3078 C C . MET A 1 379 ? -31.686 -2.569 -13.789 1.00 67.94 379 MET A C 1
ATOM 3080 O O . MET A 1 379 ? -32.778 -2.769 -13.299 1.00 67.94 379 MET A O 1
ATOM 3084 N N . ALA A 1 380 ? -31.546 -2.007 -14.994 1.00 70.50 380 ALA A N 1
ATOM 3085 C CA . ALA A 1 380 ? -32.686 -1.629 -15.838 1.00 70.50 380 ALA A CA 1
ATOM 3086 C C . ALA A 1 380 ? -33.322 -2.807 -16.607 1.00 70.50 380 ALA A C 1
ATOM 3088 O O . ALA A 1 380 ? -34.371 -2.638 -17.222 1.00 70.50 380 ALA A O 1
ATOM 3089 N N . TRP A 1 381 ? -32.655 -3.963 -16.643 1.00 62.78 381 TRP A N 1
ATOM 3090 C CA . TRP A 1 381 ? -33.143 -5.189 -17.290 1.00 62.78 381 TRP A CA 1
ATOM 3091 C C . TRP A 1 381 ? -33.721 -6.209 -16.298 1.00 62.78 381 TRP A C 1
ATOM 3093 O O . TRP A 1 381 ? -34.308 -7.196 -16.736 1.00 62.78 381 TRP A O 1
ATOM 3103 N N . ALA A 1 382 ? -33.518 -5.987 -14.999 1.00 55.06 382 ALA A N 1
ATOM 3104 C CA . ALA A 1 382 ? -34.136 -6.729 -13.905 1.00 55.06 382 ALA A CA 1
ATOM 3105 C C . ALA A 1 382 ? -35.329 -5.927 -13.379 1.00 55.06 382 ALA A C 1
ATOM 3107 O O . ALA A 1 382 ? -36.317 -6.572 -12.966 1.00 55.06 382 ALA A O 1
#